Protein AF-A0A1I0GP11-F1 (afdb_monomer)

Nearest PDB structures (foldseek):
  8vp5-assembly1_B  TM=8.861E-01  e=2.336E-33  Acetivibrio thermocellus ATCC 27405
  6v9z-assembly1_B  TM=8.779E-01  e=5.216E-33  Acetivibrio thermocellus ATCC 27405
  8vp6-assembly1_B  TM=8.800E-01  e=1.296E-31  Acetivibrio thermocellus ATCC 27405
  8vp6-assembly1_A  TM=8.789E-01  e=1.988E-31  Acetivibrio thermocellus ATCC 27405
  8vpb-assembly1_B  TM=8.704E-01  e=1.442E-30  Acetivibrio thermocellus ATCC 27405

InterPro domains:
  IPR005074 Peptidase C39, bacteriocin processing [PF03412] (4-137)
  IPR005074 Peptidase C39, bacteriocin processing [PS50990] (9-133)
  IPR011527 ABC transporter type 1, transmembrane domain [PF00664] (170-436)
  IPR011527 ABC transporter type 1, transmembrane domain [PS50929] (171-445)
  IPR036640 ABC transporter type 1, transmembrane domain superfamily [G3DSA:1.20.1560.10] (154-444)
  IPR036640 ABC transporter type 1, transmembrane domain superfamily [SSF90123] (156-443)
  IPR039421 Type 1 protein exporter [PTHR43394] (147-434)

Structure (mmCIF, N/CA/C/O backbone):
data_AF-A0A1I0GP11-F1
#
_entry.id   AF-A0A1I0GP11-F1
#
loop_
_atom_site.group_PDB
_atom_site.id
_atom_site.type_symbol
_atom_site.label_atom_id
_atom_site.label_alt_id
_atom_site.label_comp_id
_atom_site.label_asym_id
_atom_site.label_entity_id
_atom_site.label_seq_id
_atom_site.pdbx_PDB_ins_code
_atom_site.Cartn_x
_atom_site.Cartn_y
_atom_site.Cartn_z
_atom_site.occupancy
_atom_site.B_iso_or_equiv
_atom_site.auth_seq_id
_atom_site.auth_comp_id
_atom_site.auth_asym_id
_atom_site.auth_atom_id
_atom_site.pdbx_PDB_model_num
ATOM 1 N N . MET A 1 1 ? -18.759 -13.566 -30.112 1.00 52.91 1 MET A N 1
ATOM 2 C CA . MET A 1 1 ? -17.284 -13.527 -30.287 1.00 52.91 1 MET A CA 1
ATOM 3 C C . MET A 1 1 ? -16.626 -13.339 -28.930 1.00 52.91 1 MET A C 1
ATOM 5 O O . MET A 1 1 ? -16.972 -12.387 -28.240 1.00 52.91 1 MET A O 1
ATOM 9 N N . ARG A 1 2 ? -15.711 -14.231 -28.528 1.00 64.81 2 ARG A N 1
ATOM 10 C CA . ARG A 1 2 ? -14.924 -14.047 -27.295 1.00 64.81 2 ARG A CA 1
ATOM 11 C C . ARG A 1 2 ? -14.070 -12.779 -27.406 1.00 64.81 2 ARG A C 1
ATOM 13 O O . ARG A 1 2 ? -13.591 -12.449 -28.489 1.00 64.81 2 ARG A O 1
ATOM 20 N N . ARG A 1 3 ? -13.900 -12.057 -26.299 1.00 83.44 3 ARG A N 1
ATOM 21 C CA . ARG A 1 3 ? -13.082 -10.838 -26.234 1.00 83.44 3 ARG A CA 1
ATOM 22 C C . ARG A 1 3 ? -11.645 -11.223 -25.896 1.00 83.44 3 ARG A C 1
ATOM 24 O O . ARG A 1 3 ? -11.429 -11.927 -24.917 1.00 83.44 3 ARG A O 1
ATOM 31 N N . VAL A 1 4 ? -10.676 -10.742 -26.673 1.00 86.88 4 VAL A N 1
ATOM 32 C CA . VAL A 1 4 ? -9.249 -10.970 -26.394 1.00 86.88 4 VAL A CA 1
ATOM 33 C C . VAL A 1 4 ? -8.872 -10.288 -25.070 1.00 86.88 4 VAL A C 1
ATOM 35 O O . VAL A 1 4 ? -9.120 -9.075 -24.927 1.00 86.88 4 VAL A O 1
ATOM 38 N N . PRO A 1 5 ? -8.321 -11.038 -24.095 1.00 87.81 5 PRO A N 1
ATOM 39 C CA . PRO A 1 5 ? -7.797 -10.479 -22.854 1.00 87.81 5 PRO A CA 1
ATOM 40 C C . PRO A 1 5 ? -6.680 -9.476 -23.140 1.00 87.81 5 PRO A C 1
ATOM 42 O O . PRO A 1 5 ? -5.933 -9.617 -24.104 1.00 87.81 5 PRO A O 1
ATOM 45 N N . LEU A 1 6 ? -6.582 -8.438 -22.314 1.00 89.31 6 LEU A N 1
ATOM 46 C CA . LEU A 1 6 ? -5.511 -7.452 -22.406 1.00 89.31 6 LEU A CA 1
ATOM 47 C C . LEU A 1 6 ? -4.475 -7.785 -21.334 1.00 89.31 6 LEU A C 1
ATOM 49 O O . LEU A 1 6 ? -4.788 -7.722 -20.148 1.00 89.31 6 LEU A O 1
ATOM 53 N N . VAL A 1 7 ? -3.268 -8.135 -21.762 1.00 87.06 7 VAL A N 1
ATOM 54 C CA . VAL A 1 7 ? -2.125 -8.404 -20.884 1.00 87.06 7 VAL A CA 1
ATOM 55 C C . VAL A 1 7 ? -1.157 -7.235 -20.987 1.00 87.06 7 VAL A C 1
ATOM 57 O O . VAL A 1 7 ? -0.690 -6.911 -22.075 1.00 87.06 7 VAL A O 1
ATOM 60 N N . LYS A 1 8 ? -0.868 -6.581 -19.862 1.00 85.31 8 LYS A N 1
ATOM 61 C CA . LYS A 1 8 ? 0.105 -5.488 -19.822 1.00 85.31 8 LYS A CA 1
ATOM 62 C C . LYS A 1 8 ? 1.524 -6.056 -19.707 1.00 85.31 8 LYS A C 1
ATOM 64 O O . LYS A 1 8 ? 1.751 -6.940 -18.882 1.00 85.31 8 LYS A O 1
ATOM 69 N N . GLN A 1 9 ? 2.461 -5.512 -20.479 1.00 84.06 9 GLN A N 1
ATOM 70 C CA . GLN A 1 9 ? 3.880 -5.842 -20.384 1.00 84.06 9 GLN A CA 1
ATOM 71 C C . GLN A 1 9 ? 4.445 -5.479 -19.008 1.00 84.06 9 GLN A C 1
ATOM 73 O O . GLN A 1 9 ? 4.096 -4.439 -18.435 1.00 84.06 9 GLN A O 1
ATOM 78 N N . ARG A 1 10 ? 5.281 -6.373 -18.467 1.00 76.44 10 ARG A N 1
ATOM 79 C CA . ARG A 1 10 ? 5.941 -6.195 -17.166 1.00 76.44 10 ARG A CA 1
ATOM 80 C C . ARG A 1 10 ? 7.230 -5.397 -17.307 1.00 76.44 10 ARG A C 1
ATOM 82 O O . ARG A 1 10 ? 7.437 -4.472 -16.531 1.00 76.44 10 ARG A O 1
ATOM 89 N N . GLU A 1 11 ? 8.043 -5.724 -18.306 1.00 73.44 11 GLU A N 1
ATOM 90 C CA . GLU A 1 11 ? 9.246 -4.973 -18.676 1.00 73.44 11 GLU A CA 1
ATOM 91 C C . GLU A 1 11 ? 9.084 -4.334 -20.068 1.00 73.44 11 GLU A C 1
ATOM 93 O O . GLU A 1 11 ? 8.171 -4.675 -20.827 1.00 73.44 11 GLU A O 1
ATOM 98 N N . SER A 1 12 ? 9.947 -3.372 -20.404 1.00 72.12 12 SER A N 1
ATOM 99 C CA . SER A 1 12 ? 9.913 -2.656 -21.690 1.00 72.12 12 SER A CA 1
ATOM 100 C C . SER A 1 12 ? 10.153 -3.574 -22.893 1.00 72.12 12 SER A C 1
ATOM 102 O O . SER A 1 12 ? 9.594 -3.329 -23.957 1.00 72.12 12 SER A O 1
ATOM 104 N N . THR A 1 13 ? 10.911 -4.658 -22.711 1.00 80.62 13 THR A N 1
ATOM 105 C CA . THR A 1 13 ? 11.252 -5.639 -23.756 1.00 80.62 13 THR A CA 1
ATOM 106 C C . THR A 1 13 ? 10.225 -6.768 -23.918 1.00 80.62 13 THR A C 1
ATOM 108 O O . THR A 1 13 ? 10.320 -7.572 -24.847 1.00 80.62 13 THR A O 1
ATOM 111 N N . ASP A 1 14 ? 9.197 -6.818 -23.060 1.00 83.62 14 ASP A N 1
ATOM 112 C CA . ASP A 1 14 ? 8.237 -7.929 -22.984 1.00 83.62 14 ASP A CA 1
ATOM 113 C C . ASP A 1 14 ? 7.014 -7.759 -23.911 1.00 83.62 14 ASP A C 1
ATOM 115 O O . ASP A 1 14 ? 6.016 -8.475 -23.761 1.00 83.62 14 ASP A O 1
ATOM 119 N N . CYS A 1 15 ? 7.035 -6.819 -24.863 1.00 87.19 15 CYS A N 1
ATOM 120 C CA . CYS A 1 15 ? 5.882 -6.536 -25.726 1.00 87.19 15 CYS A CA 1
ATOM 121 C C . CYS A 1 15 ? 5.431 -7.773 -26.529 1.00 87.19 15 CYS A C 1
ATOM 123 O O . CYS A 1 15 ? 4.249 -8.125 -26.513 1.00 87.19 15 CYS A O 1
ATOM 125 N N . GLY A 1 16 ? 6.376 -8.495 -27.144 1.00 87.81 16 GLY A N 1
ATOM 126 C CA . GLY A 1 16 ? 6.114 -9.725 -27.898 1.00 87.81 16 GLY A CA 1
ATOM 127 C C . GLY A 1 16 ? 5.597 -10.868 -27.018 1.00 87.81 16 GLY A C 1
ATOM 128 O O . GLY A 1 16 ? 4.600 -11.510 -27.351 1.00 87.81 16 GLY A O 1
ATOM 129 N N . VAL A 1 17 ? 6.216 -11.081 -25.853 1.00 90.00 17 VAL A N 1
ATOM 130 C CA . VAL A 1 17 ? 5.795 -12.105 -24.875 1.00 90.00 17 VAL A CA 1
ATOM 131 C C . VAL A 1 17 ? 4.367 -11.842 -24.393 1.00 90.00 17 VAL A C 1
ATOM 133 O O . VAL A 1 17 ? 3.544 -12.756 -24.323 1.00 90.00 17 VAL A O 1
ATOM 136 N N . SER A 1 18 ? 4.046 -10.578 -24.115 1.00 90.44 18 SER A N 1
ATOM 137 C CA . SER A 1 18 ? 2.714 -10.153 -23.680 1.00 90.44 18 SER A CA 1
ATOM 138 C C . SER A 1 18 ? 1.673 -10.342 -24.783 1.00 90.44 18 SER A C 1
ATOM 140 O O . SER A 1 18 ? 0.573 -10.822 -24.507 1.00 90.44 18 SER A O 1
ATOM 142 N N . ALA A 1 19 ? 2.018 -10.021 -26.035 1.00 92.00 19 ALA A N 1
ATOM 143 C CA . ALA A 1 19 ? 1.154 -10.251 -27.192 1.00 92.00 19 ALA A CA 1
ATOM 144 C C . ALA A 1 19 ? 0.824 -11.745 -27.370 1.00 92.00 19 ALA A C 1
ATOM 146 O O . ALA A 1 19 ? -0.340 -12.115 -27.539 1.00 92.00 19 ALA A O 1
ATOM 147 N N . LEU A 1 20 ? 1.828 -12.612 -27.234 1.00 91.75 20 LEU A N 1
ATOM 148 C CA . LEU A 1 20 ? 1.661 -14.064 -27.284 1.00 91.75 20 LEU A CA 1
ATOM 149 C C . LEU A 1 20 ? 0.764 -14.572 -26.138 1.00 91.75 20 LEU A C 1
ATOM 151 O O . LEU A 1 20 ? -0.158 -15.361 -26.358 1.00 91.75 20 LEU A O 1
ATOM 155 N N . GLN A 1 21 ? 0.954 -14.046 -24.923 1.00 90.25 21 GLN A N 1
ATOM 156 C CA . GLN A 1 21 ? 0.142 -14.400 -23.758 1.00 90.25 21 GLN A CA 1
ATOM 157 C C . GLN A 1 21 ? -1.333 -13.993 -23.917 1.00 90.25 21 GLN A C 1
ATOM 159 O O . GLN A 1 21 ? -2.218 -14.743 -23.503 1.00 90.25 21 GLN A O 1
ATOM 164 N N . MET A 1 22 ? -1.635 -12.850 -24.549 1.00 91.38 22 MET A N 1
ATOM 165 C CA . MET A 1 22 ? -3.025 -12.465 -24.848 1.00 91.38 22 MET A CA 1
ATOM 166 C C . MET A 1 22 ? -3.732 -13.506 -25.724 1.00 91.38 22 MET A C 1
ATOM 168 O O . MET A 1 22 ? -4.904 -13.813 -25.492 1.00 91.38 22 MET A O 1
ATOM 172 N N . ILE A 1 23 ? -3.026 -14.057 -26.717 1.00 91.38 23 ILE A N 1
ATOM 173 C CA . ILE A 1 23 ? -3.563 -15.087 -27.614 1.00 91.38 23 ILE A CA 1
ATOM 174 C C . ILE A 1 23 ? -3.737 -16.407 -26.867 1.00 91.38 23 ILE A C 1
ATOM 176 O O . ILE A 1 23 ? -4.788 -17.035 -26.974 1.00 91.38 23 ILE A O 1
ATOM 180 N N . PHE A 1 24 ? -2.775 -16.802 -26.036 1.00 89.31 24 PHE A N 1
ATOM 181 C CA . PHE A 1 24 ? -2.916 -18.003 -25.211 1.00 89.31 24 PHE A CA 1
ATOM 182 C C . PHE A 1 24 ? -4.130 -17.924 -24.286 1.00 89.31 24 PHE A C 1
ATOM 184 O O . PHE A 1 24 ? -4.956 -18.839 -24.272 1.00 89.31 24 PHE A O 1
ATOM 191 N N . LEU A 1 25 ? -4.315 -16.792 -23.601 1.00 87.31 25 LEU A N 1
ATOM 192 C CA . LEU A 1 25 ? -5.475 -16.570 -22.740 1.00 87.31 25 LEU A CA 1
ATOM 193 C C . LEU A 1 25 ? -6.791 -16.535 -23.529 1.00 87.31 25 LEU A C 1
ATOM 195 O O . LEU A 1 25 ? -7.810 -17.014 -23.030 1.00 87.31 25 LEU A O 1
ATOM 199 N N . TYR A 1 26 ? -6.789 -16.024 -24.766 1.00 88.00 26 TYR A N 1
ATOM 200 C CA . TYR A 1 26 ? -7.957 -16.086 -25.652 1.00 88.00 26 TYR A CA 1
ATOM 201 C C . TYR A 1 26 ? -8.399 -17.535 -25.924 1.00 88.00 26 TYR A C 1
ATOM 203 O O . TYR A 1 26 ? -9.598 -17.835 -25.900 1.00 88.00 26 TYR A O 1
ATOM 211 N N . TYR A 1 27 ? -7.436 -18.446 -26.079 1.00 86.75 27 TYR A N 1
ATOM 212 C CA . TYR A 1 27 ? -7.661 -19.887 -26.216 1.00 86.75 27 TYR A CA 1
ATOM 213 C C . TYR A 1 27 ? -7.707 -20.645 -24.872 1.00 86.75 27 TYR A C 1
ATOM 215 O O . TYR A 1 27 ? -7.635 -21.869 -24.860 1.00 86.75 27 TYR A O 1
ATOM 223 N N . LYS A 1 28 ? -7.876 -19.944 -23.737 1.00 81.38 28 LYS A N 1
ATOM 224 C CA . LYS A 1 28 ? -7.929 -20.504 -22.367 1.00 81.38 28 LYS A CA 1
ATOM 225 C C . LYS A 1 28 ? -6.666 -21.260 -21.916 1.00 81.38 28 LYS A C 1
ATOM 227 O O . LYS A 1 28 ? -6.723 -22.019 -20.953 1.00 81.38 28 LYS A O 1
ATOM 232 N N . LYS A 1 29 ? -5.517 -21.024 -22.550 1.00 80.19 29 LYS A N 1
ATOM 233 C CA . LYS A 1 29 ? -4.221 -21.551 -22.105 1.00 80.19 29 LYS A CA 1
ATOM 234 C C . LYS A 1 29 ? -3.546 -20.525 -21.192 1.00 80.19 29 LYS A C 1
ATOM 236 O O . LYS A 1 29 ? -3.228 -19.418 -21.621 1.00 80.19 29 LYS A O 1
ATOM 241 N N . ASN A 1 30 ? -3.361 -20.875 -19.918 1.00 78.38 30 ASN A N 1
ATOM 242 C CA . ASN A 1 30 ? -2.766 -19.985 -18.921 1.00 78.38 30 ASN A CA 1
ATOM 243 C C . ASN A 1 30 ? -1.304 -20.370 -18.658 1.00 78.38 30 ASN A C 1
ATOM 245 O O . ASN A 1 30 ? -1.023 -21.293 -17.894 1.00 78.38 30 ASN A O 1
ATOM 249 N N . ILE A 1 31 ? -0.389 -19.670 -19.328 1.00 79.12 31 ILE A N 1
ATOM 250 C CA . ILE A 1 31 ? 1.053 -19.942 -19.296 1.00 79.12 31 ILE A CA 1
ATOM 251 C C . ILE A 1 31 ? 1.764 -18.877 -18.457 1.00 79.12 31 ILE A C 1
ATOM 253 O O . ILE A 1 31 ? 1.443 -17.687 -18.551 1.00 79.12 31 ILE A O 1
ATOM 257 N N . ASP A 1 32 ? 2.729 -19.308 -17.639 1.00 77.75 32 ASP A N 1
ATOM 258 C CA . ASP A 1 32 ? 3.573 -18.408 -16.845 1.00 77.75 32 ASP A CA 1
ATOM 259 C C . ASP A 1 32 ? 4.413 -17.515 -17.769 1.00 77.75 32 ASP A C 1
ATOM 261 O O . ASP A 1 32 ? 5.214 -18.006 -18.568 1.00 77.75 32 ASP A O 1
ATOM 265 N N . ILE A 1 33 ? 4.259 -16.196 -17.634 1.00 79.06 33 ILE A N 1
ATOM 266 C CA . ILE A 1 33 ? 4.965 -15.208 -18.457 1.00 79.06 33 ILE A CA 1
ATOM 267 C C . ILE A 1 33 ? 6.491 -15.319 -18.324 1.00 79.06 33 ILE A C 1
ATOM 269 O O . ILE A 1 33 ? 7.200 -15.120 -19.305 1.00 79.06 33 ILE A O 1
ATOM 273 N N . ASN A 1 34 ? 7.012 -15.697 -17.150 1.00 76.00 34 ASN A N 1
ATOM 274 C CA . ASN A 1 34 ? 8.451 -15.828 -16.924 1.00 76.00 34 ASN A CA 1
ATOM 275 C C . ASN A 1 34 ? 9.011 -17.066 -17.637 1.00 76.00 34 ASN A C 1
ATOM 277 O O . ASN A 1 34 ? 10.100 -17.011 -18.212 1.00 76.00 34 ASN A O 1
ATOM 281 N N . LYS A 1 35 ? 8.263 -18.179 -17.632 1.00 77.56 35 LYS A N 1
ATOM 282 C CA . LYS A 1 35 ? 8.620 -19.376 -18.413 1.00 77.56 35 LYS A CA 1
ATOM 283 C C . LYS A 1 35 ? 8.532 -19.080 -19.906 1.00 77.56 35 LYS A C 1
ATOM 285 O O . LYS A 1 35 ? 9.450 -19.420 -20.649 1.00 77.56 35 LYS A O 1
ATOM 290 N N . LEU A 1 36 ? 7.473 -18.382 -20.322 1.00 83.00 36 LEU A N 1
ATOM 291 C CA . LEU A 1 36 ? 7.272 -17.997 -21.712 1.00 83.00 36 LEU A CA 1
ATOM 292 C C . LEU A 1 36 ? 8.420 -17.124 -22.221 1.00 83.00 36 LEU A C 1
ATOM 294 O O . LEU A 1 36 ? 9.013 -17.430 -23.250 1.00 83.00 36 LEU A O 1
ATOM 298 N N . ARG A 1 37 ? 8.809 -16.105 -21.455 1.00 82.88 37 ARG A N 1
ATOM 299 C CA . ARG A 1 37 ? 9.933 -15.224 -21.779 1.00 82.88 37 ARG A CA 1
ATOM 300 C C . ARG A 1 37 ? 11.242 -15.987 -21.989 1.00 82.88 37 ARG A C 1
ATOM 302 O O . ARG A 1 37 ? 11.937 -15.754 -22.973 1.00 82.88 37 ARG A O 1
ATOM 309 N N . ARG A 1 38 ? 11.554 -16.938 -21.102 1.00 80.31 38 ARG A N 1
ATOM 310 C CA . ARG A 1 38 ? 12.741 -17.802 -21.240 1.00 80.31 38 ARG A CA 1
ATOM 311 C C . ARG A 1 38 ? 12.667 -18.679 -22.490 1.00 80.31 38 ARG A C 1
ATOM 313 O O . ARG A 1 38 ? 13.666 -18.828 -23.179 1.00 80.31 38 ARG A O 1
ATOM 320 N N . SER A 1 39 ? 11.493 -19.233 -22.794 1.00 80.25 39 SER A N 1
ATOM 321 C CA . SER A 1 39 ? 11.300 -20.102 -23.965 1.00 80.25 39 SER A CA 1
ATOM 322 C C . SER A 1 39 ? 11.435 -19.358 -25.298 1.00 80.25 39 SER A C 1
ATOM 324 O O . SER A 1 39 ? 11.944 -19.907 -26.276 1.00 80.25 39 SER A O 1
ATOM 326 N N . VAL A 1 40 ? 11.006 -18.096 -25.306 1.00 85.06 40 VAL A N 1
ATOM 327 C CA . VAL A 1 40 ? 11.029 -17.193 -26.456 1.00 85.06 40 VAL A CA 1
ATOM 328 C C . VAL A 1 40 ? 12.420 -16.572 -26.655 1.00 85.06 40 VAL A C 1
ATOM 330 O O . VAL A 1 40 ? 12.759 -16.191 -27.772 1.00 85.06 40 VAL A O 1
ATOM 333 N N . GLY A 1 41 ? 13.246 -16.527 -25.602 1.00 81.06 41 GLY A N 1
ATOM 334 C CA . GLY A 1 41 ? 14.608 -15.991 -25.656 1.00 81.06 41 GLY A CA 1
ATOM 335 C C . GLY A 1 41 ? 14.655 -14.464 -25.676 1.00 81.06 41 GLY A C 1
ATOM 336 O O . GLY A 1 41 ? 15.497 -13.897 -26.357 1.00 81.06 41 GLY A O 1
ATOM 337 N N . THR A 1 42 ? 13.730 -13.801 -24.978 1.00 80.69 42 THR A N 1
ATOM 338 C CA . THR A 1 42 ? 13.702 -12.334 -24.876 1.00 80.69 42 THR A CA 1
ATOM 339 C C . THR A 1 42 ? 14.933 -11.817 -24.131 1.00 80.69 42 THR A C 1
ATOM 341 O O . THR A 1 42 ? 15.133 -12.159 -22.960 1.00 80.69 42 THR A O 1
ATOM 344 N N . ASP A 1 43 ? 15.703 -10.956 -24.787 1.00 75.00 43 ASP A N 1
ATOM 345 C CA . ASP A 1 43 ? 16.897 -10.300 -24.254 1.00 75.00 43 ASP A CA 1
ATOM 346 C C . ASP A 1 43 ? 16.628 -8.804 -23.970 1.00 75.00 43 ASP A C 1
ATOM 348 O O . ASP A 1 43 ? 15.477 -8.372 -23.826 1.00 75.00 43 ASP A O 1
ATOM 352 N N . TYR A 1 44 ? 17.689 -8.008 -23.815 1.00 68.25 44 TYR A N 1
ATOM 353 C CA . TYR A 1 44 ? 17.584 -6.562 -23.605 1.00 68.25 44 TYR A CA 1
ATOM 354 C C . TYR A 1 44 ? 17.262 -5.777 -24.890 1.00 68.25 44 TYR A C 1
ATOM 356 O O . TYR A 1 44 ? 16.865 -4.617 -24.789 1.00 68.25 44 TYR A O 1
ATOM 364 N N . LEU A 1 45 ? 17.424 -6.380 -26.074 1.00 71.94 45 LEU A N 1
ATOM 365 C CA . LEU A 1 45 ? 17.063 -5.795 -27.371 1.00 71.94 45 LEU A CA 1
ATOM 366 C C . LEU A 1 45 ? 15.591 -6.049 -27.709 1.00 71.94 45 LEU A C 1
ATOM 368 O O . LEU A 1 45 ? 14.997 -5.313 -28.494 1.00 71.94 45 LEU A O 1
ATOM 372 N N . GLY A 1 46 ? 14.980 -7.060 -27.092 1.00 79.81 46 GLY A N 1
ATOM 373 C CA . GLY A 1 46 ? 13.563 -7.349 -27.217 1.00 79.81 46 GLY A CA 1
ATOM 374 C C . GLY A 1 46 ? 13.314 -8.806 -27.555 1.00 79.81 46 GLY A C 1
ATOM 375 O O . GLY A 1 46 ? 13.968 -9.720 -27.063 1.00 79.81 46 GLY A O 1
ATOM 376 N N . THR A 1 47 ? 12.287 -9.039 -28.364 1.00 84.75 47 THR A N 1
ATOM 377 C CA . THR A 1 47 ? 11.891 -10.385 -28.766 1.00 84.75 47 THR A CA 1
ATOM 378 C C . THR A 1 47 ? 11.863 -10.494 -30.284 1.00 84.75 47 THR A C 1
ATOM 380 O O . THR A 1 47 ? 11.118 -9.774 -30.949 1.00 84.75 47 THR A O 1
ATOM 383 N N . SER A 1 48 ? 12.625 -11.432 -30.845 1.00 87.81 48 SER A N 1
ATOM 384 C CA . SER A 1 48 ? 12.565 -11.721 -32.280 1.00 87.81 48 SER A CA 1
ATOM 385 C C . SER A 1 48 ? 11.292 -12.492 -32.648 1.00 87.81 48 SER A C 1
ATOM 387 O O . SER A 1 48 ? 10.783 -13.301 -31.866 1.00 87.81 48 SER A O 1
ATOM 389 N N . ILE A 1 49 ? 10.794 -12.305 -33.874 1.00 87.62 49 ILE A N 1
ATOM 390 C CA . ILE A 1 49 ? 9.601 -13.021 -34.352 1.00 87.62 49 ILE A CA 1
ATOM 391 C C . ILE A 1 49 ? 9.820 -14.542 -34.418 1.00 87.62 49 ILE A C 1
ATOM 393 O O . ILE A 1 49 ? 8.910 -15.319 -34.139 1.00 87.62 49 ILE A O 1
ATOM 397 N N . ARG A 1 50 ? 11.061 -14.971 -34.686 1.00 87.06 50 ARG A N 1
ATOM 398 C CA . ARG A 1 50 ? 11.478 -16.380 -34.637 1.00 87.06 50 ARG A CA 1
ATOM 399 C C . ARG A 1 50 ? 11.431 -16.934 -33.210 1.00 87.06 50 ARG A C 1
ATOM 401 O O . ARG A 1 50 ? 11.031 -18.079 -33.006 1.00 87.06 50 ARG A O 1
ATOM 408 N N . GLY A 1 51 ? 11.795 -16.119 -32.219 1.00 87.75 51 GLY A N 1
ATOM 409 C CA . GLY A 1 51 ? 11.616 -16.445 -30.805 1.00 87.75 51 GLY A CA 1
ATOM 410 C C . GLY A 1 51 ? 10.142 -16.638 -30.443 1.00 87.75 51 GLY A C 1
ATOM 411 O O . GLY A 1 51 ? 9.793 -17.622 -29.788 1.00 87.75 51 GLY A O 1
ATOM 412 N N . LEU A 1 52 ? 9.257 -15.749 -30.919 1.00 90.75 52 LEU A N 1
ATOM 413 C CA . LEU A 1 52 ? 7.806 -15.878 -30.716 1.00 90.75 52 LEU A CA 1
ATOM 414 C C . LEU A 1 52 ? 7.257 -17.159 -31.340 1.00 90.75 52 LEU A C 1
ATOM 416 O O . LEU A 1 52 ? 6.479 -17.865 -30.701 1.00 90.75 52 LEU A O 1
ATOM 420 N N . GLU A 1 53 ? 7.677 -17.484 -32.563 1.00 91.19 53 GLU A N 1
ATOM 421 C CA . GLU A 1 53 ? 7.301 -18.730 -33.229 1.00 91.19 53 GLU A CA 1
ATOM 422 C C . GLU A 1 53 ? 7.730 -19.956 -32.422 1.00 91.19 53 GLU A C 1
ATOM 424 O O . GLU A 1 53 ? 6.912 -20.846 -32.181 1.00 91.19 53 GLU A O 1
ATOM 429 N N . LYS A 1 54 ? 8.977 -19.980 -31.939 1.00 88.31 54 LYS A N 1
ATOM 430 C CA . LYS A 1 54 ? 9.477 -21.057 -31.078 1.00 88.31 54 LYS A CA 1
ATOM 431 C C . LYS A 1 54 ? 8.628 -21.201 -29.810 1.00 88.31 54 LYS A C 1
ATOM 433 O O . LYS A 1 54 ? 8.200 -22.309 -29.493 1.00 88.31 54 LYS A O 1
ATOM 438 N N . GLY A 1 55 ? 8.337 -20.097 -29.119 1.00 87.31 55 GLY A N 1
ATOM 439 C CA . GLY A 1 55 ? 7.516 -20.102 -27.903 1.00 87.31 55 GLY A CA 1
ATOM 440 C C . GLY A 1 55 ? 6.069 -20.546 -28.141 1.00 87.31 55 GLY A C 1
ATOM 441 O O . GLY A 1 55 ? 5.510 -21.295 -27.344 1.00 87.31 55 GLY A O 1
ATOM 442 N N . ALA A 1 56 ? 5.465 -20.142 -29.260 1.00 89.50 56 ALA A N 1
ATOM 443 C CA . ALA A 1 56 ? 4.132 -20.593 -29.652 1.00 89.50 56 ALA A CA 1
ATOM 444 C C . ALA A 1 56 ? 4.084 -22.089 -29.978 1.00 89.50 56 ALA A C 1
ATOM 446 O O . ALA A 1 56 ? 3.180 -22.781 -29.507 1.00 89.50 56 ALA A O 1
ATOM 447 N N . ARG A 1 57 ? 5.071 -22.604 -30.719 1.00 87.50 57 ARG A N 1
ATOM 448 C CA . ARG A 1 57 ? 5.159 -24.036 -31.034 1.00 87.50 57 ARG A CA 1
ATOM 449 C C . ARG A 1 57 ? 5.328 -24.887 -29.774 1.00 87.50 57 ARG A C 1
ATOM 451 O O . ARG A 1 57 ? 4.635 -25.889 -29.647 1.00 87.50 57 ARG A O 1
ATOM 458 N N . LEU A 1 58 ? 6.146 -24.443 -28.814 1.00 83.25 58 LEU A N 1
ATOM 459 C CA . LEU A 1 58 ? 6.275 -25.085 -27.494 1.00 83.25 58 LEU A CA 1
ATOM 460 C C . LEU A 1 58 ? 4.954 -25.094 -26.705 1.00 83.25 58 LEU A C 1
ATOM 462 O O . LEU A 1 58 ? 4.701 -25.999 -25.925 1.00 83.25 58 LEU A O 1
ATOM 466 N N . ALA A 1 59 ? 4.074 -24.117 -26.923 1.00 82.06 59 ALA A N 1
ATOM 467 C CA . ALA A 1 59 ? 2.744 -24.073 -26.312 1.00 82.06 59 ALA A CA 1
ATOM 468 C C . ALA A 1 59 ? 1.667 -24.872 -27.088 1.00 82.06 59 ALA A C 1
ATOM 470 O O . ALA A 1 59 ? 0.462 -24.708 -26.837 1.00 82.06 59 ALA A O 1
ATOM 471 N N . ASN A 1 60 ? 2.074 -25.728 -28.035 1.00 85.88 60 ASN A N 1
ATOM 472 C CA . ASN A 1 60 ? 1.206 -26.484 -28.943 1.00 85.88 60 ASN A CA 1
ATOM 473 C C . ASN A 1 60 ? 0.302 -25.593 -29.817 1.00 85.88 60 ASN A C 1
ATOM 475 O O . ASN A 1 60 ? -0.877 -25.900 -30.037 1.00 85.88 60 ASN A O 1
ATOM 479 N N . PHE A 1 61 ? 0.841 -24.472 -30.301 1.00 88.44 61 PHE A N 1
ATOM 480 C CA . PHE A 1 61 ? 0.228 -23.674 -31.361 1.00 88.44 61 PHE A CA 1
ATOM 481 C C . PHE A 1 61 ? 0.926 -23.915 -32.687 1.00 88.44 61 PHE A C 1
ATOM 483 O O . PHE A 1 61 ? 2.153 -23.971 -32.771 1.00 88.44 61 PHE A O 1
ATOM 490 N N . GLU A 1 62 ? 0.126 -23.994 -33.737 1.00 89.56 62 GLU A N 1
ATOM 491 C CA . GLU A 1 62 ? 0.626 -23.870 -35.088 1.00 89.56 62 GLU A CA 1
ATOM 492 C C . GLU A 1 62 ? 0.697 -22.388 -35.454 1.00 89.56 62 GLU A C 1
ATOM 494 O O . GLU A 1 62 ? -0.186 -21.590 -35.117 1.00 89.56 62 GLU A O 1
ATOM 499 N N . VAL A 1 63 ? 1.807 -22.018 -36.082 1.00 91.88 63 VAL A N 1
ATOM 500 C CA . VAL A 1 63 ? 2.168 -20.633 -36.360 1.00 91.88 63 VAL A CA 1
ATOM 501 C C . VAL A 1 63 ? 2.394 -20.485 -37.847 1.00 91.88 63 VAL A C 1
ATOM 503 O O . VAL A 1 63 ? 3.142 -21.258 -38.441 1.00 91.88 63 VAL A O 1
ATOM 506 N N . LYS A 1 64 ? 1.808 -19.441 -38.429 1.00 91.50 64 LYS A N 1
ATOM 507 C CA . LYS A 1 64 ? 2.114 -19.018 -39.792 1.00 91.50 64 LYS A CA 1
ATOM 508 C C . LYS A 1 64 ? 2.442 -17.533 -39.798 1.00 91.50 64 LYS A C 1
ATOM 510 O O . LYS A 1 64 ? 1.601 -16.712 -39.436 1.00 91.50 64 LYS A O 1
ATOM 515 N N . ILE A 1 65 ? 3.664 -17.197 -40.195 1.00 90.94 65 ILE A N 1
ATOM 516 C CA . ILE A 1 65 ? 4.086 -15.810 -40.394 1.00 90.94 65 ILE A CA 1
ATOM 517 C C . ILE A 1 65 ? 3.787 -15.450 -41.847 1.00 90.94 65 ILE A C 1
ATOM 519 O O . ILE A 1 65 ? 4.203 -16.155 -42.764 1.00 90.94 65 ILE A O 1
ATOM 523 N N . ILE A 1 66 ? 3.030 -14.379 -42.054 1.00 89.94 66 ILE A N 1
ATOM 524 C CA . ILE A 1 66 ? 2.633 -13.898 -43.375 1.00 89.94 66 ILE A CA 1
ATOM 525 C C . ILE A 1 66 ? 2.999 -12.426 -43.526 1.00 89.94 66 ILE A C 1
ATOM 527 O O . ILE A 1 66 ? 2.929 -11.654 -42.568 1.00 89.94 66 ILE A O 1
ATOM 531 N N . LYS A 1 67 ? 3.367 -12.039 -44.749 1.00 87.69 67 LYS A N 1
ATOM 532 C CA . LYS A 1 67 ? 3.520 -10.638 -45.134 1.00 87.69 67 LYS A CA 1
ATOM 533 C C . LYS A 1 67 ? 2.302 -10.225 -45.951 1.00 87.69 67 LYS A C 1
ATOM 535 O O . LYS A 1 67 ? 2.064 -10.785 -47.018 1.00 87.69 67 LYS A O 1
ATOM 540 N N . ILE A 1 68 ? 1.515 -9.293 -45.431 1.00 83.94 68 ILE A N 1
ATOM 541 C CA . ILE A 1 68 ? 0.291 -8.797 -46.063 1.00 83.94 68 ILE A CA 1
ATOM 542 C C . ILE A 1 68 ? 0.601 -7.434 -46.685 1.00 83.94 68 ILE A C 1
ATOM 544 O O . ILE A 1 68 ? 1.178 -6.570 -46.027 1.00 83.94 68 ILE A O 1
ATOM 548 N N . LYS A 1 69 ? 0.225 -7.245 -47.954 1.00 78.69 69 LYS A N 1
ATOM 549 C CA . LYS A 1 69 ? 0.283 -5.938 -48.625 1.00 78.69 69 LYS A CA 1
ATOM 550 C C . LYS A 1 69 ? -0.903 -5.072 -48.185 1.00 78.69 69 LYS A C 1
ATOM 552 O O . LYS A 1 69 ? -1.963 -5.601 -47.866 1.00 78.69 69 LYS A O 1
ATOM 557 N N . GLU A 1 70 ? -0.751 -3.752 -48.228 1.00 68.25 70 GLU A N 1
ATOM 558 C CA . GLU A 1 70 ? -1.721 -2.764 -47.712 1.00 68.25 70 GLU A CA 1
ATOM 559 C C . GLU A 1 70 ? -3.187 -2.996 -48.137 1.00 68.25 70 GLU A C 1
ATOM 561 O O . GLU A 1 70 ? -4.105 -2.773 -47.346 1.00 68.25 70 GLU A O 1
ATOM 566 N N . ASN A 1 71 ? -3.415 -3.516 -49.348 1.00 66.19 71 ASN A N 1
ATOM 567 C CA . ASN A 1 71 ? -4.755 -3.749 -49.904 1.00 66.19 71 ASN A CA 1
ATOM 568 C C . ASN A 1 71 ? -5.405 -5.078 -49.472 1.00 66.19 71 ASN A C 1
ATOM 570 O O . ASN A 1 71 ? -6.609 -5.263 -49.649 1.00 66.19 71 ASN A O 1
ATOM 574 N N . ASP A 1 72 ? -4.646 -6.002 -48.879 1.00 72.38 72 ASP A N 1
ATOM 575 C CA . ASP A 1 72 ? -5.111 -7.360 -48.574 1.00 72.38 72 ASP A CA 1
ATOM 576 C C . ASP A 1 72 ? -5.616 -7.528 -47.131 1.00 72.38 72 ASP A C 1
ATOM 578 O O . ASP A 1 72 ? -6.221 -8.551 -46.807 1.00 72.38 72 ASP A O 1
ATOM 582 N N . LEU A 1 73 ? -5.475 -6.509 -46.269 1.00 74.69 73 LEU A N 1
ATOM 583 C CA . LEU A 1 73 ? -5.986 -6.535 -44.887 1.00 74.69 73 LEU A CA 1
ATOM 584 C C . LEU A 1 73 ? -7.503 -6.794 -44.809 1.00 74.69 73 LEU A C 1
ATOM 586 O O . LEU A 1 73 ? -7.999 -7.309 -43.806 1.00 74.69 73 LEU A O 1
ATOM 590 N N . GLN A 1 74 ? -8.242 -6.438 -45.864 1.00 69.44 74 GLN A N 1
ATOM 591 C CA . GLN A 1 74 ? -9.696 -6.598 -45.946 1.00 69.44 74 GLN A CA 1
ATOM 592 C C . GLN A 1 74 ? -10.140 -7.983 -46.436 1.00 69.44 74 GLN A C 1
ATOM 594 O O . GLN A 1 74 ? -11.299 -8.337 -46.226 1.00 69.44 74 GLN A O 1
ATOM 599 N N . LYS A 1 75 ? -9.240 -8.784 -47.030 1.00 70.38 75 LYS A N 1
ATOM 600 C CA . LYS A 1 75 ? -9.552 -10.145 -47.513 1.00 70.38 75 LYS A CA 1
ATOM 601 C C . LYS A 1 75 ? -9.828 -11.135 -46.375 1.00 70.38 75 LYS A C 1
ATOM 603 O O . LYS A 1 75 ? -10.405 -12.190 -46.609 1.00 70.38 75 LYS A O 1
ATOM 608 N N . GLY A 1 76 ? -9.496 -10.746 -45.143 1.00 68.38 76 GLY A N 1
ATOM 609 C CA . GLY A 1 76 ? -9.765 -11.512 -43.934 1.00 68.38 76 GLY A CA 1
ATOM 610 C C . GLY A 1 76 ? -8.723 -12.603 -43.701 1.00 68.38 76 GLY A C 1
ATOM 611 O O . GLY A 1 76 ? -8.351 -13.352 -44.596 1.00 68.38 76 GLY A O 1
ATOM 612 N N . PHE A 1 77 ? -8.246 -12.691 -42.466 1.00 80.88 77 PHE A N 1
ATOM 613 C CA . PHE A 1 77 ? -7.352 -13.743 -41.992 1.00 80.88 77 PHE A CA 1
ATOM 614 C C . PHE A 1 77 ? -7.741 -14.123 -40.563 1.00 80.88 77 PHE A C 1
ATOM 616 O O . PHE A 1 77 ? -8.549 -13.443 -39.924 1.00 80.88 77 PHE A O 1
ATOM 623 N N . THR A 1 78 ? -7.190 -15.225 -40.060 1.00 83.12 78 THR A N 1
ATOM 624 C CA . THR A 1 78 ? -7.513 -15.741 -38.727 1.00 83.12 78 THR A CA 1
ATOM 625 C C . THR A 1 78 ? -7.178 -14.711 -37.646 1.00 83.12 78 THR A C 1
ATOM 627 O O . THR A 1 78 ? -6.036 -14.278 -37.522 1.00 83.12 78 THR A O 1
ATOM 630 N N . LEU A 1 79 ? -8.176 -14.325 -36.848 1.00 87.38 79 LEU A N 1
ATOM 631 C CA . LEU A 1 79 ? -8.027 -13.414 -35.711 1.00 87.38 79 LEU A CA 1
ATOM 632 C C . LEU A 1 79 ? -8.319 -14.157 -34.395 1.00 87.38 79 LEU A C 1
ATOM 634 O O . LEU A 1 79 ? -9.224 -14.994 -34.371 1.00 87.38 79 LEU A O 1
ATOM 638 N N . PRO A 1 80 ? -7.644 -13.819 -33.281 1.00 92.19 80 PRO A N 1
ATOM 639 C CA . PRO A 1 80 ? -6.645 -12.756 -33.139 1.00 92.19 80 PRO A CA 1
ATOM 640 C C . PRO A 1 80 ? -5.270 -13.109 -33.726 1.00 92.19 80 PRO A C 1
ATOM 642 O O . PRO A 1 80 ? -4.868 -14.267 -33.712 1.00 92.19 80 PRO A O 1
ATOM 645 N N . ALA A 1 81 ? -4.544 -12.091 -34.191 1.00 92.62 81 ALA A N 1
ATOM 646 C CA . ALA A 1 81 ? -3.206 -12.221 -34.777 1.00 92.62 81 ALA A CA 1
ATOM 647 C C . ALA A 1 81 ? -2.235 -11.212 -34.155 1.00 92.62 81 ALA A C 1
ATOM 649 O O . ALA A 1 81 ? -2.659 -10.133 -33.732 1.00 92.62 81 ALA A O 1
ATOM 650 N N . ILE A 1 82 ? -0.942 -11.537 -34.120 1.00 93.88 82 ILE A N 1
ATOM 651 C CA . ILE A 1 82 ? 0.099 -10.589 -33.694 1.00 93.88 82 ILE A CA 1
ATOM 652 C C . ILE A 1 82 ? 0.584 -9.827 -34.926 1.00 93.88 82 ILE A C 1
ATOM 654 O O . ILE A 1 82 ? 0.890 -10.448 -35.939 1.00 93.88 82 ILE A O 1
ATOM 658 N N . ALA A 1 83 ? 0.661 -8.504 -34.844 1.00 92.38 83 ALA A N 1
ATOM 659 C CA . ALA A 1 83 ? 1.254 -7.659 -35.873 1.00 92.38 83 ALA A CA 1
ATOM 660 C C . ALA A 1 83 ? 2.526 -6.996 -35.339 1.00 92.38 83 ALA A C 1
ATOM 662 O O . ALA A 1 83 ? 2.561 -6.564 -34.182 1.00 92.38 83 ALA A O 1
ATOM 663 N N . HIS A 1 84 ? 3.544 -6.924 -36.190 1.00 92.56 84 HIS A N 1
ATOM 664 C CA . HIS A 1 84 ? 4.743 -6.127 -35.955 1.00 92.56 84 HIS A CA 1
ATOM 665 C C . HIS A 1 84 ? 4.516 -4.712 -36.502 1.00 92.56 84 HIS A C 1
ATOM 667 O O . HIS A 1 84 ? 4.008 -4.549 -37.618 1.00 92.56 84 HIS A O 1
ATOM 673 N N . ILE A 1 85 ? 4.833 -3.706 -35.692 1.00 90.06 85 ILE A N 1
ATOM 674 C CA . ILE A 1 85 ? 4.696 -2.293 -36.045 1.00 90.06 85 ILE A CA 1
ATOM 675 C C . ILE A 1 85 ? 5.978 -1.531 -35.715 1.00 90.06 85 ILE A C 1
ATOM 677 O O . ILE A 1 85 ? 6.693 -1.880 -34.769 1.00 90.06 85 ILE A O 1
ATOM 681 N N . THR A 1 86 ? 6.194 -0.440 -36.439 1.00 85.56 86 THR A N 1
ATOM 682 C CA . THR A 1 86 ? 7.259 0.524 -36.182 1.00 85.56 86 THR A CA 1
ATOM 683 C C . THR A 1 86 ? 6.672 1.756 -35.492 1.00 85.56 86 THR A C 1
ATOM 685 O O . THR A 1 86 ? 5.654 2.315 -35.903 1.00 85.56 86 THR A O 1
ATOM 688 N N . LEU A 1 87 ? 7.276 2.151 -34.374 1.00 82.69 87 LEU A N 1
ATOM 689 C CA . LEU A 1 87 ? 6.901 3.331 -33.601 1.00 82.69 87 LEU A CA 1
ATOM 690 C C . LEU A 1 87 ? 7.514 4.593 -34.227 1.00 82.69 87 LEU A C 1
ATOM 692 O O . LEU A 1 87 ? 8.543 4.542 -34.894 1.00 82.69 87 LEU A O 1
ATOM 696 N N . SER A 1 88 ? 6.931 5.759 -33.941 1.00 73.75 88 SER A N 1
ATOM 697 C CA . SER A 1 88 ? 7.404 7.056 -34.457 1.00 73.75 88 SER A CA 1
ATOM 698 C C . SER A 1 88 ? 8.827 7.433 -34.023 1.00 73.75 88 SER A C 1
ATOM 700 O O . SER A 1 88 ? 9.431 8.318 -34.612 1.00 73.75 88 SER A O 1
ATOM 702 N N . ASN A 1 89 ? 9.360 6.780 -32.989 1.00 70.31 89 ASN A N 1
ATOM 703 C CA . ASN A 1 89 ? 10.735 6.940 -32.512 1.00 70.31 89 ASN A CA 1
ATOM 704 C C . ASN A 1 89 ? 11.724 5.945 -33.159 1.00 70.31 89 ASN A C 1
ATOM 706 O O . ASN A 1 89 ? 12.843 5.817 -32.675 1.00 70.31 89 ASN A O 1
ATOM 710 N N . GLY A 1 90 ? 11.306 5.202 -34.192 1.00 69.88 90 GLY A N 1
ATOM 711 C CA . GLY A 1 90 ? 12.123 4.200 -34.887 1.00 69.88 90 GLY A CA 1
ATOM 712 C C . GLY A 1 90 ? 12.233 2.843 -34.180 1.00 69.88 90 GLY A C 1
ATOM 713 O O . GLY A 1 90 ? 12.862 1.931 -34.710 1.00 69.88 90 GLY A O 1
ATOM 714 N N . GLY A 1 91 ? 11.628 2.677 -32.998 1.00 77.94 91 GLY A N 1
ATOM 715 C CA . GLY A 1 91 ? 11.603 1.399 -32.282 1.00 77.94 91 GLY A CA 1
ATOM 716 C C . GLY A 1 91 ? 10.574 0.414 -32.847 1.00 77.94 91 GLY A C 1
ATOM 717 O O . GLY A 1 91 ? 9.569 0.814 -33.433 1.00 77.94 91 GLY A O 1
ATOM 718 N N . THR A 1 92 ? 10.779 -0.882 -32.618 1.00 84.62 92 THR A N 1
ATOM 719 C CA . THR A 1 92 ? 9.837 -1.940 -33.015 1.00 84.62 92 THR A CA 1
ATOM 720 C C . THR A 1 92 ? 8.904 -2.329 -31.868 1.00 84.62 92 THR A C 1
ATOM 722 O O . THR A 1 92 ? 9.272 -2.286 -30.692 1.00 84.62 92 THR A O 1
ATOM 725 N N . HIS A 1 93 ? 7.662 -2.705 -32.186 1.00 89.69 93 HIS A N 1
ATOM 726 C CA . HIS A 1 93 ? 6.666 -3.108 -31.188 1.00 89.69 93 HIS A CA 1
ATOM 727 C C . HIS A 1 93 ? 5.733 -4.195 -31.723 1.00 89.69 93 HIS A C 1
ATOM 729 O O . HIS A 1 93 ? 5.445 -4.265 -32.916 1.00 89.69 93 HIS A O 1
ATOM 735 N N . TYR A 1 94 ? 5.215 -5.035 -30.825 1.00 92.19 94 TYR A N 1
ATOM 736 C CA . TYR A 1 94 ? 4.222 -6.057 -31.166 1.00 92.19 94 TYR A CA 1
ATOM 737 C C . TYR A 1 94 ? 2.857 -5.692 -30.596 1.00 92.19 94 TYR A C 1
ATOM 739 O O . TYR A 1 94 ? 2.735 -5.323 -29.428 1.00 92.19 94 TYR A O 1
ATOM 747 N N . ILE A 1 95 ? 1.809 -5.861 -31.397 1.00 93.38 95 ILE A N 1
ATOM 748 C CA . ILE A 1 95 ? 0.419 -5.632 -30.988 1.00 93.38 95 ILE A CA 1
ATOM 749 C C . ILE A 1 95 ? -0.468 -6.815 -31.370 1.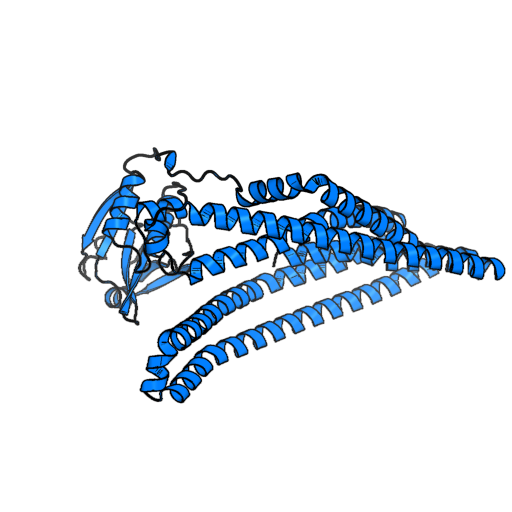00 93.38 95 ILE A C 1
ATOM 751 O O . ILE A 1 95 ? -0.150 -7.574 -32.281 1.00 93.38 95 ILE A O 1
ATOM 755 N N . VAL A 1 96 ? -1.610 -6.970 -30.696 1.00 94.44 96 VAL A N 1
ATOM 756 C CA . VAL A 1 96 ? -2.562 -8.051 -30.993 1.00 94.44 96 VAL A CA 1
ATOM 757 C C . VAL A 1 96 ? -3.799 -7.486 -31.664 1.00 94.44 96 VAL A C 1
ATOM 759 O O . VAL A 1 96 ? -4.607 -6.802 -31.032 1.00 94.44 96 VAL A O 1
ATOM 762 N N . ILE A 1 97 ? -3.985 -7.805 -32.939 1.00 93.19 97 ILE A N 1
ATOM 763 C CA . ILE A 1 97 ? -5.180 -7.434 -33.689 1.00 93.19 97 ILE A CA 1
ATOM 764 C C . ILE A 1 97 ? -6.330 -8.324 -33.247 1.00 93.19 97 ILE A C 1
ATOM 766 O O . ILE A 1 97 ? -6.258 -9.550 -33.269 1.00 93.19 97 ILE A O 1
ATOM 770 N N . THR A 1 98 ? -7.415 -7.676 -32.839 1.00 91.38 98 THR A N 1
ATOM 771 C CA . THR A 1 98 ? -8.595 -8.339 -32.277 1.00 91.38 98 THR A CA 1
ATOM 772 C C . THR A 1 98 ? -9.753 -8.379 -33.263 1.00 91.38 98 THR A C 1
ATOM 774 O O . THR A 1 98 ? -10.508 -9.349 -33.290 1.00 91.38 98 THR A O 1
ATOM 777 N N . LYS A 1 99 ? -9.919 -7.316 -34.059 1.00 89.12 99 LYS A N 1
ATOM 778 C CA . LYS A 1 99 ? -11.002 -7.182 -35.031 1.00 89.12 99 LYS A CA 1
ATOM 779 C C . LYS A 1 99 ? -10.622 -6.181 -36.115 1.00 89.12 99 LYS A C 1
ATOM 781 O O . LYS A 1 99 ? -10.119 -5.105 -35.808 1.00 89.12 99 LYS A O 1
ATOM 786 N N . ILE A 1 100 ? -10.953 -6.500 -37.360 1.00 87.12 100 ILE A N 1
ATOM 787 C CA . ILE A 1 100 ? -10.847 -5.586 -38.501 1.00 87.12 100 ILE A CA 1
ATOM 788 C C . ILE A 1 100 ? -12.272 -5.296 -38.992 1.00 87.12 100 ILE A C 1
ATOM 790 O O . ILE A 1 100 ? -13.106 -6.197 -39.084 1.00 87.12 100 ILE A O 1
ATOM 794 N N . ARG A 1 101 ? -12.595 -4.021 -39.224 1.00 86.38 101 ARG A N 1
ATOM 795 C CA . ARG A 1 101 ? -13.839 -3.561 -39.870 1.00 86.38 101 ARG A CA 1
ATOM 796 C C . ARG A 1 101 ? -13.476 -2.746 -41.113 1.00 86.38 101 ARG A C 1
ATOM 798 O O . ARG A 1 101 ? -12.358 -2.258 -41.192 1.00 86.38 101 ARG A O 1
ATOM 805 N N . LYS A 1 102 ? -14.445 -2.490 -42.006 1.00 82.19 102 LYS A N 1
ATOM 806 C CA . LYS A 1 102 ? -14.250 -1.769 -43.288 1.00 82.19 102 LYS A CA 1
ATOM 807 C C . LYS A 1 102 ? -13.380 -0.499 -43.221 1.00 82.19 102 LYS A C 1
ATOM 809 O O . LYS A 1 102 ? -12.692 -0.214 -44.185 1.00 82.19 102 LYS A O 1
ATOM 814 N N . LYS A 1 103 ? -13.420 0.268 -42.121 1.00 85.50 103 LYS A N 1
ATOM 815 C CA . LYS A 1 103 ? -12.639 1.514 -41.949 1.00 85.50 103 LYS A CA 1
ATOM 816 C C . LYS A 1 103 ? -11.632 1.498 -40.794 1.00 85.50 103 LYS A C 1
ATOM 818 O O . LYS A 1 103 ? -10.839 2.426 -40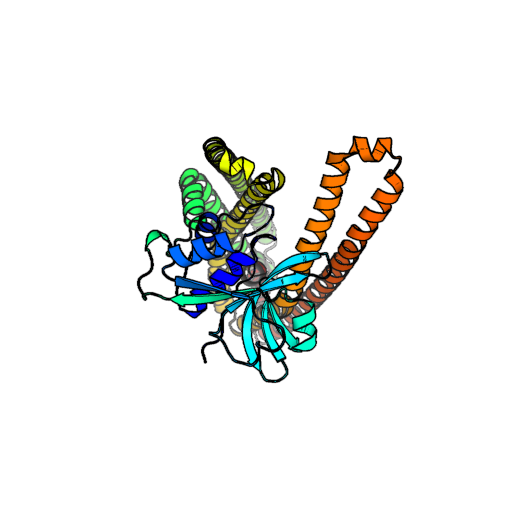.683 1.00 85.50 103 LYS A O 1
ATOM 823 N N . TYR A 1 104 ? -11.685 0.506 -39.903 1.00 89.56 104 TYR A N 1
ATOM 824 C CA . TYR A 1 104 ? -10.972 0.571 -38.623 1.00 89.56 104 TYR A CA 1
ATOM 825 C C . TYR A 1 104 ? -10.355 -0.762 -38.215 1.00 89.56 104 TYR A C 1
ATOM 827 O O . TYR A 1 104 ? -11.004 -1.809 -38.313 1.00 89.56 104 TYR A O 1
ATOM 835 N N . VAL A 1 105 ? -9.159 -0.685 -37.635 1.00 89.12 105 VAL A N 1
ATOM 836 C CA . VAL A 1 105 ? -8.452 -1.803 -37.004 1.00 89.12 105 VAL A CA 1
ATOM 837 C C . VAL A 1 105 ? -8.529 -1.650 -35.485 1.0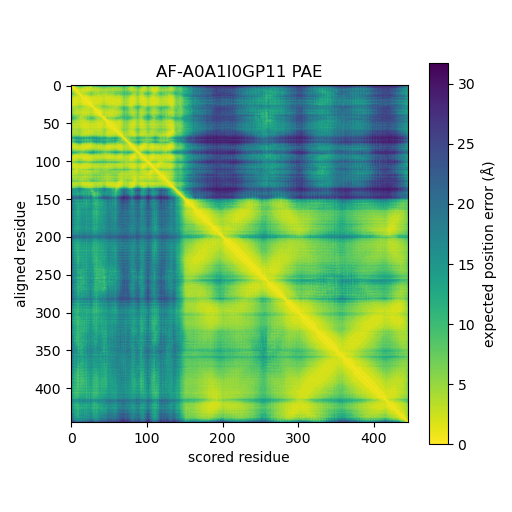0 89.12 105 VAL A C 1
ATOM 839 O O . VAL A 1 105 ? -8.209 -0.597 -34.932 1.00 89.12 105 VAL A O 1
ATOM 842 N N . PHE A 1 106 ? -8.980 -2.704 -34.803 1.00 91.69 106 PHE A N 1
ATOM 843 C CA . PHE A 1 106 ? -9.041 -2.781 -33.345 1.00 91.69 106 PHE A CA 1
ATOM 844 C C . PHE A 1 106 ? -7.937 -3.697 -32.835 1.00 91.69 106 PHE A C 1
ATOM 846 O O . PHE A 1 106 ? -7.920 -4.892 -33.154 1.00 91.69 106 PHE A O 1
ATOM 853 N N . PHE A 1 107 ? -7.076 -3.176 -31.970 1.00 92.50 107 PHE A N 1
ATOM 854 C CA . PHE A 1 107 ? -5.970 -3.939 -31.408 1.00 92.50 107 PHE A CA 1
ATOM 855 C C . PHE A 1 107 ? -5.798 -3.697 -29.909 1.00 92.50 107 PHE A C 1
ATOM 857 O O . PHE A 1 107 ? -6.162 -2.654 -29.356 1.00 92.50 107 PHE A O 1
ATOM 864 N N . ASN A 1 108 ? -5.246 -4.709 -29.252 1.00 93.69 108 ASN A N 1
ATOM 865 C CA . ASN A 1 108 ? -4.756 -4.632 -27.892 1.00 93.69 108 ASN A CA 1
ATOM 866 C C . ASN A 1 108 ? -3.252 -4.337 -27.947 1.00 93.69 108 ASN A C 1
ATOM 868 O O . ASN A 1 108 ? -2.485 -5.077 -28.562 1.00 93.69 108 ASN A O 1
ATOM 872 N N . ASP A 1 109 ? -2.850 -3.253 -27.296 1.00 91.81 109 ASP A N 1
ATOM 873 C CA . ASP A 1 109 ? -1.463 -2.822 -27.161 1.00 91.81 109 ASP A CA 1
ATOM 874 C C . ASP A 1 109 ? -0.913 -3.331 -25.812 1.00 91.81 109 ASP A C 1
ATOM 876 O O . ASP A 1 109 ? -1.518 -3.021 -24.772 1.00 91.81 109 ASP A O 1
ATOM 880 N N . PRO A 1 110 ? 0.203 -4.090 -25.788 1.00 87.88 110 PRO A N 1
ATOM 881 C CA . PRO A 1 110 ? 0.861 -4.555 -24.563 1.00 87.88 110 PRO A CA 1
ATOM 882 C C . PRO A 1 110 ? 1.193 -3.467 -23.536 1.00 87.88 110 PRO A C 1
ATOM 884 O O . PRO A 1 110 ? 1.351 -3.770 -22.357 1.00 87.88 110 PRO A O 1
ATOM 887 N N . ILE A 1 111 ? 1.185 -2.184 -23.907 1.00 84.25 111 ILE A N 1
ATOM 888 C CA . ILE A 1 111 ? 1.285 -1.054 -22.960 1.00 84.25 111 ILE A CA 1
ATOM 889 C C . ILE A 1 111 ? 0.059 -0.978 -22.009 1.00 84.25 111 ILE A C 1
ATOM 891 O O . ILE A 1 111 ? 0.034 -0.229 -21.024 1.00 84.25 111 ILE A O 1
ATOM 895 N N . GLY A 1 112 ? -0.966 -1.801 -22.252 1.00 81.06 112 GLY A N 1
ATOM 896 C CA . GLY A 1 112 ? -2.173 -1.911 -21.438 1.00 81.06 112 GLY A CA 1
ATOM 897 C C . GLY A 1 112 ? -3.300 -1.019 -21.944 1.00 81.06 112 GLY A C 1
ATOM 898 O O . GLY A 1 112 ? -4.135 -0.577 -21.156 1.00 81.06 112 GLY A O 1
ATOM 899 N N . LYS A 1 113 ? -3.345 -0.744 -23.253 1.00 85.94 113 LYS A N 1
ATOM 900 C CA . LYS A 1 113 ? -4.402 0.057 -23.885 1.00 85.94 113 LYS A CA 1
ATOM 901 C C . LYS A 1 113 ? -5.083 -0.735 -24.995 1.00 85.94 113 LYS A C 1
ATOM 903 O O . LYS A 1 113 ? -4.449 -1.476 -25.735 1.00 85.94 113 LYS A O 1
ATOM 908 N N . ARG A 1 114 ? -6.393 -0.548 -25.136 1.00 90.69 114 ARG A N 1
ATOM 909 C CA . ARG A 1 114 ? -7.141 -1.000 -26.315 1.00 90.69 114 ARG A CA 1
ATOM 910 C C . ARG A 1 114 ? -7.264 0.194 -27.242 1.00 90.69 114 ARG A C 1
ATOM 912 O O . ARG A 1 114 ? -7.720 1.246 -26.798 1.00 90.69 114 ARG A O 1
ATOM 919 N N . LYS A 1 115 ? -6.843 0.048 -28.491 1.00 90.88 115 LYS A N 1
ATOM 920 C CA . LYS A 1 115 ? -6.819 1.141 -29.461 1.00 90.88 115 LYS A CA 1
ATOM 921 C C . LYS A 1 115 ? -7.658 0.789 -30.682 1.00 90.88 115 LYS A C 1
ATOM 923 O O . LYS A 1 115 ? -7.890 -0.378 -31.005 1.00 90.88 115 LYS A O 1
ATOM 928 N N . LYS A 1 116 ? -8.135 1.845 -31.331 1.00 91.88 116 LYS A N 1
ATOM 929 C CA . LYS A 1 116 ? -8.865 1.814 -32.591 1.00 91.88 116 LYS A CA 1
ATOM 930 C C . LYS A 1 116 ? -8.259 2.901 -33.465 1.00 91.88 116 LYS A C 1
ATOM 932 O O . LYS A 1 116 ? -8.246 4.054 -33.049 1.00 91.88 116 LYS A O 1
ATOM 937 N N . ILE A 1 117 ? -7.791 2.526 -34.645 1.00 91.38 117 ILE A N 1
ATOM 938 C CA . ILE A 1 117 ? -7.210 3.446 -35.630 1.00 91.38 117 ILE A CA 1
ATOM 939 C C . ILE A 1 117 ? -7.811 3.172 -37.002 1.00 91.38 117 ILE A C 1
ATOM 941 O O . ILE A 1 117 ? -8.411 2.110 -37.218 1.00 91.38 117 ILE A O 1
ATOM 945 N N . THR A 1 118 ? -7.716 4.148 -37.901 1.00 89.94 118 THR A N 1
ATOM 946 C CA . THR A 1 118 ? -8.145 3.957 -39.287 1.00 89.94 118 THR A CA 1
ATOM 947 C C . THR A 1 118 ? -7.186 3.008 -40.011 1.00 89.94 118 THR A C 1
ATOM 949 O O . THR A 1 118 ? -6.064 2.783 -39.562 1.00 89.94 118 THR A O 1
ATOM 952 N N . ILE A 1 119 ? -7.639 2.398 -41.108 1.00 85.88 119 ILE A N 1
ATOM 953 C CA . ILE A 1 119 ? -6.778 1.511 -41.912 1.00 85.88 119 ILE A CA 1
ATOM 954 C C . ILE A 1 119 ? -5.614 2.296 -42.533 1.00 85.88 119 ILE A C 1
ATOM 956 O O . ILE A 1 119 ? -4.502 1.785 -42.555 1.00 85.88 119 ILE A O 1
ATOM 960 N N . SER A 1 120 ? -5.846 3.541 -42.964 1.00 85.25 120 SER A N 1
ATOM 961 C CA . SER A 1 120 ? -4.791 4.417 -43.486 1.00 85.25 120 SER A CA 1
ATOM 962 C C . SER A 1 120 ? -3.711 4.681 -42.439 1.00 85.25 120 SER A C 1
ATOM 964 O O . SER A 1 120 ? -2.536 4.476 -42.720 1.00 85.25 120 SER A O 1
ATOM 966 N N . ASP A 1 121 ? -4.103 5.027 -41.209 1.00 86.69 121 ASP A N 1
ATOM 967 C CA . ASP A 1 121 ? -3.136 5.277 -40.131 1.00 86.69 121 ASP A CA 1
ATOM 968 C C . ASP A 1 121 ? -2.401 3.996 -39.722 1.00 86.69 121 ASP A C 1
ATOM 970 O O . ASP A 1 121 ? -1.244 4.040 -39.315 1.00 86.69 121 ASP A O 1
ATOM 974 N N . PHE A 1 122 ? -3.069 2.840 -39.811 1.00 86.88 122 PHE A N 1
ATOM 975 C CA . PHE A 1 122 ? -2.447 1.557 -39.502 1.00 86.88 122 PHE A CA 1
ATOM 976 C C . PHE A 1 122 ? -1.389 1.159 -40.530 1.00 86.88 122 PHE A C 1
ATOM 978 O O . PHE A 1 122 ? -0.340 0.648 -40.143 1.00 86.88 122 PHE A O 1
ATOM 985 N N . ASN A 1 123 ? -1.641 1.410 -41.814 1.00 85.50 123 ASN A N 1
ATOM 986 C CA . ASN A 1 123 ? -0.686 1.103 -42.875 1.00 85.50 123 ASN A CA 1
ATOM 987 C C . ASN A 1 123 ? 0.598 1.938 -42.744 1.00 85.50 123 ASN A C 1
ATOM 989 O O . ASN A 1 123 ? 1.670 1.421 -43.022 1.00 85.50 123 ASN A O 1
ATOM 993 N N . LEU A 1 124 ? 0.516 3.170 -42.223 1.00 84.62 124 LEU A N 1
ATOM 994 C CA . LEU A 1 124 ? 1.697 4.010 -41.967 1.00 84.62 124 LEU A CA 1
ATOM 995 C C . LEU A 1 124 ? 2.634 3.451 -40.887 1.00 84.62 124 LEU A C 1
ATOM 997 O O . LEU A 1 124 ? 3.825 3.743 -40.903 1.00 84.62 124 LEU A O 1
ATOM 1001 N N . ILE A 1 125 ? 2.103 2.685 -39.930 1.00 86.62 125 ILE A N 1
ATOM 1002 C CA . ILE A 1 125 ? 2.878 2.153 -38.796 1.00 86.62 125 ILE A CA 1
ATOM 1003 C C . ILE A 1 125 ? 3.181 0.657 -38.917 1.00 86.62 125 ILE A C 1
ATOM 1005 O O . ILE A 1 125 ? 3.942 0.124 -38.114 1.00 86.62 125 ILE A O 1
ATOM 1009 N N . SER A 1 126 ? 2.541 -0.059 -39.843 1.00 85.38 126 SER A N 1
ATOM 1010 C CA . SER A 1 126 ? 2.669 -1.511 -39.959 1.00 85.38 126 SER A CA 1
ATOM 1011 C C . SER A 1 126 ? 3.671 -1.895 -41.035 1.00 85.38 126 SER A C 1
ATOM 1013 O O . SER A 1 126 ? 3.521 -1.529 -42.193 1.00 85.38 126 SER A O 1
ATOM 1015 N N . ASP A 1 127 ? 4.608 -2.776 -40.690 1.00 83.88 127 ASP A N 1
ATOM 1016 C CA . ASP A 1 127 ? 5.590 -3.295 -41.655 1.00 83.88 127 ASP A CA 1
ATOM 1017 C C . ASP A 1 127 ? 5.020 -4.449 -42.511 1.00 83.88 127 ASP A C 1
ATOM 1019 O O . ASP A 1 127 ? 5.738 -5.138 -43.246 1.00 83.88 127 ASP A O 1
ATOM 1023 N N . GLY A 1 128 ? 3.716 -4.718 -42.375 1.00 84.00 128 GLY A N 1
ATOM 1024 C CA . GLY A 1 128 ? 2.993 -5.769 -43.086 1.00 84.00 128 GLY A CA 1
ATOM 1025 C C . GLY A 1 128 ? 3.244 -7.187 -42.565 1.00 84.00 128 GLY A C 1
ATOM 1026 O O . GLY A 1 128 ? 2.765 -8.138 -43.177 1.00 84.00 128 GLY A O 1
ATOM 1027 N N . ILE A 1 129 ? 3.984 -7.367 -41.466 1.00 89.25 129 ILE A N 1
ATOM 1028 C CA . ILE A 1 129 ? 4.319 -8.688 -40.912 1.00 89.25 129 ILE A CA 1
ATOM 1029 C C . ILE A 1 129 ? 3.290 -9.091 -39.849 1.00 89.25 129 ILE A C 1
ATOM 1031 O O . ILE A 1 129 ? 3.161 -8.444 -38.806 1.00 89.25 129 ILE A O 1
ATOM 1035 N N . PHE A 1 130 ? 2.599 -10.206 -40.094 1.00 90.69 130 PHE A N 1
ATOM 1036 C CA . PHE A 1 130 ? 1.595 -10.768 -39.194 1.00 90.69 130 PHE A CA 1
ATOM 1037 C C . PHE A 1 130 ? 1.928 -12.209 -38.837 1.00 90.69 130 PHE A C 1
ATOM 1039 O O . PHE A 1 130 ? 2.327 -13.010 -39.679 1.00 90.69 130 PHE A O 1
ATOM 1046 N N . MET A 1 131 ? 1.703 -12.558 -37.580 1.00 92.31 131 MET A N 1
ATOM 1047 C CA . MET A 1 131 ? 1.821 -13.908 -37.059 1.00 92.31 131 MET A CA 1
ATOM 1048 C C . MET A 1 131 ? 0.418 -14.415 -36.728 1.00 92.31 131 MET A C 1
ATOM 1050 O O . MET A 1 131 ? -0.263 -13.889 -35.842 1.00 92.31 131 MET A O 1
ATOM 1054 N N . LEU A 1 132 ? -0.015 -15.431 -37.468 1.00 91.56 132 LEU A N 1
ATOM 1055 C CA . LEU A 1 132 ? -1.265 -16.146 -37.249 1.00 91.56 132 LEU A CA 1
ATOM 1056 C C . LEU A 1 132 ? -1.001 -17.336 -36.333 1.00 91.56 132 LEU A C 1
ATOM 1058 O O . LEU A 1 132 ? -0.046 -18.081 -36.556 1.00 91.56 132 LEU A O 1
ATOM 1062 N N . LEU A 1 133 ? -1.852 -17.516 -35.323 1.00 90.38 133 LEU A N 1
ATOM 1063 C CA . LEU A 1 133 ? -1.730 -18.604 -34.358 1.00 90.38 133 LEU A CA 1
ATOM 1064 C C . LEU A 1 133 ? -3.066 -19.322 -34.182 1.00 90.38 133 LEU A C 1
ATOM 1066 O O . LEU A 1 133 ? -4.094 -18.689 -33.923 1.00 90.38 133 LEU A O 1
ATOM 1070 N N . TYR A 1 134 ? -3.031 -20.651 -34.242 1.00 86.62 134 TYR A N 1
ATOM 1071 C CA . TYR A 1 134 ? -4.159 -21.502 -33.871 1.00 86.62 134 TYR A CA 1
ATOM 1072 C C . TYR A 1 134 ? -3.683 -22.715 -33.060 1.00 86.62 134 TYR A C 1
ATOM 1074 O O . TYR A 1 134 ? -2.574 -23.209 -33.270 1.00 86.62 134 TYR A O 1
ATOM 1082 N N . PRO A 1 135 ? -4.465 -23.174 -32.070 1.00 85.44 135 PRO A N 1
ATOM 1083 C CA . PRO A 1 135 ? -4.073 -24.314 -31.249 1.00 85.44 135 PRO A CA 1
ATOM 1084 C C . PRO A 1 135 ? -4.129 -25.607 -32.074 1.00 85.44 135 PRO A C 1
ATOM 1086 O O . PRO A 1 135 ? -5.150 -25.881 -32.700 1.00 85.44 135 PRO A O 1
ATOM 1089 N N . LYS A 1 136 ? -3.059 -26.415 -32.046 1.00 78.31 136 LYS A N 1
ATOM 1090 C CA . LYS A 1 136 ? -3.013 -27.717 -32.740 1.00 78.31 136 LYS A CA 1
ATOM 1091 C C . LYS A 1 136 ? -3.793 -28.798 -31.982 1.00 78.31 136 LYS A C 1
ATOM 1093 O O . LYS A 1 136 ? -4.410 -29.643 -32.607 1.00 78.31 136 LYS A O 1
ATOM 1098 N N . ASN A 1 137 ? -3.784 -28.731 -30.644 1.00 69.38 137 ASN A N 1
ATOM 1099 C CA . ASN A 1 137 ? -4.575 -29.550 -29.718 1.00 69.38 137 ASN A CA 1
ATOM 1100 C C . ASN A 1 137 ? -4.838 -28.784 -28.400 1.00 69.38 137 ASN A C 1
ATOM 1102 O O . ASN A 1 137 ? -4.106 -27.850 -28.041 1.00 69.38 137 ASN A O 1
ATOM 1106 N N . ASN A 1 138 ? -5.869 -29.200 -27.650 1.00 61.16 138 ASN A N 1
ATOM 1107 C CA . ASN A 1 138 ? -6.207 -28.628 -26.334 1.00 61.16 138 ASN A CA 1
ATOM 1108 C C . ASN A 1 138 ? -5.255 -29.057 -25.201 1.00 61.16 138 ASN A C 1
ATOM 1110 O O . ASN A 1 138 ? -5.307 -28.466 -24.124 1.00 61.16 138 ASN A O 1
ATOM 1114 N N . GLN A 1 139 ? -4.377 -30.037 -25.427 1.00 57.00 139 GLN A N 1
ATOM 1115 C CA . GLN A 1 139 ? -3.367 -30.452 -24.452 1.00 57.00 139 GLN A CA 1
ATOM 1116 C C . GLN A 1 139 ? -2.243 -29.405 -24.362 1.00 57.00 139 GLN A C 1
ATOM 1118 O O . GLN A 1 139 ? -1.699 -28.938 -25.369 1.00 57.00 139 GLN A O 1
ATOM 1123 N N . ILE A 1 140 ? -1.946 -28.984 -23.135 1.00 58.19 140 ILE A N 1
ATOM 1124 C CA . ILE A 1 140 ? -0.864 -28.057 -22.795 1.00 58.19 140 ILE A CA 1
ATOM 1125 C C . ILE A 1 140 ? 0.261 -28.910 -22.221 1.00 58.19 140 ILE A C 1
ATOM 1127 O O . ILE A 1 140 ? -0.023 -29.780 -21.402 1.00 58.19 140 ILE A O 1
ATOM 1131 N N . ASP A 1 141 ? 1.509 -28.642 -22.597 1.00 60.38 141 ASP A N 1
ATOM 1132 C CA . ASP A 1 141 ? 2.642 -29.168 -21.837 1.00 60.38 141 ASP A CA 1
ATOM 1133 C C . ASP A 1 141 ? 2.511 -28.720 -20.377 1.00 60.38 141 ASP A C 1
ATOM 1135 O O . ASP A 1 141 ? 2.561 -27.523 -20.075 1.00 60.38 141 ASP A O 1
ATOM 1139 N N . GLU A 1 142 ? 2.345 -29.672 -19.457 1.00 58.75 142 GLU A N 1
ATOM 1140 C CA . GLU A 1 142 ? 2.163 -29.392 -18.026 1.00 58.75 142 GLU A CA 1
ATOM 1141 C C . GLU A 1 142 ? 3.312 -28.551 -17.449 1.00 58.75 142 GLU A C 1
ATOM 1143 O O . GLU A 1 142 ? 3.115 -27.728 -16.553 1.00 58.75 142 GLU A O 1
ATOM 1148 N N . SER A 1 143 ? 4.503 -28.659 -18.044 1.00 58.25 143 SER A N 1
ATOM 1149 C CA . SER A 1 143 ? 5.682 -27.861 -17.708 1.00 58.25 143 SER A CA 1
ATOM 1150 C C . SER A 1 143 ? 5.485 -26.346 -17.897 1.00 58.25 143 SER A C 1
ATOM 1152 O O . SER A 1 143 ? 6.158 -25.559 -17.222 1.00 58.25 143 SER A O 1
ATOM 1154 N N . LEU A 1 144 ? 4.553 -25.908 -18.751 1.00 57.47 144 LEU A N 1
ATOM 1155 C CA . LEU A 1 144 ? 4.256 -24.499 -19.050 1.00 57.47 144 LEU A CA 1
ATOM 1156 C C . LEU A 1 144 ? 3.083 -23.935 -18.238 1.00 57.47 144 LEU A C 1
ATOM 1158 O O . LEU A 1 144 ? 2.911 -22.712 -18.177 1.00 57.47 144 LEU A O 1
ATOM 1162 N N . ILE A 1 145 ? 2.299 -24.797 -17.587 1.00 61.25 145 ILE A N 1
ATOM 1163 C CA . ILE A 1 145 ? 1.128 -24.389 -16.813 1.00 61.25 145 ILE A CA 1
ATOM 1164 C C . ILE A 1 145 ? 1.570 -23.572 -15.588 1.00 61.25 145 ILE A C 1
ATOM 1166 O O . ILE A 1 145 ? 2.578 -23.844 -14.922 1.00 61.25 145 ILE A O 1
ATOM 1170 N N . LEU A 1 146 ? 0.815 -22.505 -15.324 1.00 57.78 146 LEU A N 1
ATOM 1171 C CA . LEU A 1 146 ? 0.929 -21.682 -14.125 1.00 57.78 146 LEU A CA 1
ATOM 1172 C C . LEU A 1 146 ? 0.577 -22.517 -12.885 1.00 57.78 146 LEU A C 1
ATOM 1174 O O . LEU A 1 146 ? -0.597 -22.683 -12.555 1.00 57.78 146 LEU A O 1
ATOM 1178 N N . ASN A 1 147 ? 1.590 -22.977 -12.148 1.00 54.47 147 ASN A N 1
ATOM 1179 C CA . ASN A 1 147 ? 1.385 -23.393 -10.764 1.00 54.47 147 ASN A CA 1
ATOM 1180 C C . ASN A 1 147 ? 1.073 -22.136 -9.955 1.00 54.47 147 ASN A C 1
ATOM 1182 O O . ASN A 1 147 ? 1.955 -21.330 -9.664 1.00 54.47 147 ASN A O 1
ATOM 1186 N N . LYS A 1 148 ? -0.206 -21.978 -9.613 1.00 50.09 148 LYS A N 1
ATOM 1187 C CA . LYS A 1 148 ? -0.796 -20.871 -8.847 1.00 50.09 148 LYS A CA 1
ATOM 1188 C C . LYS A 1 148 ? -0.304 -20.792 -7.391 1.00 50.09 148 LYS A C 1
ATOM 1190 O O . LYS A 1 148 ? -0.952 -20.155 -6.565 1.00 50.09 148 LYS A O 1
ATOM 1195 N N . GLU A 1 149 ? 0.802 -21.451 -7.049 1.00 52.50 149 GLU A N 1
ATOM 1196 C CA . GLU A 1 149 ? 1.365 -21.347 -5.712 1.00 52.50 149 GLU A CA 1
ATOM 1197 C C . GLU A 1 149 ? 1.925 -19.940 -5.513 1.00 52.50 149 GLU A C 1
ATOM 1199 O O . GLU A 1 149 ? 2.838 -19.489 -6.207 1.00 52.50 149 GLU A O 1
ATOM 1204 N N . ASN A 1 150 ? 1.368 -19.265 -4.517 1.00 59.75 150 ASN A N 1
ATOM 1205 C CA . ASN A 1 150 ? 1.797 -17.988 -3.976 1.00 59.75 150 ASN A CA 1
ATOM 1206 C C . ASN A 1 150 ? 3.191 -18.121 -3.322 1.00 59.75 150 ASN A C 1
ATOM 1208 O O . ASN A 1 150 ? 3.341 -18.058 -2.102 1.00 59.75 150 ASN A O 1
ATOM 1212 N N . LYS A 1 151 ? 4.230 -18.331 -4.145 1.00 66.94 151 LYS A N 1
ATOM 1213 C CA . LYS A 1 151 ? 5.621 -18.577 -3.719 1.00 66.94 151 LYS A CA 1
ATOM 1214 C C . LYS A 1 151 ? 6.153 -17.498 -2.775 1.00 66.94 151 LYS A C 1
ATOM 1216 O O . LYS A 1 151 ? 6.905 -17.823 -1.867 1.00 66.94 151 LYS A O 1
ATOM 1221 N N . VAL A 1 152 ? 5.720 -16.248 -2.953 1.00 69.44 152 VAL A N 1
ATOM 1222 C CA . VAL A 1 152 ? 6.118 -15.111 -2.105 1.00 69.44 152 VAL A CA 1
ATOM 1223 C C . VAL A 1 152 ? 5.592 -15.268 -0.677 1.00 69.44 152 VAL A C 1
ATOM 1225 O O . VAL A 1 152 ? 6.362 -15.157 0.269 1.00 69.44 152 VAL A O 1
ATOM 1228 N N . TYR A 1 153 ? 4.312 -15.612 -0.505 1.00 73.00 153 TYR A N 1
ATOM 1229 C CA . TYR A 1 153 ? 3.727 -15.823 0.823 1.00 73.00 153 TYR A CA 1
ATOM 1230 C C . TYR A 1 153 ? 4.323 -17.046 1.520 1.00 73.00 153 TYR A C 1
ATOM 1232 O O . TYR A 1 153 ? 4.589 -17.001 2.715 1.00 73.00 153 TYR A O 1
ATOM 1240 N N . LYS A 1 154 ? 4.582 -18.126 0.771 1.00 78.50 154 LYS A N 1
ATOM 1241 C CA . LYS A 1 154 ? 5.230 -19.335 1.300 1.00 78.50 154 LYS A CA 1
ATOM 1242 C C . LYS A 1 154 ? 6.667 -19.054 1.751 1.00 78.50 154 LYS A C 1
ATOM 1244 O O . LYS A 1 154 ? 7.065 -19.502 2.821 1.00 78.50 154 LYS A O 1
ATOM 1249 N N . LEU A 1 155 ? 7.422 -18.280 0.967 1.00 75.31 155 LEU A N 1
ATOM 1250 C CA . LEU A 1 155 ? 8.761 -17.814 1.332 1.00 75.31 155 LEU A CA 1
ATOM 1251 C C . LEU A 1 155 ? 8.710 -16.964 2.606 1.00 75.31 155 LEU A C 1
ATOM 1253 O O . LEU A 1 155 ? 9.428 -17.249 3.558 1.00 75.31 155 LEU A O 1
ATOM 1257 N N . TYR A 1 156 ? 7.817 -15.976 2.651 1.00 80.50 156 TYR A N 1
ATOM 1258 C CA . TYR A 1 156 ? 7.670 -15.083 3.795 1.00 80.50 156 TYR A CA 1
ATOM 1259 C C . TYR A 1 156 ? 7.251 -15.818 5.075 1.00 80.50 156 TYR A C 1
ATOM 1261 O O . TYR A 1 156 ? 7.845 -15.624 6.133 1.00 80.50 156 TYR A O 1
ATOM 1269 N N . TYR A 1 157 ? 6.288 -16.736 4.973 1.00 83.38 157 TYR A N 1
ATOM 1270 C CA . TYR A 1 157 ? 5.892 -17.601 6.082 1.00 83.38 157 TYR A CA 1
ATOM 1271 C C . TYR A 1 157 ? 7.072 -18.427 6.605 1.00 83.38 157 TYR A C 1
ATOM 1273 O O . TYR A 1 157 ? 7.271 -18.523 7.815 1.00 83.38 157 TYR A O 1
ATOM 1281 N N . ASN A 1 158 ? 7.889 -18.987 5.710 1.00 84.56 158 ASN A N 1
ATOM 1282 C CA . ASN A 1 158 ? 9.074 -19.742 6.107 1.00 84.56 158 ASN A CA 1
ATOM 1283 C C . ASN A 1 158 ? 10.106 -18.860 6.828 1.00 84.56 158 ASN A C 1
ATOM 1285 O O . ASN A 1 158 ? 10.693 -19.317 7.809 1.00 84.56 158 ASN A O 1
ATOM 1289 N N . LEU A 1 159 ? 10.292 -17.610 6.392 1.00 82.88 159 LEU A N 1
ATOM 1290 C CA . LEU A 1 159 ? 11.175 -16.642 7.051 1.00 82.88 159 LEU A CA 1
ATOM 1291 C C . LEU A 1 159 ? 10.681 -16.300 8.466 1.00 82.88 159 LEU A C 1
ATOM 1293 O O . LEU A 1 159 ? 11.439 -16.415 9.427 1.00 82.88 159 LEU A O 1
ATOM 1297 N N . LEU A 1 160 ? 9.389 -15.992 8.629 1.00 85.50 160 LEU A N 1
ATOM 1298 C CA . LEU A 1 160 ? 8.802 -15.743 9.951 1.00 85.50 160 LEU A CA 1
ATOM 1299 C C . LEU A 1 160 ? 8.859 -16.975 10.860 1.00 85.50 160 LEU A C 1
ATOM 1301 O O . LEU A 1 160 ? 9.121 -16.859 12.057 1.00 85.50 160 LEU A O 1
ATOM 1305 N N . LYS A 1 161 ? 8.652 -18.174 10.303 1.00 87.25 161 LYS A N 1
ATOM 1306 C CA . LYS A 1 161 ? 8.688 -19.432 11.058 1.00 87.25 161 LYS A CA 1
ATOM 1307 C C . LYS A 1 161 ? 10.065 -19.698 11.671 1.00 87.25 161 LYS A C 1
ATOM 1309 O O . LYS A 1 161 ? 10.120 -20.200 12.796 1.00 87.25 161 LYS A O 1
ATOM 1314 N N . LYS A 1 162 ? 11.161 -19.335 10.987 1.00 87.31 162 LYS A N 1
ATOM 1315 C CA . LYS A 1 162 ? 12.524 -19.410 11.552 1.00 87.31 162 LYS A CA 1
ATOM 1316 C C . LYS A 1 162 ? 12.647 -18.577 12.835 1.00 87.31 162 LYS A C 1
ATOM 1318 O O . LYS A 1 162 ? 13.347 -18.973 13.761 1.00 87.31 162 LYS A O 1
ATOM 1323 N N . GLN A 1 163 ? 11.917 -17.465 12.919 1.00 88.56 163 GLN A N 1
ATOM 1324 C CA . GLN A 1 163 ? 11.993 -16.480 14.002 1.00 88.56 163 GLN A CA 1
ATOM 1325 C C . GLN A 1 163 ? 10.739 -16.471 14.897 1.00 88.56 163 GLN A C 1
ATOM 1327 O O . GLN A 1 163 ? 10.407 -15.457 15.515 1.00 88.56 163 GLN A O 1
ATOM 1332 N N . LYS A 1 164 ? 10.059 -17.623 15.018 1.00 89.56 164 LYS A N 1
ATOM 1333 C CA . LYS A 1 164 ? 8.772 -17.769 15.727 1.00 89.56 164 LYS A CA 1
ATOM 1334 C C . LYS A 1 164 ? 8.751 -17.193 17.147 1.00 89.56 164 LYS A C 1
ATOM 1336 O O . LYS A 1 164 ? 7.730 -16.660 17.562 1.00 89.56 164 LYS A O 1
ATOM 1341 N N . LEU A 1 165 ? 9.859 -17.287 17.886 1.00 90.88 165 LEU A N 1
ATOM 1342 C CA . LEU A 1 165 ? 9.927 -16.823 19.274 1.00 90.88 165 LEU A CA 1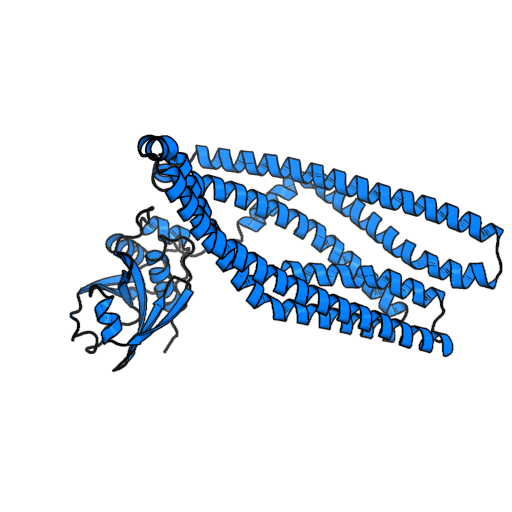
ATOM 1343 C C . LEU A 1 165 ? 9.741 -15.303 19.366 1.00 90.88 165 LEU A C 1
ATOM 1345 O O . LEU A 1 165 ? 8.932 -14.836 20.160 1.00 90.88 165 LEU A O 1
ATOM 1349 N N . ILE A 1 166 ? 10.443 -14.552 18.514 1.00 89.38 166 ILE A N 1
ATOM 1350 C CA . ILE A 1 166 ? 10.388 -13.086 18.495 1.00 89.38 166 ILE A CA 1
ATOM 1351 C C . ILE A 1 166 ? 9.004 -12.636 18.028 1.00 89.38 166 ILE A C 1
ATOM 1353 O O . ILE A 1 166 ? 8.398 -11.772 18.648 1.00 89.38 166 ILE A O 1
ATOM 1357 N N . VAL A 1 167 ? 8.456 -13.290 16.996 1.00 89.56 167 VAL A N 1
ATOM 1358 C CA . VAL A 1 167 ? 7.097 -13.015 16.502 1.00 89.56 167 VAL A CA 1
ATOM 1359 C C . VAL A 1 167 ? 6.058 -13.182 17.616 1.00 89.56 167 VAL A C 1
ATOM 1361 O O . VAL A 1 167 ? 5.225 -12.300 17.815 1.00 89.56 167 VAL A O 1
ATOM 1364 N N . ILE A 1 168 ? 6.124 -14.279 18.378 1.00 89.75 168 ILE A N 1
ATOM 1365 C CA . ILE A 1 168 ? 5.207 -14.527 19.499 1.00 89.75 168 ILE A CA 1
ATOM 1366 C C . ILE A 1 168 ? 5.377 -13.462 20.592 1.00 89.75 168 ILE A C 1
ATOM 1368 O O . ILE A 1 168 ? 4.380 -12.921 21.064 1.00 89.75 168 ILE A O 1
ATOM 1372 N N . GLN A 1 169 ? 6.613 -13.106 20.958 1.00 90.69 169 GLN A N 1
ATOM 1373 C CA . GLN A 1 169 ? 6.888 -12.049 21.941 1.00 90.69 169 GLN A CA 1
ATOM 1374 C C . GLN A 1 169 ? 6.318 -10.693 21.503 1.00 90.69 169 GLN A C 1
ATOM 1376 O O . GLN A 1 169 ? 5.688 -10.002 22.304 1.00 90.69 169 GLN A O 1
ATOM 1381 N N . THR A 1 170 ? 6.474 -10.328 20.227 1.00 89.12 170 THR A N 1
ATOM 1382 C CA . THR A 1 170 ? 5.905 -9.097 19.668 1.00 89.12 170 THR A CA 1
ATOM 1383 C C . THR A 1 170 ? 4.379 -9.109 19.712 1.00 89.12 170 THR A C 1
ATOM 1385 O O . THR A 1 170 ? 3.779 -8.105 20.098 1.00 89.12 170 THR A O 1
ATOM 1388 N N . ILE A 1 171 ? 3.740 -10.226 19.352 1.00 89.50 171 ILE A N 1
ATOM 1389 C CA . ILE A 1 171 ? 2.276 -10.357 19.393 1.00 89.50 171 ILE A CA 1
ATOM 1390 C C . ILE A 1 171 ? 1.770 -10.225 20.832 1.00 89.50 171 ILE A C 1
ATOM 1392 O O . ILE A 1 171 ? 0.860 -9.439 21.078 1.00 89.50 171 ILE A O 1
ATOM 1396 N N . ILE A 1 172 ? 2.386 -10.921 21.791 1.00 90.38 172 ILE A N 1
ATOM 1397 C CA . ILE A 1 172 ? 1.993 -10.855 23.206 1.00 90.38 172 ILE A CA 1
ATOM 1398 C C . ILE A 1 172 ? 2.151 -9.431 23.750 1.00 90.38 172 ILE A C 1
ATOM 1400 O O . ILE A 1 172 ? 1.203 -8.894 24.318 1.00 90.38 172 ILE A O 1
ATOM 1404 N N . ALA A 1 173 ? 3.300 -8.785 23.527 1.00 90.06 173 ALA A N 1
ATOM 1405 C CA . ALA A 1 173 ? 3.523 -7.404 23.962 1.00 90.06 173 ALA A CA 1
ATOM 1406 C C . ALA A 1 173 ? 2.484 -6.440 23.364 1.00 90.06 173 ALA A C 1
ATOM 1408 O O . ALA A 1 173 ? 1.997 -5.543 24.049 1.00 90.06 173 ALA A O 1
ATOM 1409 N N . SER A 1 174 ? 2.104 -6.657 22.102 1.00 89.62 174 SER A N 1
ATOM 1410 C CA . SER A 1 174 ? 1.083 -5.858 21.421 1.00 89.62 174 SER A CA 1
ATOM 1411 C C . SER A 1 174 ? -0.312 -6.066 22.002 1.00 89.62 174 SER A C 1
ATOM 1413 O O . SER A 1 174 ? -1.027 -5.093 22.214 1.00 89.62 174 SER A O 1
ATOM 1415 N N . LEU A 1 175 ? -0.690 -7.313 22.293 1.00 89.56 175 LEU A N 1
ATOM 1416 C CA . LEU A 1 175 ? -1.983 -7.639 22.896 1.00 89.56 175 LEU A CA 1
ATOM 1417 C C . LEU A 1 175 ? -2.117 -7.040 24.298 1.00 89.56 175 LEU A C 1
ATOM 1419 O O . LEU A 1 175 ? -3.155 -6.460 24.608 1.00 89.56 175 LEU A O 1
ATOM 1423 N N . ILE A 1 176 ? -1.066 -7.126 25.120 1.00 91.19 176 ILE A N 1
ATOM 1424 C CA . ILE A 1 176 ? -1.049 -6.517 26.459 1.00 91.19 176 ILE A CA 1
ATOM 1425 C C . ILE A 1 176 ? -1.159 -4.994 26.343 1.00 91.19 176 ILE A C 1
ATOM 1427 O O . ILE A 1 176 ? -1.989 -4.392 27.020 1.00 91.19 176 ILE A O 1
ATOM 1431 N N . PHE A 1 177 ? -0.380 -4.379 25.448 1.00 89.62 177 PHE A N 1
ATOM 1432 C CA . PHE A 1 177 ? -0.462 -2.945 25.163 1.00 89.62 177 PHE A CA 1
ATOM 1433 C C . PHE A 1 177 ? -1.885 -2.520 24.767 1.00 89.62 177 PHE A C 1
ATOM 1435 O O . PHE A 1 177 ? -2.430 -1.566 25.316 1.00 89.62 177 PHE A O 1
ATOM 1442 N N . THR A 1 178 ? -2.526 -3.241 23.844 1.00 89.12 178 THR A N 1
ATOM 1443 C CA . THR A 1 178 ? -3.892 -2.915 23.421 1.00 89.12 178 THR A CA 1
ATOM 1444 C C . THR A 1 178 ? -4.913 -3.125 24.537 1.00 89.12 178 THR A C 1
ATOM 1446 O O . THR A 1 178 ? -5.795 -2.288 24.715 1.00 89.12 178 THR A O 1
ATOM 1449 N N . GLY A 1 179 ? -4.779 -4.196 25.323 1.00 89.75 179 GLY A N 1
ATOM 1450 C CA . GLY A 1 179 ? -5.632 -4.450 26.484 1.00 89.75 179 GLY A CA 1
ATOM 1451 C C . GLY A 1 179 ? -5.551 -3.327 27.521 1.00 89.75 179 GLY A C 1
ATOM 1452 O O . GLY A 1 179 ? -6.583 -2.808 27.942 1.00 89.75 179 GLY A O 1
ATOM 1453 N N . LEU A 1 180 ? -4.337 -2.885 27.866 1.00 89.81 180 LEU A N 1
ATOM 1454 C CA . LEU A 1 180 ? -4.127 -1.727 28.743 1.00 89.81 180 LEU A CA 1
ATOM 1455 C C . LEU A 1 180 ? -4.702 -0.443 28.130 1.00 89.81 180 LEU A C 1
ATOM 1457 O O . LEU A 1 180 ? -5.389 0.304 28.818 1.00 89.81 180 LEU A O 1
ATOM 1461 N N . GLY A 1 181 ? -4.510 -0.230 26.824 1.00 88.12 181 GLY A N 1
ATOM 1462 C CA . GLY A 1 181 ? -5.126 0.850 26.043 1.00 88.12 181 GLY A CA 1
ATOM 1463 C C . GLY A 1 181 ? -6.643 0.971 26.229 1.00 88.12 181 GLY A C 1
ATOM 1464 O O . GLY A 1 181 ? -7.180 2.059 26.458 1.00 88.12 181 GLY A O 1
ATOM 1465 N N . ILE A 1 182 ? -7.335 -0.164 26.165 1.00 88.94 182 ILE A N 1
ATOM 1466 C CA . ILE A 1 182 ? -8.786 -0.255 26.355 1.00 88.94 182 ILE A CA 1
ATOM 1467 C C . ILE A 1 182 ? -9.157 0.042 27.812 1.00 88.94 182 ILE A C 1
ATOM 1469 O O . ILE A 1 182 ? -10.094 0.803 28.050 1.00 88.94 182 ILE A O 1
ATOM 1473 N N . ILE A 1 183 ? -8.392 -0.470 28.783 1.00 89.06 183 ILE A N 1
ATOM 1474 C CA . ILE A 1 183 ? -8.585 -0.170 30.212 1.00 89.06 183 ILE A CA 1
ATOM 1475 C C . ILE A 1 183 ? -8.455 1.340 30.477 1.00 89.06 183 ILE A C 1
ATOM 1477 O O . ILE A 1 183 ? -9.294 1.905 31.178 1.00 89.06 183 ILE A O 1
ATOM 1481 N N . PHE A 1 184 ? -7.492 2.031 29.854 1.00 88.06 184 PHE A N 1
ATOM 1482 C CA . PHE A 1 184 ? -7.354 3.491 29.986 1.00 88.06 184 PHE A CA 1
ATOM 1483 C C . PHE A 1 184 ? -8.567 4.266 29.510 1.00 88.06 184 PHE A C 1
ATOM 1485 O O . PHE A 1 184 ? -8.868 5.328 30.049 1.00 88.06 184 PHE A O 1
ATOM 1492 N N . SER A 1 185 ? -9.304 3.731 28.542 1.00 87.31 185 SER A N 1
ATOM 1493 C CA . SER A 1 185 ? -10.502 4.405 28.054 1.00 87.31 185 SER A CA 1
ATOM 1494 C C . SER A 1 185 ? -11.589 4.498 29.132 1.00 87.31 185 SER A C 1
ATOM 1496 O O . SER A 1 185 ? -12.421 5.399 29.075 1.00 87.31 185 SER A O 1
ATOM 1498 N N . PHE A 1 186 ? -11.559 3.636 30.155 1.00 88.69 186 PHE A N 1
ATOM 1499 C CA . PHE A 1 186 ? -12.459 3.693 31.312 1.00 88.69 186 PHE A CA 1
ATOM 1500 C C . PHE A 1 186 ? -12.004 4.651 32.421 1.00 88.69 186 PHE A C 1
ATOM 1502 O O . PHE A 1 186 ? -12.785 4.915 33.335 1.00 88.69 186 PHE A O 1
ATOM 1509 N N . PHE A 1 187 ? -10.799 5.230 32.324 1.00 89.44 187 PHE A N 1
ATOM 1510 C CA . PHE A 1 187 ? -10.287 6.202 33.297 1.00 89.44 187 PHE A CA 1
ATOM 1511 C C . PHE A 1 187 ? -11.283 7.340 33.538 1.00 89.44 187 PHE A C 1
ATOM 1513 O O . PHE A 1 187 ? -11.700 7.581 34.671 1.00 89.44 187 PHE A O 1
ATOM 1520 N N . ASN A 1 188 ? -11.707 7.983 32.445 1.00 87.12 188 ASN A N 1
ATOM 1521 C CA . ASN A 1 188 ? -12.629 9.115 32.479 1.00 87.12 188 ASN A CA 1
ATOM 1522 C C . ASN A 1 188 ? -14.014 8.723 32.996 1.00 87.12 188 ASN A C 1
ATOM 1524 O O . ASN A 1 188 ? -14.665 9.545 33.635 1.00 87.12 188 ASN A O 1
ATOM 1528 N N . LYS A 1 189 ? -14.457 7.479 32.757 1.00 91.12 189 LYS A N 1
ATOM 1529 C CA . LYS A 1 189 ? -15.749 7.011 33.259 1.00 91.12 189 LYS A CA 1
ATOM 1530 C C . LYS A 1 189 ? -15.787 6.995 34.771 1.00 91.12 189 LYS A C 1
ATOM 1532 O O . LYS A 1 189 ? -16.646 7.636 35.358 1.00 91.12 189 LYS A O 1
ATOM 1537 N N . TYR A 1 190 ? -14.839 6.299 35.385 1.00 89.88 190 TYR A N 1
ATOM 1538 C CA . TYR A 1 190 ? -14.796 6.185 36.838 1.00 89.88 190 TYR A CA 1
ATOM 1539 C C . TYR A 1 190 ? -14.572 7.549 37.502 1.00 89.88 190 TYR A C 1
ATOM 1541 O O . TYR A 1 190 ? -15.210 7.880 38.495 1.00 89.88 190 TYR A O 1
ATOM 1549 N N . LEU A 1 191 ? -13.718 8.390 36.911 1.00 90.56 191 LEU A N 1
ATOM 1550 C CA . LEU A 1 191 ? -13.468 9.729 37.433 1.00 90.56 191 LEU A CA 1
ATOM 1551 C C . LEU A 1 191 ? -14.739 10.600 37.429 1.00 90.56 191 LEU A C 1
ATOM 1553 O O . LEU A 1 191 ? -15.032 11.247 38.433 1.00 90.56 191 LEU A O 1
ATOM 1557 N N . MET A 1 192 ? -15.508 10.586 36.336 1.00 91.56 192 MET A N 1
ATOM 1558 C CA . MET A 1 192 ? -16.723 11.401 36.201 1.00 91.56 192 MET A CA 1
ATOM 1559 C C . MET A 1 192 ? -17.936 10.841 36.938 1.00 91.56 192 MET A C 1
ATOM 1561 O O . MET A 1 192 ? -18.726 11.626 37.454 1.00 91.56 192 MET A O 1
ATOM 1565 N N . ASP A 1 193 ? -18.094 9.520 36.980 1.00 91.62 193 ASP A N 1
ATOM 1566 C CA . ASP A 1 193 ? -19.304 8.894 37.517 1.00 91.62 193 ASP A CA 1
ATOM 1567 C C . ASP A 1 193 ? -19.168 8.521 39.007 1.00 91.62 193 ASP A C 1
ATOM 1569 O O . ASP A 1 193 ? -20.161 8.560 39.725 1.00 91.62 193 ASP A O 1
ATOM 1573 N N . GLU A 1 194 ? -17.959 8.213 39.498 1.00 89.50 194 GLU A N 1
ATOM 1574 C CA . GLU A 1 194 ? -17.743 7.684 40.861 1.00 89.50 194 GLU A CA 1
ATOM 1575 C C . GLU A 1 194 ? -16.904 8.612 41.754 1.00 89.50 194 GLU A C 1
ATOM 1577 O O . GLU A 1 194 ? -17.139 8.711 42.953 1.00 89.50 194 GLU A O 1
ATOM 1582 N N . ILE A 1 195 ? -15.908 9.322 41.216 1.00 90.06 195 ILE A N 1
ATOM 1583 C CA . ILE A 1 195 ? -15.010 10.127 42.064 1.00 90.06 195 ILE A CA 1
ATOM 1584 C C . ILE A 1 195 ? -15.555 11.545 42.279 1.00 90.06 195 ILE A C 1
ATOM 1586 O O . ILE A 1 195 ? -15.643 12.016 43.417 1.00 90.06 195 ILE A O 1
ATOM 1590 N N . ILE A 1 196 ? -15.918 12.237 41.192 1.00 91.44 196 ILE A N 1
ATOM 1591 C CA . ILE A 1 196 ? -16.386 13.632 41.245 1.00 91.44 196 ILE A CA 1
ATOM 1592 C C . ILE A 1 196 ? -17.723 13.773 41.992 1.00 91.44 196 ILE A C 1
ATOM 1594 O O . ILE A 1 196 ? -17.795 14.631 42.877 1.00 91.44 196 ILE A O 1
ATOM 1598 N N . PRO A 1 197 ? -18.771 12.967 41.714 1.00 91.31 197 PRO A N 1
ATOM 1599 C CA . PRO A 1 197 ? -20.076 13.155 42.352 1.00 91.31 197 PRO A CA 1
ATOM 1600 C C . PRO A 1 197 ? -20.030 12.959 43.871 1.00 91.31 197 PRO A C 1
ATOM 1602 O O . PRO A 1 197 ? -20.712 13.668 44.608 1.00 91.31 197 PRO A O 1
ATOM 1605 N N . TYR A 1 198 ? -19.169 12.051 44.337 1.00 91.50 198 TYR A N 1
ATOM 1606 C CA . TYR A 1 198 ? -18.988 11.729 45.753 1.00 91.50 198 TYR A CA 1
ATOM 1607 C C . TYR A 1 198 ? -17.888 12.556 46.443 1.00 91.50 198 TYR A C 1
ATOM 1609 O O . TYR A 1 198 ? -17.646 12.367 47.633 1.00 91.50 198 TYR A O 1
ATOM 1617 N N . LYS A 1 199 ? -17.234 13.488 45.728 1.00 89.31 199 LYS A N 1
ATOM 1618 C CA . LYS A 1 199 ? -16.181 14.390 46.244 1.00 89.31 199 LYS A CA 1
ATOM 1619 C C . LYS A 1 199 ? -15.065 13.664 47.012 1.00 89.31 199 LYS A C 1
ATOM 1621 O O . LYS A 1 199 ? -14.595 14.124 48.051 1.00 89.31 199 LYS A O 1
ATOM 1626 N N . LEU A 1 200 ? -14.625 12.517 46.500 1.00 89.62 200 LEU A N 1
ATOM 1627 C CA . LEU A 1 200 ? -13.651 11.654 47.173 1.00 89.62 200 LEU A CA 1
ATOM 1628 C C . LEU A 1 200 ? -12.199 12.120 46.932 1.00 89.62 200 LEU A C 1
ATOM 1630 O O . LEU A 1 200 ? -11.432 11.443 46.246 1.00 89.62 200 LEU A O 1
ATOM 1634 N N . GLU A 1 201 ? -11.799 13.263 47.493 1.00 87.44 201 GLU A N 1
ATOM 1635 C CA . GLU A 1 201 ? -10.511 13.933 47.208 1.00 87.44 201 GLU A CA 1
ATOM 1636 C C . GLU A 1 201 ? -9.270 13.044 47.408 1.00 87.44 201 GLU A C 1
ATOM 1638 O O . GLU A 1 201 ? -8.371 13.016 46.566 1.00 87.44 201 GLU A O 1
ATOM 1643 N N . THR A 1 202 ? -9.233 12.252 48.482 1.00 86.44 202 THR A N 1
ATOM 1644 C CA . THR A 1 202 ? -8.124 11.322 48.756 1.00 86.44 202 THR A CA 1
ATOM 1645 C C . THR A 1 202 ? -8.046 10.194 47.726 1.00 86.44 202 THR A C 1
ATOM 1647 O O . THR A 1 202 ? -6.953 9.762 47.352 1.00 86.44 202 THR A O 1
ATOM 1650 N N . THR A 1 203 ? -9.195 9.743 47.213 1.00 89.62 203 THR A N 1
ATOM 1651 C CA . THR A 1 203 ? -9.247 8.704 46.176 1.00 89.62 203 THR A CA 1
ATOM 1652 C C . THR A 1 203 ? -8.837 9.236 44.808 1.00 89.62 203 THR A C 1
ATOM 1654 O O . THR A 1 203 ? -8.245 8.479 44.045 1.00 89.62 203 THR A O 1
ATOM 1657 N N . VAL A 1 204 ? -9.061 10.529 44.515 1.00 91.31 204 VAL A N 1
ATOM 1658 C CA . VAL A 1 204 ? -8.599 11.168 43.268 1.00 91.31 204 VAL A CA 1
ATOM 1659 C C . VAL A 1 204 ? -7.086 11.017 43.147 1.00 91.31 204 VAL A C 1
ATOM 1661 O O . VAL A 1 204 ? -6.595 10.542 42.125 1.00 91.31 204 VAL A O 1
ATOM 1664 N N . LEU A 1 205 ? -6.343 11.392 44.197 1.00 89.75 205 LEU A N 1
ATOM 1665 C CA . LEU A 1 205 ? -4.882 11.343 44.183 1.00 89.75 205 LEU A CA 1
ATOM 1666 C C . LEU A 1 205 ? -4.376 9.909 43.984 1.00 89.75 205 LEU A C 1
ATOM 1668 O O . LEU A 1 205 ? -3.529 9.672 43.123 1.00 89.75 205 LEU A O 1
ATOM 1672 N N . LEU A 1 206 ? -4.931 8.949 44.732 1.00 91.31 206 LEU A N 1
ATOM 1673 C CA . LEU A 1 206 ? -4.585 7.532 44.597 1.00 91.31 206 LEU A CA 1
ATOM 1674 C C . LEU A 1 206 ? -4.873 7.016 43.179 1.00 91.31 206 LEU A C 1
ATOM 1676 O O . LEU A 1 206 ? -4.025 6.364 42.572 1.00 91.31 206 LEU A O 1
ATOM 1680 N N . TYR A 1 207 ? -6.045 7.339 42.631 1.00 90.75 207 TYR A N 1
ATOM 1681 C CA . TYR A 1 207 ? -6.464 6.920 41.296 1.00 90.75 207 TYR A CA 1
ATOM 1682 C C . TYR A 1 207 ? -5.556 7.506 40.206 1.00 90.75 207 TYR A C 1
ATOM 1684 O O . TYR A 1 207 ? -5.116 6.783 39.313 1.00 90.75 207 TYR A O 1
ATOM 1692 N N . CYS A 1 208 ? -5.186 8.785 40.321 1.00 90.62 208 CYS A N 1
ATOM 1693 C CA . CYS A 1 208 ? -4.216 9.428 39.436 1.00 90.62 208 CYS A CA 1
ATOM 1694 C C . CYS A 1 208 ? -2.839 8.754 39.494 1.00 90.62 208 CYS A C 1
ATOM 1696 O O . CYS A 1 208 ? -2.247 8.513 38.444 1.00 90.62 208 CYS A O 1
ATOM 1698 N N . ILE A 1 209 ? -2.339 8.401 40.684 1.00 92.69 209 ILE A N 1
ATOM 1699 C CA . ILE A 1 209 ? -1.054 7.698 40.839 1.00 92.69 209 ILE A CA 1
ATOM 1700 C C . ILE A 1 209 ? -1.108 6.313 40.182 1.00 92.69 209 ILE A C 1
ATOM 1702 O O . ILE A 1 209 ? -0.201 5.954 39.430 1.00 92.69 209 ILE A O 1
ATOM 1706 N N . VAL A 1 210 ? -2.180 5.547 40.410 1.00 92.56 210 VAL A N 1
ATOM 1707 C CA . VAL A 1 210 ? -2.360 4.219 39.799 1.00 92.56 210 VAL A CA 1
ATOM 1708 C C . VAL A 1 210 ? -2.373 4.323 38.275 1.00 92.56 210 VAL A C 1
ATOM 1710 O O . VAL A 1 210 ? -1.635 3.605 37.601 1.00 92.56 210 VAL A O 1
ATOM 1713 N N . PHE A 1 211 ? -3.156 5.247 37.715 1.00 91.25 211 PHE A N 1
ATOM 1714 C CA . PHE A 1 211 ? -3.219 5.430 36.267 1.00 91.25 211 PHE A CA 1
ATOM 1715 C C . PHE A 1 211 ? -1.925 5.982 35.681 1.00 91.25 211 PHE A C 1
ATOM 1717 O O . PHE A 1 211 ? -1.545 5.565 34.592 1.00 91.25 211 PHE A O 1
ATOM 1724 N N . PHE A 1 212 ? -1.203 6.839 36.400 1.00 92.31 212 PHE A N 1
ATOM 1725 C CA . PHE A 1 212 ? 0.125 7.292 35.996 1.00 92.31 212 PHE A CA 1
ATOM 1726 C C . PHE A 1 212 ? 1.111 6.121 35.869 1.00 92.31 212 PHE A C 1
ATOM 1728 O O . PHE A 1 212 ? 1.775 5.984 34.842 1.00 92.31 212 PHE A O 1
ATOM 1735 N N . ILE A 1 213 ? 1.153 5.225 36.862 1.00 94.19 213 ILE A N 1
ATOM 1736 C CA . ILE A 1 213 ? 1.984 4.011 36.814 1.00 94.19 213 ILE A CA 1
ATOM 1737 C C . ILE A 1 213 ? 1.563 3.112 35.647 1.00 94.19 213 ILE A C 1
ATOM 1739 O O . ILE A 1 213 ? 2.415 2.616 34.907 1.00 94.19 213 ILE A O 1
ATOM 1743 N N . LEU A 1 214 ? 0.258 2.925 35.441 1.00 92.06 214 LEU A N 1
ATOM 1744 C CA . LEU A 1 214 ? -0.252 2.151 34.314 1.00 92.06 214 LEU A CA 1
ATOM 1745 C C . LEU A 1 214 ? 0.143 2.790 32.969 1.00 92.06 214 LEU A C 1
ATOM 1747 O O . LEU A 1 214 ? 0.568 2.069 32.067 1.00 92.06 214 LEU A O 1
ATOM 1751 N N . TYR A 1 215 ? 0.072 4.118 32.820 1.00 91.25 215 TYR A N 1
ATOM 1752 C CA . TYR A 1 215 ? 0.524 4.816 31.610 1.00 91.25 215 TYR A CA 1
ATOM 1753 C C . TYR A 1 215 ? 2.019 4.607 31.361 1.00 91.25 215 TYR A C 1
ATOM 1755 O O . TYR A 1 215 ? 2.407 4.300 30.232 1.00 91.25 215 TYR A O 1
ATOM 1763 N N . LEU A 1 216 ? 2.854 4.710 32.401 1.00 94.31 216 LEU A N 1
ATOM 1764 C CA . LEU A 1 216 ? 4.286 4.417 32.299 1.00 94.31 216 LEU A CA 1
ATOM 1765 C C . LEU A 1 216 ? 4.532 2.978 31.836 1.00 94.31 216 LEU A C 1
ATOM 1767 O O . LEU A 1 216 ? 5.305 2.760 30.902 1.00 94.31 216 LEU A O 1
ATOM 1771 N N . LEU A 1 217 ? 3.829 2.005 32.425 1.00 94.06 217 LEU A N 1
ATOM 1772 C CA . LEU A 1 217 ? 3.901 0.603 32.013 1.00 94.06 217 LEU A CA 1
ATOM 1773 C C . LEU A 1 217 ? 3.480 0.429 30.547 1.00 94.06 217 LEU A C 1
ATOM 1775 O O . LEU A 1 217 ? 4.142 -0.279 29.789 1.00 94.06 217 LEU A O 1
ATOM 1779 N N . ASN A 1 218 ? 2.408 1.096 30.125 1.00 91.56 218 ASN A N 1
ATOM 1780 C CA . ASN A 1 218 ? 1.908 1.024 28.760 1.00 91.56 218 ASN A CA 1
ATOM 1781 C C . ASN A 1 218 ? 2.924 1.571 27.749 1.00 91.56 218 ASN A C 1
ATOM 1783 O O . ASN A 1 218 ? 3.220 0.918 26.750 1.00 91.56 218 ASN A O 1
ATOM 1787 N N . HIS A 1 219 ? 3.518 2.735 28.028 1.00 92.06 219 HIS A N 1
ATOM 1788 C CA . HIS A 1 219 ? 4.571 3.308 27.188 1.00 92.06 219 HIS A CA 1
ATOM 1789 C C . HIS A 1 219 ? 5.833 2.439 27.164 1.00 92.06 219 HIS A C 1
ATOM 1791 O O . HIS A 1 219 ? 6.437 2.260 26.104 1.00 92.06 219 HIS A O 1
ATOM 1797 N N . PHE A 1 220 ? 6.193 1.831 28.293 1.00 94.50 220 PHE A N 1
ATOM 1798 C CA . PHE A 1 220 ? 7.293 0.876 28.364 1.00 94.50 220 PHE A CA 1
ATOM 1799 C C . PHE A 1 220 ? 7.029 -0.383 27.518 1.00 94.50 220 PHE A C 1
ATOM 1801 O O . PHE A 1 220 ? 7.917 -0.851 26.805 1.00 94.50 220 PHE A O 1
ATOM 1808 N N . LEU A 1 221 ? 5.794 -0.894 27.497 1.00 91.69 221 LEU A N 1
ATOM 1809 C CA . LEU A 1 221 ? 5.403 -2.012 26.631 1.00 91.69 221 LEU A CA 1
ATOM 1810 C C . LEU A 1 221 ? 5.463 -1.650 25.143 1.00 91.69 221 LEU A C 1
ATOM 1812 O O . LEU A 1 221 ? 5.929 -2.461 24.340 1.00 91.69 221 LEU A O 1
ATOM 1816 N N . ILE A 1 222 ? 5.053 -0.434 24.763 1.00 90.50 222 ILE A N 1
ATOM 1817 C CA . ILE A 1 222 ? 5.221 0.065 23.385 1.00 90.50 222 ILE A CA 1
ATOM 1818 C C . ILE A 1 222 ? 6.702 0.082 23.003 1.00 90.50 222 ILE A C 1
ATOM 1820 O O . ILE A 1 222 ? 7.051 -0.315 21.886 1.00 90.50 222 ILE A O 1
ATOM 1824 N N . PHE A 1 223 ? 7.568 0.525 23.917 1.00 93.25 223 PHE A N 1
ATOM 1825 C CA . PHE A 1 223 ? 9.011 0.537 23.709 1.00 93.25 223 PHE A CA 1
ATOM 1826 C C . PHE A 1 223 ? 9.558 -0.882 23.503 1.00 93.25 223 PHE A C 1
ATOM 1828 O O . PHE A 1 223 ? 10.167 -1.145 22.466 1.00 93.25 223 PHE A O 1
ATOM 1835 N N . ILE A 1 224 ? 9.253 -1.827 24.402 1.00 92.38 224 ILE A N 1
ATOM 1836 C CA . ILE A 1 224 ? 9.656 -3.240 24.270 1.00 92.38 224 ILE A CA 1
ATOM 1837 C C . ILE A 1 224 ? 9.183 -3.830 22.936 1.00 92.38 224 ILE A C 1
ATOM 1839 O O . ILE A 1 224 ? 9.966 -4.442 22.207 1.00 92.38 224 ILE A O 1
ATOM 1843 N N . ARG A 1 2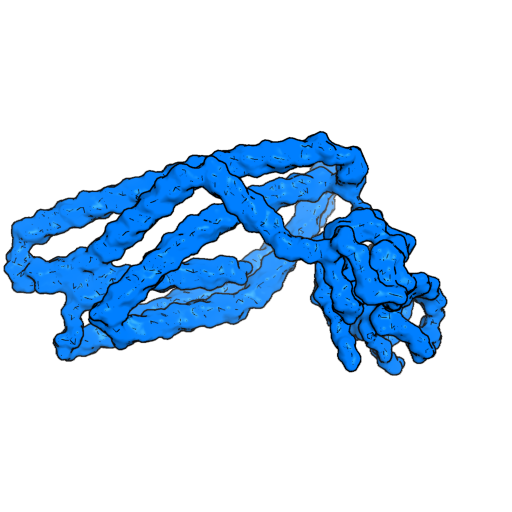25 ? 7.911 -3.614 22.580 1.00 89.81 225 ARG A N 1
ATOM 1844 C CA . ARG A 1 225 ? 7.336 -4.066 21.306 1.00 89.81 225 ARG A CA 1
ATOM 1845 C C . ARG A 1 225 ? 8.134 -3.531 20.116 1.00 89.81 225 ARG A C 1
ATOM 1847 O O . ARG A 1 225 ? 8.404 -4.277 19.178 1.00 89.81 225 ARG A O 1
ATOM 1854 N N . SER A 1 226 ? 8.522 -2.259 20.163 1.00 90.69 226 SER A N 1
ATOM 1855 C CA . SER A 1 226 ? 9.291 -1.603 19.100 1.00 90.69 226 SER A CA 1
ATOM 1856 C C . SER A 1 226 ? 10.712 -2.166 18.994 1.00 90.69 226 SER A C 1
ATOM 1858 O O . SER A 1 226 ? 11.193 -2.399 17.888 1.00 90.69 226 SER A O 1
ATOM 1860 N N . VAL A 1 227 ? 11.352 -2.482 20.124 1.00 92.81 227 VAL A N 1
ATOM 1861 C CA . VAL A 1 227 ? 12.664 -3.150 20.154 1.00 92.81 227 VAL A CA 1
ATOM 1862 C C . VAL A 1 227 ? 12.584 -4.560 19.559 1.00 92.81 227 VAL A C 1
ATOM 1864 O O . VAL A 1 227 ? 13.424 -4.928 18.738 1.00 92.81 227 VAL A O 1
ATOM 1867 N N . PHE A 1 228 ? 11.556 -5.346 19.898 1.00 90.81 228 PHE A N 1
ATOM 1868 C CA . PHE A 1 228 ? 11.369 -6.676 19.305 1.00 90.81 228 PHE A CA 1
ATOM 1869 C C . PHE A 1 228 ? 11.106 -6.615 17.799 1.00 90.81 228 PHE A C 1
ATOM 1871 O O . PHE A 1 228 ? 11.648 -7.434 17.059 1.00 90.81 228 PHE A O 1
ATOM 1878 N N . LEU A 1 229 ? 10.329 -5.632 17.334 1.00 89.31 229 LEU A N 1
ATOM 1879 C CA . LEU A 1 229 ? 10.119 -5.389 15.905 1.00 89.31 229 LEU A CA 1
ATOM 1880 C C . LEU A 1 229 ? 11.424 -5.052 15.179 1.00 89.31 229 LEU A C 1
ATOM 1882 O O . LEU A 1 229 ? 11.678 -5.593 14.104 1.00 89.31 229 LEU A O 1
ATOM 1886 N N . LEU A 1 230 ? 12.264 -4.205 15.777 1.00 91.12 230 LEU A N 1
ATOM 1887 C CA . LEU A 1 230 ? 13.570 -3.853 15.223 1.00 91.12 230 LEU A CA 1
ATOM 1888 C C . LEU A 1 230 ? 14.462 -5.095 15.090 1.00 91.12 230 LEU A C 1
ATOM 1890 O O . LEU A 1 230 ? 15.032 -5.345 14.029 1.00 91.12 230 LEU A O 1
ATOM 1894 N N . TYR A 1 231 ? 14.537 -5.901 16.148 1.00 91.88 231 TYR A N 1
ATOM 1895 C CA . TYR A 1 231 ? 15.342 -7.119 16.164 1.00 91.88 231 TYR A CA 1
ATOM 1896 C C . TYR A 1 231 ? 14.835 -8.170 15.163 1.00 91.88 231 TYR A C 1
ATOM 1898 O O . TYR A 1 231 ? 15.633 -8.806 14.470 1.00 91.88 231 TYR A O 1
ATOM 1906 N N . LEU A 1 232 ? 13.511 -8.318 15.037 1.00 90.31 232 LEU A N 1
ATOM 1907 C CA . LEU A 1 232 ? 12.882 -9.165 14.023 1.00 90.31 232 LEU A CA 1
ATOM 1908 C C . LEU A 1 232 ? 13.235 -8.686 12.609 1.00 90.31 232 LEU A C 1
ATOM 1910 O O . LEU A 1 232 ? 13.645 -9.491 11.775 1.00 90.31 232 LEU A O 1
ATOM 1914 N N . SER A 1 233 ? 13.118 -7.379 12.347 1.00 90.75 233 SER A N 1
ATOM 1915 C CA . SER A 1 233 ? 13.462 -6.799 11.046 1.00 90.75 233 SER A CA 1
ATOM 1916 C C . SER A 1 233 ? 14.913 -7.101 10.684 1.00 90.75 233 SER A C 1
ATOM 1918 O O . SER A 1 233 ? 15.158 -7.660 9.624 1.00 90.75 233 SER A O 1
ATOM 1920 N N . GLN A 1 234 ? 15.865 -6.832 11.583 1.00 91.31 234 GLN A N 1
ATOM 1921 C CA . GLN A 1 234 ? 17.293 -7.052 11.322 1.00 91.31 234 GLN A CA 1
ATOM 1922 C C . GLN A 1 234 ? 17.626 -8.510 10.988 1.00 91.31 234 GLN A C 1
ATOM 1924 O O . GLN A 1 234 ? 18.400 -8.783 10.072 1.00 91.31 234 GLN A O 1
ATOM 1929 N N . LYS A 1 235 ? 17.042 -9.471 11.712 1.00 90.19 235 LYS A N 1
ATOM 1930 C CA . LYS A 1 235 ? 17.285 -10.887 11.421 1.00 90.19 235 LYS A CA 1
ATOM 1931 C C . LYS A 1 235 ? 16.710 -11.302 10.069 1.00 90.19 235 LYS A C 1
ATOM 1933 O O . LYS A 1 235 ? 17.347 -12.060 9.344 1.00 90.19 235 LYS A O 1
ATOM 1938 N N . LEU A 1 236 ? 15.511 -10.826 9.732 1.00 90.00 236 LEU A N 1
ATOM 1939 C CA . LEU A 1 236 ? 14.904 -11.086 8.425 1.00 90.00 236 LEU A CA 1
ATOM 1940 C C . LEU A 1 236 ? 15.696 -10.433 7.289 1.00 90.00 236 LEU A C 1
ATOM 1942 O O . LEU A 1 236 ? 15.801 -11.020 6.215 1.00 90.00 236 LEU A O 1
ATOM 1946 N N . ASP A 1 237 ? 16.278 -9.260 7.533 1.00 90.38 237 ASP A N 1
ATOM 1947 C CA . ASP A 1 237 ? 17.151 -8.573 6.581 1.00 90.38 237 ASP A CA 1
ATOM 1948 C C . ASP A 1 237 ? 18.364 -9.439 6.250 1.00 90.38 237 ASP A C 1
ATOM 1950 O O . ASP A 1 237 ? 18.636 -9.697 5.080 1.00 90.38 237 ASP A O 1
ATOM 1954 N N . LEU A 1 238 ? 19.041 -9.962 7.275 1.00 90.62 238 LEU A N 1
ATOM 1955 C CA . LEU A 1 238 ? 20.187 -10.851 7.102 1.00 90.62 238 LEU A CA 1
ATOM 1956 C C . LEU A 1 238 ? 19.816 -12.122 6.326 1.00 90.62 238 LEU A C 1
ATOM 1958 O O . LEU A 1 238 ? 20.512 -12.472 5.372 1.00 90.62 238 LEU A O 1
ATOM 1962 N N . ASP A 1 239 ? 18.711 -12.779 6.692 1.00 88.56 239 ASP A N 1
ATOM 1963 C CA . ASP A 1 239 ? 18.233 -13.984 6.002 1.00 88.56 239 ASP A CA 1
ATOM 1964 C C . ASP A 1 239 ? 17.976 -13.709 4.508 1.00 88.56 239 ASP A C 1
ATOM 1966 O O . ASP A 1 239 ? 18.439 -14.457 3.648 1.00 88.56 239 ASP A O 1
ATOM 1970 N N . ILE A 1 240 ? 17.276 -12.616 4.180 1.00 89.00 240 ILE A N 1
ATOM 1971 C CA . ILE A 1 240 ? 16.936 -12.269 2.792 1.00 89.00 240 ILE A CA 1
ATOM 1972 C C . ILE A 1 240 ? 18.179 -11.900 1.988 1.00 89.00 240 ILE A C 1
ATOM 1974 O O . ILE A 1 240 ? 18.308 -12.340 0.845 1.00 89.00 240 ILE A O 1
ATOM 1978 N N . VAL A 1 241 ? 19.086 -11.104 2.558 1.00 91.38 241 VAL A N 1
ATOM 1979 C CA . VAL A 1 241 ? 20.319 -10.686 1.881 1.00 91.38 241 VAL A CA 1
ATOM 1980 C C . VAL A 1 241 ? 21.169 -11.906 1.540 1.00 91.38 241 VAL A C 1
ATOM 1982 O O . VAL A 1 241 ? 21.549 -12.084 0.380 1.00 91.38 241 VAL A O 1
ATOM 1985 N N . LEU A 1 242 ? 21.431 -12.777 2.517 1.00 91.56 242 LEU A N 1
ATOM 1986 C CA . LEU A 1 242 ? 22.261 -13.960 2.302 1.00 91.56 242 LEU A CA 1
ATOM 1987 C C . LEU A 1 242 ? 21.606 -14.947 1.332 1.00 91.56 242 LEU A C 1
ATOM 1989 O O . LEU A 1 242 ? 22.284 -15.430 0.425 1.00 91.56 242 LEU A O 1
ATOM 1993 N N . ASP A 1 243 ? 20.302 -15.208 1.459 1.00 88.81 243 ASP A N 1
ATOM 1994 C CA . ASP A 1 243 ? 19.589 -16.110 0.547 1.00 88.81 243 ASP A CA 1
ATOM 1995 C C . ASP A 1 243 ? 19.571 -15.562 -0.892 1.00 88.81 243 ASP A C 1
ATOM 1997 O O . ASP A 1 243 ? 19.769 -16.321 -1.849 1.00 88.81 243 ASP A O 1
ATOM 2001 N N . TYR A 1 244 ? 19.400 -14.246 -1.064 1.00 91.12 244 TYR A N 1
ATOM 2002 C CA . TYR A 1 244 ? 19.419 -13.593 -2.374 1.00 91.12 244 TYR A CA 1
ATOM 2003 C C . TYR A 1 244 ? 20.782 -13.730 -3.060 1.00 91.12 244 TYR A C 1
ATOM 2005 O O . TYR A 1 244 ? 20.861 -14.208 -4.195 1.00 91.12 244 TYR A O 1
ATOM 2013 N N . PHE A 1 245 ? 21.867 -13.370 -2.368 1.00 91.94 245 PHE A N 1
ATOM 2014 C CA . PHE A 1 245 ? 23.212 -13.453 -2.940 1.00 91.94 245 PHE A CA 1
ATOM 2015 C C . PHE A 1 245 ? 23.675 -14.900 -3.137 1.00 91.94 245 PHE A C 1
ATOM 2017 O O . PHE A 1 245 ? 24.244 -15.213 -4.181 1.00 91.94 245 PHE A O 1
ATOM 2024 N N . ASN A 1 246 ? 23.357 -15.814 -2.216 1.00 93.12 246 ASN A N 1
ATOM 2025 C CA . ASN A 1 246 ? 23.632 -17.244 -2.382 1.00 93.12 246 ASN A CA 1
ATOM 2026 C C . ASN A 1 246 ? 22.932 -17.821 -3.626 1.00 93.12 246 ASN A C 1
ATOM 2028 O O . ASN A 1 246 ? 23.497 -18.669 -4.318 1.00 93.12 246 ASN A O 1
ATOM 2032 N N . HIS A 1 247 ? 21.718 -17.356 -3.944 1.00 90.94 247 HIS A N 1
ATOM 2033 C CA . HIS A 1 247 ? 21.034 -17.746 -5.175 1.00 90.94 247 HIS A CA 1
ATOM 2034 C C . HIS A 1 247 ? 21.695 -17.142 -6.417 1.00 90.94 247 HIS A C 1
ATOM 2036 O O . HIS A 1 247 ? 21.980 -17.879 -7.360 1.00 90.94 247 HIS A O 1
ATOM 2042 N N . ILE A 1 248 ? 21.963 -15.832 -6.418 1.00 93.06 248 ILE A N 1
ATOM 2043 C CA . ILE A 1 248 ? 22.557 -15.139 -7.570 1.00 93.06 248 ILE A CA 1
ATOM 2044 C C . ILE A 1 248 ? 23.913 -15.724 -7.941 1.00 93.06 248 ILE A C 1
ATOM 2046 O O . ILE A 1 248 ? 24.139 -16.013 -9.112 1.00 93.06 248 ILE A O 1
ATOM 2050 N N . LEU A 1 249 ? 24.790 -15.950 -6.963 1.00 92.69 249 LEU A N 1
ATOM 2051 C CA . LEU A 1 249 ? 26.142 -16.454 -7.208 1.00 92.69 249 LEU A CA 1
ATOM 2052 C C . LEU A 1 249 ? 26.162 -17.863 -7.826 1.00 92.69 249 LEU A C 1
ATOM 2054 O O . LEU A 1 249 ? 27.164 -18.255 -8.414 1.00 92.69 249 LEU A O 1
ATOM 2058 N N . LYS A 1 250 ? 25.062 -18.622 -7.728 1.00 94.56 250 LYS A N 1
ATOM 2059 C CA . LYS A 1 250 ? 24.912 -19.961 -8.324 1.00 94.56 250 LYS A CA 1
ATOM 2060 C C . LYS A 1 250 ? 24.283 -19.945 -9.720 1.00 94.56 250 LYS A C 1
ATOM 2062 O O . LYS A 1 250 ? 24.137 -21.006 -10.328 1.00 94.56 250 LYS A O 1
ATOM 2067 N N . LEU A 1 251 ? 23.852 -18.786 -10.222 1.00 92.19 251 LEU A N 1
ATOM 2068 C CA . LEU A 1 251 ? 23.231 -18.695 -11.541 1.00 92.19 251 LEU A CA 1
ATOM 2069 C C . LEU A 1 251 ? 24.277 -18.838 -12.660 1.00 92.19 251 LEU A C 1
ATOM 2071 O O . LEU A 1 251 ? 25.407 -18.373 -12.522 1.00 92.19 251 LEU A O 1
ATOM 2075 N N . PRO A 1 252 ? 23.914 -19.463 -13.795 1.00 92.25 252 PRO A N 1
ATOM 2076 C CA . PRO A 1 252 ? 24.824 -19.615 -14.925 1.00 92.25 252 PRO A CA 1
ATOM 2077 C C . PRO A 1 252 ? 25.134 -18.263 -15.580 1.00 92.25 252 PRO A C 1
ATOM 2079 O O . PRO A 1 252 ? 24.295 -17.362 -15.578 1.00 92.25 252 PRO A O 1
ATOM 2082 N N . MET A 1 253 ? 26.290 -18.162 -16.248 1.00 89.06 253 MET A N 1
ATOM 2083 C CA . MET A 1 253 ? 26.755 -16.935 -16.920 1.00 89.06 253 MET A CA 1
ATOM 2084 C C . MET A 1 253 ? 25.714 -16.317 -17.872 1.00 89.06 253 MET A C 1
ATOM 2086 O O . MET A 1 253 ? 25.578 -15.098 -17.939 1.00 89.06 253 MET A O 1
ATOM 2090 N N . ASN A 1 254 ? 24.905 -17.147 -18.539 1.00 82.75 254 ASN A N 1
ATOM 2091 C CA . ASN A 1 254 ? 23.823 -16.694 -19.421 1.00 82.75 254 ASN A CA 1
ATOM 2092 C C . ASN A 1 254 ? 22.829 -15.739 -18.720 1.00 82.75 254 ASN A C 1
AT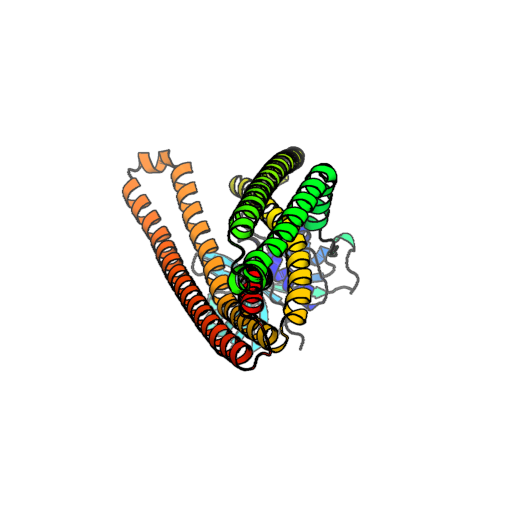OM 2094 O O . ASN A 1 254 ? 22.301 -14.821 -19.336 1.00 82.75 254 ASN A O 1
ATOM 2098 N N . PHE A 1 255 ? 22.581 -15.908 -17.416 1.00 83.81 255 PHE A N 1
ATOM 2099 C CA . PHE A 1 255 ? 21.737 -14.977 -16.661 1.00 83.81 255 PHE A CA 1
ATOM 2100 C C . PHE A 1 255 ? 22.345 -13.569 -16.606 1.00 83.81 255 PHE A C 1
ATOM 2102 O O . PHE A 1 255 ? 21.637 -12.590 -16.837 1.00 83.81 255 PHE A O 1
ATOM 2109 N N . PHE A 1 256 ? 23.650 -13.478 -16.339 1.00 83.94 256 PHE A N 1
ATOM 2110 C CA . PHE A 1 256 ? 24.378 -12.214 -16.221 1.00 83.94 256 PHE A CA 1
ATOM 2111 C C . PHE A 1 256 ? 24.583 -11.525 -17.572 1.00 83.94 256 PHE A C 1
ATOM 2113 O O . PHE A 1 256 ? 24.585 -10.303 -17.636 1.00 83.94 256 PHE A O 1
ATOM 2120 N N . GLN A 1 257 ? 24.672 -12.290 -18.662 1.00 80.69 257 GLN A N 1
ATOM 2121 C CA . GLN A 1 257 ? 24.722 -11.736 -20.020 1.00 80.69 257 GLN A CA 1
ATOM 2122 C C . GLN A 1 257 ? 23.389 -11.099 -20.448 1.00 80.69 257 GLN A C 1
ATOM 2124 O O . GLN A 1 257 ? 23.374 -10.150 -21.226 1.00 80.69 257 GLN A O 1
ATOM 2129 N N . LEU A 1 258 ? 22.261 -11.606 -19.939 1.00 73.94 258 LEU A N 1
ATOM 2130 C CA . LEU A 1 258 ? 20.919 -11.154 -20.323 1.00 73.94 258 LEU A CA 1
ATOM 2131 C C . LEU A 1 258 ? 20.347 -10.042 -19.427 1.00 73.94 258 LEU A C 1
ATOM 2133 O O . LEU A 1 258 ? 19.312 -9.465 -19.773 1.00 73.94 258 LEU A O 1
ATOM 2137 N N . LYS A 1 259 ? 20.946 -9.761 -18.262 1.00 71.19 259 LYS A N 1
ATOM 2138 C CA . LYS A 1 259 ? 20.402 -8.833 -17.255 1.00 71.19 259 LYS A CA 1
ATOM 2139 C C . LYS A 1 259 ? 21.365 -7.692 -16.949 1.00 71.19 259 LYS A C 1
ATOM 2141 O O . LYS A 1 259 ? 22.549 -7.912 -16.735 1.00 71.19 259 LYS A O 1
ATOM 2146 N N . ARG A 1 260 ? 20.838 -6.463 -16.877 1.00 74.88 260 ARG A N 1
ATOM 2147 C CA . ARG A 1 260 ? 21.621 -5.288 -16.469 1.00 74.88 260 ARG A CA 1
ATOM 2148 C C . ARG A 1 260 ? 21.892 -5.344 -14.966 1.00 74.88 260 ARG A C 1
ATOM 2150 O O . ARG A 1 260 ? 21.030 -5.771 -14.200 1.00 74.88 260 ARG A O 1
ATOM 2157 N N . VAL A 1 261 ? 23.047 -4.834 -14.535 1.00 78.62 261 VAL A N 1
ATOM 2158 C CA . VAL A 1 261 ? 23.402 -4.734 -13.105 1.00 78.62 261 VAL A CA 1
ATOM 2159 C C . VAL A 1 261 ? 22.334 -3.957 -12.327 1.00 78.62 261 VAL A C 1
ATOM 2161 O O . VAL A 1 261 ? 21.900 -4.404 -11.267 1.00 78.62 261 VAL A O 1
ATOM 2164 N N . GLY A 1 262 ? 21.833 -2.855 -12.899 1.00 72.81 262 GLY A N 1
ATOM 2165 C CA . GLY A 1 262 ? 20.741 -2.072 -12.317 1.00 72.81 262 GLY A CA 1
ATOM 2166 C C . GLY A 1 262 ? 19.478 -2.898 -12.064 1.00 72.81 262 GLY A C 1
ATOM 2167 O O . GLY A 1 262 ? 18.933 -2.831 -10.969 1.00 72.81 262 GLY A O 1
ATOM 2168 N N . ASP A 1 263 ? 19.072 -3.759 -13.006 1.00 72.56 263 ASP A N 1
ATOM 2169 C CA . ASP A 1 263 ? 17.890 -4.616 -12.835 1.00 72.56 263 ASP A CA 1
ATOM 2170 C C . ASP A 1 263 ? 18.061 -5.580 -11.650 1.00 72.56 263 ASP A C 1
ATOM 2172 O O . ASP A 1 263 ? 17.111 -5.834 -10.911 1.00 72.56 263 ASP A O 1
ATOM 2176 N N . ILE A 1 264 ? 19.268 -6.118 -11.451 1.00 82.44 264 ILE A N 1
ATOM 2177 C CA . ILE A 1 264 ? 19.577 -7.026 -10.338 1.00 82.44 264 ILE A CA 1
ATOM 2178 C C . ILE A 1 264 ? 19.512 -6.280 -8.999 1.00 82.44 264 ILE A C 1
ATOM 2180 O O . ILE A 1 264 ? 18.941 -6.797 -8.037 1.00 82.44 264 ILE A O 1
ATOM 2184 N N . ILE A 1 265 ? 20.055 -5.062 -8.938 1.00 83.38 265 ILE A N 1
ATOM 2185 C CA . ILE A 1 265 ? 20.010 -4.222 -7.733 1.00 83.38 265 ILE A CA 1
ATOM 2186 C C . ILE A 1 265 ? 18.566 -3.812 -7.424 1.00 83.38 265 ILE A C 1
ATOM 2188 O O . ILE A 1 265 ? 18.133 -3.945 -6.283 1.00 83.38 265 ILE A O 1
ATOM 2192 N N . THR A 1 266 ? 17.782 -3.405 -8.426 1.00 77.38 266 THR A N 1
ATOM 2193 C CA . THR A 1 266 ? 16.371 -3.042 -8.228 1.00 77.38 266 THR A CA 1
ATOM 2194 C C . THR A 1 266 ? 15.558 -4.216 -7.681 1.00 77.38 266 THR A C 1
ATOM 2196 O O . THR A 1 266 ? 14.756 -4.040 -6.772 1.00 77.38 266 THR A O 1
ATOM 2199 N N . ARG A 1 267 ? 15.790 -5.449 -8.155 1.00 82.19 267 ARG A N 1
ATOM 2200 C CA . ARG A 1 267 ? 15.098 -6.635 -7.612 1.00 82.19 267 ARG A CA 1
ATOM 2201 C C . ARG A 1 267 ? 15.464 -6.925 -6.157 1.00 82.19 267 ARG A C 1
ATOM 2203 O O . ARG A 1 267 ? 14.606 -7.380 -5.396 1.00 82.19 267 ARG A O 1
ATOM 2210 N N . PHE A 1 268 ? 16.707 -6.659 -5.771 1.00 86.81 268 PHE A N 1
ATOM 2211 C CA . PHE A 1 268 ? 17.149 -6.758 -4.384 1.00 86.81 268 PHE A CA 1
ATOM 2212 C C . PHE A 1 268 ? 16.444 -5.717 -3.504 1.00 86.81 268 PHE A C 1
ATOM 2214 O O . PHE A 1 268 ? 15.829 -6.079 -2.500 1.00 86.81 268 PHE A O 1
ATOM 2221 N N . THR A 1 269 ? 16.452 -4.446 -3.917 1.00 85.88 269 THR A N 1
ATOM 2222 C CA . THR A 1 269 ? 15.788 -3.367 -3.173 1.00 85.88 269 THR A CA 1
ATOM 2223 C C . THR A 1 269 ? 14.279 -3.585 -3.090 1.00 85.88 269 THR A C 1
ATOM 2225 O O . THR A 1 269 ? 13.714 -3.471 -2.006 1.00 85.88 269 THR A O 1
ATOM 2228 N N . ASP A 1 270 ? 13.638 -4.008 -4.184 1.00 83.88 270 ASP A N 1
ATOM 2229 C CA . ASP A 1 270 ? 12.211 -4.348 -4.211 1.00 83.88 270 ASP A CA 1
ATOM 2230 C C . ASP A 1 270 ? 11.886 -5.453 -3.197 1.00 83.88 270 ASP A C 1
ATOM 2232 O O . ASP A 1 270 ? 10.883 -5.381 -2.491 1.00 83.88 270 ASP A O 1
ATOM 2236 N N . SER A 1 271 ? 12.740 -6.478 -3.093 1.00 84.94 271 SER A N 1
ATOM 2237 C CA . SER A 1 271 ? 12.553 -7.582 -2.141 1.00 84.94 271 SER A CA 1
ATOM 2238 C C . SER A 1 271 ? 12.623 -7.096 -0.692 1.00 84.94 271 SER A C 1
ATOM 2240 O O . SER A 1 271 ? 11.819 -7.518 0.143 1.00 84.94 271 SER A O 1
ATOM 2242 N N . MET A 1 272 ? 13.537 -6.165 -0.407 1.00 86.88 272 MET A N 1
ATOM 2243 C CA . MET A 1 272 ? 13.656 -5.528 0.901 1.00 86.88 272 MET A CA 1
ATOM 2244 C C . MET A 1 272 ? 12.405 -4.709 1.242 1.00 86.88 272 MET A C 1
ATOM 2246 O O . MET A 1 272 ? 11.845 -4.868 2.328 1.00 86.88 272 MET A O 1
ATOM 2250 N N . THR A 1 273 ? 11.919 -3.898 0.297 1.00 85.25 273 THR A N 1
ATOM 2251 C CA . THR A 1 273 ? 10.687 -3.111 0.446 1.00 85.25 273 THR A CA 1
ATOM 2252 C C . THR A 1 273 ? 9.470 -4.008 0.664 1.00 85.25 273 THR A C 1
ATOM 2254 O O . THR A 1 273 ? 8.694 -3.775 1.588 1.00 85.25 273 THR A O 1
ATOM 2257 N N . ILE A 1 274 ? 9.322 -5.077 -0.128 1.00 82.88 274 ILE A N 1
ATOM 2258 C CA . ILE A 1 274 ? 8.223 -6.042 0.011 1.00 82.88 274 ILE A CA 1
ATOM 2259 C C . ILE A 1 274 ? 8.246 -6.693 1.396 1.00 82.88 274 ILE A C 1
ATOM 2261 O O . ILE A 1 274 ? 7.194 -6.811 2.020 1.00 82.88 274 ILE A O 1
ATOM 2265 N N . LYS A 1 275 ? 9.416 -7.096 1.907 1.00 86.06 275 LYS A N 1
ATOM 2266 C CA . LYS A 1 275 ? 9.516 -7.651 3.264 1.00 86.06 275 LYS A CA 1
ATOM 2267 C C . LYS A 1 275 ? 9.108 -6.634 4.325 1.00 86.06 275 LYS A C 1
ATOM 2269 O O . LYS A 1 275 ? 8.389 -7.019 5.244 1.00 86.06 275 LYS A O 1
ATOM 2274 N N . THR A 1 276 ? 9.526 -5.372 4.212 1.00 84.12 276 THR A N 1
ATOM 2275 C CA . THR A 1 276 ? 9.139 -4.332 5.180 1.00 84.12 276 THR A CA 1
ATOM 2276 C C . THR A 1 276 ? 7.621 -4.155 5.200 1.00 84.12 276 THR A C 1
ATOM 2278 O O . THR A 1 276 ? 7.018 -4.240 6.266 1.00 84.12 276 THR A O 1
ATOM 2281 N N . ILE A 1 277 ? 6.989 -4.064 4.024 1.00 82.88 277 ILE A N 1
ATOM 2282 C CA . ILE A 1 277 ? 5.525 -4.005 3.903 1.00 82.88 277 ILE A CA 1
ATOM 2283 C C . ILE A 1 277 ? 4.883 -5.249 4.525 1.00 82.88 277 ILE A C 1
ATOM 2285 O O . ILE A 1 277 ? 3.953 -5.136 5.313 1.00 82.88 277 ILE A O 1
ATOM 2289 N N . LEU A 1 278 ? 5.371 -6.453 4.212 1.00 81.50 278 LEU A N 1
ATOM 2290 C CA . LEU A 1 278 ? 4.798 -7.689 4.751 1.00 81.50 278 LEU A CA 1
ATOM 2291 C C . LEU A 1 278 ? 4.924 -7.784 6.277 1.00 81.50 278 LEU A C 1
ATOM 2293 O O . LEU A 1 278 ? 4.000 -8.298 6.906 1.00 81.50 278 LEU A O 1
ATOM 2297 N N . LEU A 1 279 ? 6.015 -7.287 6.874 1.00 82.88 279 LEU A N 1
ATOM 2298 C CA . LEU A 1 279 ? 6.189 -7.220 8.331 1.00 82.88 279 LEU A CA 1
ATOM 2299 C C . LEU A 1 279 ? 5.194 -6.273 8.986 1.00 82.88 279 LEU A C 1
ATOM 2301 O O . LEU A 1 279 ? 4.530 -6.660 9.948 1.00 82.88 279 LEU A O 1
ATOM 2305 N N . GLU A 1 280 ? 5.063 -5.064 8.445 1.00 79.31 280 GLU A N 1
ATOM 2306 C CA . GLU A 1 280 ? 4.094 -4.080 8.928 1.00 79.31 280 GLU A CA 1
ATOM 2307 C C . GLU A 1 280 ? 2.664 -4.615 8.811 1.00 79.31 280 GLU A C 1
ATOM 2309 O O . GLU A 1 280 ? 1.879 -4.526 9.754 1.00 79.31 280 GLU A O 1
ATOM 2314 N N . VAL A 1 281 ? 2.348 -5.245 7.679 1.00 80.69 281 VAL A N 1
ATOM 2315 C CA . VAL A 1 281 ? 1.026 -5.792 7.378 1.00 80.69 281 VAL A CA 1
ATOM 2316 C C . VAL A 1 281 ? 0.696 -7.000 8.253 1.00 80.69 281 VAL A C 1
ATOM 2318 O O . VAL A 1 281 ? -0.384 -7.045 8.831 1.00 80.69 281 VAL A O 1
ATOM 2321 N N . THR A 1 282 ? 1.580 -7.993 8.387 1.00 77.88 282 THR A N 1
ATOM 2322 C CA . THR A 1 282 ? 1.246 -9.211 9.152 1.00 77.88 282 THR A CA 1
ATOM 2323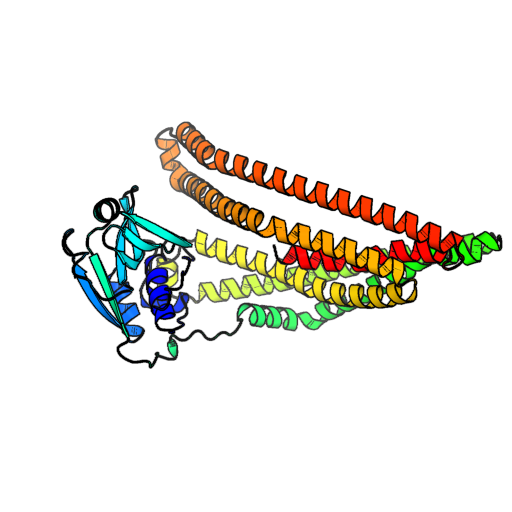 C C . THR A 1 282 ? 1.109 -8.957 10.643 1.00 77.88 282 THR A C 1
ATOM 2325 O O . THR A 1 282 ? 0.172 -9.468 11.258 1.00 77.88 282 THR A O 1
ATOM 2328 N N . LEU A 1 283 ? 2.009 -8.163 11.223 1.00 77.88 283 LEU A N 1
ATOM 2329 C CA . LEU A 1 283 ? 1.945 -7.848 12.646 1.00 77.88 283 LEU A CA 1
ATOM 2330 C C . LEU A 1 283 ? 0.826 -6.844 12.925 1.00 77.88 283 LEU A C 1
ATOM 2332 O O . LEU A 1 283 ? 0.077 -7.038 13.878 1.00 77.88 283 LEU A O 1
ATOM 2336 N N . GLY A 1 284 ? 0.652 -5.841 12.059 1.00 81.50 284 GLY A N 1
ATOM 2337 C CA . GLY A 1 284 ? -0.432 -4.868 12.155 1.00 81.50 284 GLY A CA 1
ATOM 2338 C C . GLY A 1 284 ? -1.814 -5.510 12.054 1.00 81.50 284 GLY A C 1
ATOM 2339 O O . GLY A 1 284 ? -2.614 -5.338 12.966 1.00 81.50 284 GLY A O 1
ATOM 2340 N N . ILE A 1 285 ? -2.076 -6.321 11.017 1.00 84.81 285 ILE A N 1
ATOM 2341 C CA . ILE A 1 285 ? -3.403 -6.915 10.776 1.00 84.81 285 ILE A CA 1
ATOM 2342 C C . ILE A 1 285 ? -3.897 -7.738 11.959 1.00 84.81 285 ILE A C 1
ATOM 2344 O O . ILE A 1 285 ? -5.060 -7.620 12.333 1.00 84.81 285 ILE A O 1
ATOM 2348 N N . LEU A 1 286 ? -3.046 -8.584 12.540 1.00 83.00 286 LEU A N 1
ATOM 2349 C CA . LEU A 1 286 ? -3.471 -9.456 13.633 1.00 83.00 286 LEU A CA 1
ATOM 2350 C C . LEU A 1 286 ? -3.927 -8.623 14.842 1.00 83.00 286 LEU A C 1
ATOM 2352 O O . LEU A 1 286 ? -4.996 -8.871 15.398 1.00 83.00 286 LEU A O 1
ATOM 2356 N N . ILE A 1 287 ? -3.152 -7.599 15.198 1.00 83.81 287 ILE A N 1
ATOM 2357 C CA . ILE A 1 287 ? -3.459 -6.684 16.305 1.00 83.81 287 ILE A CA 1
ATOM 2358 C C . ILE A 1 287 ? -4.703 -5.848 15.986 1.00 83.81 287 ILE A C 1
ATOM 2360 O O . ILE A 1 287 ? -5.586 -5.686 16.826 1.00 83.81 287 ILE A O 1
ATOM 2364 N N . ASP A 1 288 ? -4.794 -5.345 14.760 1.00 88.31 288 ASP A N 1
ATOM 2365 C CA . ASP A 1 288 ? -5.899 -4.530 14.273 1.00 88.31 288 ASP A CA 1
ATOM 2366 C C . ASP A 1 288 ? -7.222 -5.320 14.286 1.00 88.31 288 ASP A C 1
ATOM 2368 O O . ASP A 1 288 ? -8.240 -4.788 14.715 1.00 88.31 288 ASP A O 1
ATOM 2372 N N . ILE A 1 289 ? -7.222 -6.612 13.930 1.00 89.62 289 ILE A N 1
ATOM 2373 C CA . ILE A 1 289 ? -8.416 -7.475 14.019 1.00 89.62 289 ILE A CA 1
ATOM 2374 C C . ILE A 1 289 ? -8.847 -7.678 15.474 1.00 89.62 289 ILE A C 1
ATOM 2376 O O . ILE A 1 289 ? -10.039 -7.590 15.780 1.00 89.62 289 ILE A O 1
ATOM 2380 N N . VAL A 1 290 ? -7.903 -7.959 16.377 1.00 89.06 290 VAL A N 1
ATOM 2381 C CA . VAL A 1 290 ? -8.217 -8.192 17.795 1.00 89.06 290 VAL A CA 1
ATOM 2382 C C . VAL A 1 290 ? -8.735 -6.914 18.452 1.00 89.06 290 VAL A C 1
ATOM 2384 O O . VAL A 1 290 ? -9.776 -6.942 19.107 1.00 89.06 290 VAL A O 1
ATOM 2387 N N . SER A 1 291 ? -8.055 -5.789 18.234 1.00 88.81 291 SER A N 1
ATOM 2388 C CA . SER A 1 291 ? -8.447 -4.487 18.780 1.00 88.81 291 SER A CA 1
ATOM 2389 C C . SER A 1 291 ? -9.818 -4.045 18.270 1.00 88.81 291 SER A C 1
ATOM 2391 O O . SER A 1 291 ? -10.673 -3.686 19.077 1.00 88.81 291 SER A O 1
ATOM 2393 N N . LEU A 1 292 ? -10.071 -4.189 16.965 1.00 92.06 292 LEU A N 1
ATOM 2394 C CA . LEU A 1 292 ? -11.366 -3.925 16.344 1.00 92.06 292 LEU A CA 1
ATOM 2395 C C . LEU A 1 292 ? -12.468 -4.798 16.941 1.00 92.06 292 LEU A C 1
ATOM 2397 O O . LEU A 1 292 ? -13.536 -4.286 17.261 1.00 92.06 292 LEU A O 1
ATOM 2401 N N . SER A 1 293 ? -12.214 -6.097 17.118 1.00 92.50 293 SER A N 1
ATOM 2402 C CA . SER A 1 293 ? -13.208 -7.038 17.649 1.00 92.50 293 SER A CA 1
ATOM 2403 C C . SER A 1 293 ? -13.583 -6.705 19.094 1.00 92.50 293 SER A C 1
ATOM 2405 O O . SER A 1 293 ? -14.766 -6.630 19.422 1.00 92.50 293 SER A O 1
ATOM 2407 N N . ILE A 1 294 ? -12.588 -6.451 19.951 1.00 91.88 294 ILE A N 1
ATOM 2408 C CA . ILE A 1 294 ? -12.820 -6.098 21.357 1.00 91.88 294 ILE A CA 1
ATOM 2409 C C . ILE A 1 294 ? -13.513 -4.732 21.456 1.00 91.88 294 ILE A C 1
ATOM 2411 O O . ILE A 1 294 ? -14.515 -4.605 22.160 1.00 91.88 294 ILE A O 1
ATOM 2415 N N . ALA A 1 295 ? -13.031 -3.722 20.723 1.00 92.38 295 ALA A N 1
ATOM 2416 C CA . ALA A 1 295 ? -13.631 -2.391 20.721 1.00 92.38 295 ALA A CA 1
ATOM 2417 C C . ALA A 1 295 ? -15.081 -2.426 20.220 1.00 92.38 295 ALA A C 1
ATOM 2419 O O . ALA A 1 295 ? -15.944 -1.794 20.823 1.00 92.38 295 ALA A O 1
ATOM 2420 N N . MET A 1 296 ? -15.375 -3.209 19.177 1.00 94.00 296 MET A N 1
ATOM 2421 C CA . MET A 1 296 ? -16.733 -3.382 18.656 1.00 94.00 296 MET A CA 1
ATOM 2422 C C . MET A 1 296 ? -17.688 -3.924 19.726 1.00 94.00 296 MET A C 1
ATOM 2424 O O . MET A 1 296 ? -18.752 -3.346 19.936 1.00 94.00 296 MET A O 1
ATOM 2428 N N . ILE A 1 297 ? -17.303 -4.997 20.426 1.00 94.94 297 ILE A N 1
ATOM 2429 C CA . ILE A 1 297 ? -18.131 -5.610 21.477 1.00 94.94 297 ILE A CA 1
ATOM 2430 C C . ILE A 1 297 ? -18.407 -4.602 22.600 1.00 94.94 297 ILE A C 1
ATOM 2432 O O . ILE A 1 297 ? -19.551 -4.441 23.023 1.00 94.94 297 ILE A O 1
ATOM 2436 N N . ILE A 1 298 ? -17.376 -3.887 23.061 1.00 94.38 298 ILE A N 1
ATOM 2437 C CA . ILE A 1 298 ? -17.522 -2.915 24.149 1.00 94.38 298 ILE A CA 1
ATOM 2438 C C . ILE A 1 298 ? -18.397 -1.730 23.714 1.00 94.38 298 ILE A C 1
ATOM 2440 O O . ILE A 1 298 ? -19.297 -1.343 24.454 1.00 94.38 298 ILE A O 1
ATOM 2444 N N . LEU A 1 299 ? -18.187 -1.169 22.520 1.00 94.56 299 LEU A N 1
ATOM 2445 C CA . LEU A 1 299 ? -18.951 -0.011 22.037 1.00 94.56 299 LEU A CA 1
ATOM 2446 C C . LEU A 1 299 ? -20.444 -0.322 21.870 1.00 94.56 299 LEU A C 1
ATOM 2448 O O . LEU A 1 299 ? -21.278 0.503 22.245 1.00 94.56 299 LEU A O 1
ATOM 2452 N N . ILE A 1 300 ? -20.784 -1.511 21.358 1.00 95.25 300 ILE A N 1
ATOM 2453 C CA . ILE A 1 300 ? -22.178 -1.963 21.235 1.00 95.25 300 ILE A CA 1
ATOM 2454 C C . ILE A 1 300 ? -22.832 -2.070 22.618 1.00 95.25 300 ILE A C 1
ATOM 2456 O O . ILE A 1 300 ? -23.958 -1.606 22.791 1.00 95.25 300 ILE A O 1
ATOM 2460 N N . ASN A 1 301 ? -22.113 -2.623 23.601 1.00 93.25 301 ASN A N 1
ATOM 2461 C CA . ASN A 1 301 ? -22.604 -2.755 24.975 1.00 93.25 301 ASN A CA 1
ATOM 2462 C C . ASN A 1 301 ? -22.785 -1.403 25.682 1.00 93.25 301 ASN A C 1
ATOM 2464 O O . ASN A 1 301 ? -23.653 -1.287 26.541 1.00 93.25 301 ASN A O 1
ATOM 2468 N N . LEU A 1 302 ? -21.983 -0.386 25.343 1.00 91.88 302 LEU A N 1
ATOM 2469 C CA . LEU A 1 302 ? -22.123 0.957 25.912 1.00 91.88 302 LEU A CA 1
ATOM 2470 C C . LEU A 1 302 ? -23.353 1.677 25.350 1.00 91.88 302 LEU A C 1
ATOM 2472 O O . LEU A 1 302 ? -24.203 2.125 26.115 1.00 91.88 302 LEU A O 1
ATOM 2476 N N . ASN A 1 303 ? -23.449 1.821 24.023 1.00 93.88 303 ASN A N 1
ATOM 2477 C CA . ASN A 1 303 ? -24.619 2.426 23.390 1.00 93.88 303 ASN A CA 1
ATOM 2478 C C . ASN A 1 303 ? -24.708 2.105 21.888 1.00 93.88 303 ASN A C 1
ATOM 2480 O O . ASN A 1 303 ? -23.907 2.580 21.078 1.00 93.88 303 ASN A O 1
ATOM 2484 N N . VAL A 1 304 ? -25.761 1.384 21.493 1.00 94.00 304 VAL A N 1
ATOM 2485 C CA . VAL A 1 304 ? -25.990 0.987 20.093 1.00 94.00 304 VAL A CA 1
ATOM 2486 C C . VAL A 1 304 ? -26.223 2.193 19.171 1.00 94.00 304 VAL A C 1
ATOM 2488 O O . VAL A 1 304 ? -25.725 2.200 18.045 1.00 94.00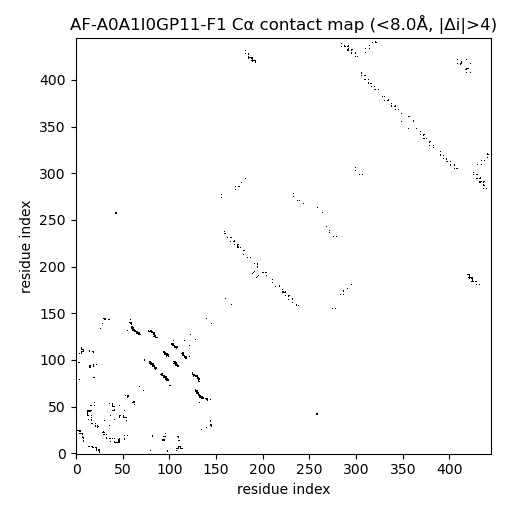 304 VAL A O 1
ATOM 2491 N N . LYS A 1 305 ? -26.934 3.238 19.625 1.00 93.06 305 LYS A N 1
ATOM 2492 C CA . LYS A 1 305 ? -27.238 4.424 18.797 1.00 93.06 305 LYS A CA 1
ATOM 2493 C C . LYS A 1 305 ? -25.953 5.170 18.422 1.00 93.06 305 LYS A C 1
ATOM 2495 O O . LYS A 1 305 ? -25.769 5.520 17.259 1.00 93.06 305 LYS A O 1
ATOM 2500 N N . LEU A 1 306 ? -25.049 5.369 19.385 1.00 94.19 306 LEU A N 1
ATOM 2501 C CA . LEU A 1 306 ? -23.751 6.004 19.133 1.00 94.19 306 LEU A CA 1
ATOM 2502 C C . LEU A 1 306 ? -22.840 5.134 18.258 1.00 94.19 306 LEU A C 1
ATOM 2504 O O . LEU A 1 306 ? -22.145 5.655 17.385 1.00 94.19 306 LEU A O 1
ATOM 2508 N N . PHE A 1 307 ? -22.872 3.811 18.440 1.00 95.62 307 PHE A N 1
ATOM 2509 C CA . PHE A 1 307 ? -22.085 2.886 17.624 1.00 95.62 307 PHE A CA 1
ATOM 2510 C C . PHE A 1 307 ? -22.462 2.959 16.137 1.00 95.62 307 PHE A C 1
ATOM 2512 O O . PHE A 1 307 ? -21.580 3.054 15.284 1.00 95.62 307 PHE A O 1
ATOM 2519 N N . VAL A 1 308 ? -23.760 3.015 15.815 1.00 95.31 308 VAL A N 1
ATOM 2520 C CA . VAL A 1 308 ? -24.236 3.160 14.427 1.00 95.31 308 VAL A CA 1
ATOM 2521 C C . VAL A 1 308 ? -23.697 4.438 13.774 1.00 95.31 308 VAL A C 1
ATOM 2523 O O . VAL A 1 308 ? -23.300 4.409 12.609 1.00 95.31 308 VAL A O 1
ATOM 2526 N N . ILE A 1 309 ? -23.617 5.544 14.519 1.00 93.94 309 ILE A N 1
ATOM 2527 C CA . ILE A 1 309 ? -23.059 6.807 14.012 1.00 93.94 309 ILE A CA 1
ATOM 2528 C C . ILE A 1 309 ? -21.577 6.640 13.666 1.00 93.94 309 ILE A C 1
ATOM 2530 O O . ILE A 1 309 ? -21.167 7.031 12.573 1.00 93.94 309 ILE A O 1
ATOM 2534 N N . ILE A 1 310 ? -20.782 6.013 14.542 1.00 94.12 310 ILE A N 1
ATOM 2535 C CA . ILE A 1 310 ? -19.373 5.707 14.239 1.00 94.12 310 ILE A CA 1
ATOM 2536 C C . ILE A 1 310 ? -19.274 4.849 12.978 1.00 94.12 310 ILE A C 1
ATOM 2538 O O . ILE A 1 310 ? -18.465 5.152 12.102 1.00 94.12 310 ILE A O 1
ATOM 2542 N N . CYS A 1 311 ? -20.096 3.805 12.844 1.00 94.25 311 CYS A N 1
ATOM 2543 C CA . CYS A 1 311 ? -20.091 2.960 11.651 1.00 94.25 311 CYS A CA 1
ATOM 2544 C C . CYS A 1 311 ? -20.361 3.761 10.371 1.00 94.25 311 CYS A C 1
ATOM 2546 O O . CYS A 1 311 ? -19.691 3.533 9.365 1.00 94.25 311 CYS A O 1
ATOM 2548 N N . ILE A 1 312 ? -21.285 4.727 10.408 1.00 94.75 312 ILE A N 1
ATOM 2549 C CA . ILE A 1 312 ? -21.559 5.624 9.277 1.00 94.75 312 ILE A CA 1
ATOM 2550 C C . ILE A 1 312 ? -20.336 6.497 8.968 1.00 94.75 312 ILE A C 1
ATOM 2552 O O . ILE A 1 312 ? -19.932 6.584 7.810 1.00 94.75 312 ILE A O 1
ATOM 2556 N N . VAL A 1 313 ? -19.706 7.104 9.979 1.00 92.69 313 VAL A N 1
ATOM 2557 C CA . VAL A 1 313 ? -18.501 7.936 9.794 1.00 92.69 313 VAL A CA 1
ATOM 2558 C C . VAL A 1 313 ? -17.354 7.118 9.193 1.00 92.69 313 VAL A C 1
ATOM 2560 O O . VAL A 1 313 ? -16.694 7.561 8.251 1.00 92.69 313 VAL A O 1
ATOM 2563 N N . VAL A 1 314 ? -17.135 5.901 9.690 1.00 92.81 314 VAL A N 1
ATOM 2564 C CA . VAL A 1 314 ? -16.127 4.974 9.159 1.00 92.81 314 VAL A CA 1
ATOM 2565 C C . VAL A 1 314 ? -16.448 4.579 7.719 1.00 92.81 314 VAL A C 1
ATOM 2567 O O . VAL A 1 314 ? -15.561 4.603 6.868 1.00 92.81 314 VAL A O 1
ATOM 2570 N N . PHE A 1 315 ? -17.708 4.259 7.419 1.00 93.56 315 PHE A N 1
ATOM 2571 C CA . PHE A 1 315 ? -18.146 3.910 6.070 1.00 93.56 315 PHE A CA 1
ATOM 2572 C C . PHE A 1 315 ? -17.942 5.063 5.077 1.00 93.56 315 PHE A C 1
ATOM 2574 O O . PHE A 1 315 ? -17.438 4.844 3.976 1.00 93.56 315 PHE A O 1
ATOM 2581 N N . LEU A 1 316 ? -18.268 6.298 5.468 1.00 94.06 316 LEU A N 1
ATOM 2582 C CA . LEU A 1 316 ? -18.047 7.483 4.637 1.00 94.06 316 LEU A CA 1
ATOM 2583 C C . LEU A 1 316 ? -16.555 7.726 4.374 1.00 94.06 316 LEU A C 1
ATOM 2585 O O . LEU A 1 316 ? -16.174 7.994 3.234 1.00 94.06 316 LEU A O 1
ATOM 2589 N N . ASN A 1 317 ? -15.700 7.564 5.389 1.00 92.25 317 ASN A N 1
ATOM 2590 C CA . ASN A 1 317 ? -14.248 7.619 5.206 1.00 92.25 317 ASN A CA 1
ATOM 2591 C C . ASN A 1 317 ? -13.756 6.513 4.255 1.00 92.25 317 ASN A C 1
ATOM 2593 O O . ASN A 1 317 ? -12.946 6.775 3.366 1.00 92.25 317 ASN A O 1
ATOM 2597 N N . ALA A 1 318 ? -14.273 5.290 4.388 1.00 91.50 318 ALA A N 1
ATOM 2598 C CA . ALA A 1 318 ? -13.927 4.178 3.506 1.00 91.50 318 ALA A CA 1
ATOM 2599 C C . ALA A 1 318 ? -14.308 4.452 2.046 1.00 91.50 318 ALA A C 1
ATOM 2601 O O . ALA A 1 318 ? -13.508 4.230 1.133 1.00 91.50 318 ALA A O 1
ATOM 2602 N N . LEU A 1 319 ? -15.511 4.985 1.828 1.00 92.44 319 LEU A N 1
ATOM 2603 C CA . LEU A 1 319 ? -15.997 5.382 0.513 1.00 92.44 319 LEU A CA 1
ATOM 2604 C C . LEU A 1 319 ? -15.127 6.489 -0.095 1.00 92.44 319 LEU A C 1
ATOM 2606 O O . LEU A 1 319 ? -14.780 6.409 -1.274 1.00 92.44 319 LEU A O 1
ATOM 2610 N N . LEU A 1 320 ? -14.731 7.485 0.705 1.00 92.25 320 LEU A N 1
ATOM 2611 C CA . LEU A 1 320 ? -13.819 8.543 0.273 1.00 92.25 320 LEU A CA 1
ATOM 2612 C C . LEU A 1 320 ? -12.490 7.952 -0.218 1.00 92.25 320 LEU A C 1
ATOM 2614 O O . LEU A 1 320 ? -12.062 8.251 -1.331 1.00 92.25 320 LEU A O 1
ATOM 2618 N N . ILE A 1 321 ? -11.866 7.064 0.563 1.00 90.25 321 ILE A N 1
ATOM 2619 C CA . ILE A 1 321 ? -10.602 6.420 0.173 1.00 90.25 321 ILE A CA 1
ATOM 2620 C C . ILE A 1 321 ? -10.777 5.614 -1.126 1.00 90.25 321 ILE A C 1
ATOM 2622 O O . ILE A 1 321 ? -9.955 5.709 -2.042 1.00 90.25 321 ILE A O 1
ATOM 2626 N N . TYR A 1 322 ? -11.882 4.875 -1.257 1.00 90.19 322 TYR A N 1
ATOM 2627 C CA . TYR A 1 322 ? -12.186 4.100 -2.460 1.00 90.19 322 TYR A CA 1
ATOM 2628 C C . TYR A 1 322 ? -12.341 4.974 -3.718 1.00 90.19 322 TYR A C 1
ATOM 2630 O O . TYR A 1 322 ? -11.827 4.620 -4.783 1.00 90.19 322 TYR A O 1
ATOM 2638 N N . LEU A 1 323 ? -13.008 6.128 -3.614 1.00 92.00 323 LEU A N 1
ATOM 2639 C CA . LEU A 1 323 ? -13.193 7.058 -4.735 1.00 92.00 323 LEU A CA 1
ATOM 2640 C C . LEU A 1 323 ? -11.860 7.627 -5.246 1.00 92.00 323 LEU A C 1
ATOM 2642 O O . LEU A 1 323 ? -11.673 7.777 -6.456 1.00 92.00 323 LEU A O 1
ATOM 2646 N N . PHE A 1 324 ? -10.914 7.888 -4.342 1.00 91.38 324 PHE A N 1
ATOM 2647 C CA . PHE A 1 324 ? -9.608 8.464 -4.673 1.00 91.38 324 PHE A CA 1
ATOM 2648 C C . PHE A 1 324 ? -8.589 7.435 -5.189 1.00 91.38 324 PHE A C 1
ATOM 2650 O O . PHE A 1 324 ? -7.579 7.817 -5.784 1.00 91.38 324 PHE A O 1
ATOM 2657 N N . LYS A 1 325 ? -8.873 6.131 -5.067 1.00 90.19 325 LYS A N 1
ATOM 2658 C CA . LYS A 1 325 ? -7.976 5.043 -5.487 1.00 90.19 325 LYS A CA 1
ATOM 2659 C C . LYS A 1 325 ? -7.467 5.150 -6.925 1.00 90.19 325 LYS A C 1
ATOM 2661 O O . LYS A 1 325 ? -6.267 5.080 -7.176 1.00 90.19 325 LYS A O 1
ATOM 2666 N N . LYS A 1 326 ? -8.376 5.306 -7.891 1.00 89.00 326 LYS A N 1
ATOM 2667 C CA . LYS A 1 326 ? -8.020 5.309 -9.324 1.00 89.00 326 LYS A CA 1
ATOM 2668 C C . LYS A 1 326 ? -7.077 6.463 -9.704 1.00 89.00 326 LYS A C 1
ATOM 2670 O O . LYS A 1 326 ? -6.114 6.210 -10.431 1.00 89.00 326 LYS A O 1
ATOM 2675 N N . PRO A 1 327 ? -7.317 7.710 -9.250 1.00 90.62 327 PRO A N 1
ATOM 2676 C CA . PRO A 1 327 ? -6.344 8.789 -9.385 1.00 90.62 327 PRO A CA 1
ATOM 2677 C C . PRO A 1 327 ? -4.953 8.436 -8.841 1.00 90.62 327 PRO A C 1
ATOM 2679 O O . PRO A 1 327 ? -3.974 8.619 -9.563 1.00 90.62 327 PRO A O 1
ATOM 2682 N N . TYR A 1 328 ? -4.852 7.882 -7.625 1.00 90.44 328 TYR A N 1
ATOM 2683 C CA . TYR A 1 328 ? -3.559 7.496 -7.042 1.00 90.44 328 TYR A CA 1
ATOM 2684 C C . TYR A 1 328 ? -2.825 6.450 -7.872 1.00 90.44 328 TYR A C 1
ATOM 2686 O O . TYR A 1 328 ? -1.646 6.631 -8.168 1.00 90.44 328 TYR A O 1
ATOM 2694 N N . GLU A 1 329 ? -3.515 5.403 -8.331 1.00 89.12 329 GLU A N 1
ATOM 2695 C CA . GLU A 1 329 ? -2.916 4.394 -9.214 1.00 89.12 329 GLU A CA 1
ATOM 2696 C C . GLU A 1 329 ? -2.349 5.021 -10.499 1.00 89.12 329 GLU A C 1
ATOM 2698 O O . GLU A 1 329 ? -1.277 4.634 -10.977 1.00 89.12 329 GLU A O 1
ATOM 2703 N N . HIS A 1 330 ? -3.047 6.013 -11.064 1.00 89.00 330 HIS A N 1
ATOM 2704 C CA . HIS A 1 330 ? -2.574 6.742 -12.237 1.00 89.00 330 HIS A CA 1
ATOM 2705 C C . HIS A 1 330 ? -1.307 7.556 -11.939 1.00 89.00 330 HIS A C 1
ATOM 2707 O O . HIS A 1 330 ? -0.332 7.445 -12.688 1.00 89.00 330 HIS A O 1
ATOM 2713 N N . PHE A 1 331 ? -1.306 8.337 -10.852 1.00 90.88 331 PHE A N 1
ATOM 2714 C CA . PHE A 1 331 ? -0.152 9.138 -10.434 1.00 90.88 331 PHE A CA 1
ATOM 2715 C C . PHE A 1 331 ? 1.053 8.261 -10.091 1.00 90.88 331 PHE A C 1
ATOM 2717 O O . PHE A 1 331 ? 2.131 8.502 -10.629 1.00 90.88 331 PHE A O 1
ATOM 2724 N N . ASN A 1 332 ? 0.872 7.192 -9.312 1.00 87.44 332 ASN A N 1
ATOM 2725 C CA . ASN A 1 332 ? 1.942 6.257 -8.960 1.00 87.44 332 ASN A CA 1
ATOM 2726 C C . ASN A 1 332 ? 2.565 5.630 -10.210 1.00 87.44 332 ASN A C 1
ATOM 2728 O O . ASN A 1 332 ? 3.782 5.663 -10.380 1.00 87.44 332 ASN A O 1
ATOM 2732 N N . LYS A 1 333 ? 1.747 5.141 -11.153 1.00 85.31 333 LYS A N 1
ATOM 2733 C CA . LYS A 1 333 ? 2.264 4.582 -12.409 1.00 85.31 333 LYS A CA 1
ATOM 2734 C C . LYS A 1 333 ? 3.037 5.625 -13.219 1.00 85.31 333 LYS A C 1
ATOM 2736 O O . LYS A 1 333 ? 4.098 5.313 -13.757 1.00 85.31 333 LYS A O 1
ATOM 2741 N N . LYS A 1 334 ? 2.512 6.848 -13.335 1.00 89.19 334 LYS A N 1
ATOM 2742 C CA . LYS A 1 334 ? 3.178 7.910 -14.096 1.00 89.19 334 LYS A CA 1
ATOM 2743 C C . LYS A 1 334 ? 4.475 8.363 -13.424 1.00 89.19 334 LYS A C 1
ATOM 2745 O O . LYS A 1 334 ? 5.448 8.616 -14.125 1.00 89.19 334 LYS A O 1
ATOM 2750 N N . SER A 1 335 ? 4.500 8.392 -12.094 1.00 89.75 335 SER A N 1
ATOM 2751 C CA . SER A 1 335 ? 5.682 8.697 -11.289 1.00 89.75 335 SER A CA 1
ATOM 2752 C C . SER A 1 335 ? 6.771 7.655 -11.524 1.00 89.75 335 SER A C 1
ATOM 2754 O O . SER A 1 335 ? 7.900 8.015 -11.836 1.00 89.75 335 SER A O 1
ATOM 2756 N N . MET A 1 336 ? 6.426 6.363 -11.507 1.00 82.38 336 MET A N 1
ATOM 2757 C CA . MET A 1 336 ? 7.372 5.292 -11.841 1.00 82.38 336 MET A CA 1
ATOM 2758 C C . MET A 1 336 ? 7.942 5.431 -13.262 1.00 82.38 336 MET A C 1
ATOM 2760 O O . MET A 1 336 ? 9.141 5.261 -13.450 1.00 82.38 336 MET A O 1
ATOM 2764 N N . GLU A 1 337 ? 7.108 5.758 -14.260 1.00 83.81 337 GLU A N 1
ATOM 2765 C CA . GLU A 1 337 ? 7.564 5.971 -15.645 1.00 83.81 337 GLU A CA 1
ATOM 2766 C C . GLU A 1 337 ? 8.561 7.137 -15.758 1.00 83.81 337 GLU A C 1
ATOM 2768 O O . GLU A 1 337 ? 9.589 7.002 -16.419 1.00 83.81 337 GLU A O 1
ATOM 2773 N N . LEU A 1 338 ? 8.260 8.278 -15.127 1.00 88.56 338 LEU A N 1
ATOM 2774 C CA . LEU A 1 338 ? 9.118 9.466 -15.177 1.00 88.56 338 LEU A CA 1
ATOM 2775 C C . LEU A 1 338 ? 10.416 9.269 -14.383 1.00 88.56 338 LEU A C 1
ATOM 2777 O O . LEU A 1 338 ? 11.489 9.565 -14.901 1.00 88.56 338 LEU A O 1
ATOM 2781 N N . ASN A 1 339 ? 10.339 8.686 -13.184 1.00 87.75 339 ASN A N 1
ATOM 2782 C CA . ASN A 1 339 ? 11.516 8.383 -12.368 1.00 87.75 339 ASN A CA 1
ATOM 2783 C C . ASN A 1 339 ? 12.443 7.370 -13.047 1.00 87.75 339 ASN A C 1
ATOM 2785 O O . ASN A 1 339 ? 13.658 7.514 -12.974 1.00 87.75 339 ASN A O 1
ATOM 2789 N N . ALA A 1 340 ? 11.901 6.370 -13.751 1.00 81.50 340 ALA A N 1
ATOM 2790 C CA . ALA A 1 340 ? 12.722 5.439 -14.521 1.00 81.50 340 ALA A CA 1
ATOM 2791 C C . ALA A 1 340 ? 13.491 6.147 -15.650 1.00 81.50 340 ALA A C 1
ATOM 2793 O O . ALA A 1 340 ? 14.664 5.844 -15.865 1.00 81.50 340 ALA A O 1
ATOM 2794 N N . LYS A 1 341 ? 12.852 7.104 -16.343 1.00 83.75 341 LYS A N 1
ATOM 2795 C CA . LYS A 1 341 ? 13.510 7.917 -17.377 1.00 83.75 341 LYS A CA 1
ATOM 2796 C C . LYS A 1 341 ? 14.631 8.765 -16.771 1.00 83.75 341 LYS A C 1
ATOM 2798 O O . LYS A 1 341 ? 15.764 8.660 -17.224 1.00 83.75 341 LYS A O 1
ATOM 2803 N N . LEU A 1 342 ? 14.326 9.513 -15.709 1.00 88.69 342 LEU A N 1
ATOM 2804 C CA . LEU A 1 342 ? 15.290 10.358 -15.003 1.00 88.69 342 LEU A CA 1
ATOM 2805 C C . LEU A 1 342 ? 16.492 9.551 -14.493 1.00 88.69 342 LEU A C 1
ATOM 2807 O O . LEU A 1 342 ? 17.635 9.905 -14.767 1.00 88.69 342 LEU A O 1
ATOM 2811 N N . ASN A 1 343 ? 16.244 8.430 -13.811 1.00 84.94 343 ASN A N 1
ATOM 2812 C CA . ASN A 1 343 ? 17.306 7.558 -13.310 1.00 84.94 343 ASN A CA 1
ATOM 2813 C C . ASN A 1 343 ? 18.165 6.999 -14.447 1.00 84.94 343 ASN A C 1
ATOM 2815 O O . ASN A 1 343 ? 19.378 6.907 -14.295 1.00 84.94 343 ASN A O 1
ATOM 2819 N N . SER A 1 344 ? 17.567 6.651 -15.591 1.00 84.62 344 SER A N 1
ATOM 2820 C CA . SER A 1 344 ? 18.327 6.209 -16.764 1.00 84.62 344 SER A CA 1
ATOM 2821 C C . SER A 1 344 ? 19.255 7.309 -17.279 1.00 84.62 344 SER A C 1
ATOM 2823 O O . SER A 1 344 ? 20.424 7.024 -17.520 1.00 84.62 344 SER A O 1
ATOM 2825 N N . THR A 1 345 ? 18.760 8.546 -17.407 1.00 86.19 345 THR A N 1
ATOM 2826 C CA . THR A 1 345 ? 19.559 9.704 -17.841 1.00 86.19 345 THR A CA 1
ATOM 2827 C C . THR A 1 345 ? 20.721 9.965 -16.874 1.00 86.19 345 THR A C 1
ATOM 2829 O O . THR A 1 345 ? 21.851 10.168 -17.309 1.00 86.19 345 THR A O 1
ATOM 2832 N N . ILE A 1 346 ? 20.480 9.884 -15.561 1.00 89.56 346 ILE A N 1
ATOM 2833 C CA . ILE A 1 346 ? 21.518 10.070 -14.533 1.00 89.56 346 ILE A CA 1
ATOM 2834 C C . ILE A 1 346 ? 22.565 8.948 -14.577 1.00 89.56 346 ILE A C 1
ATOM 2836 O O . ILE A 1 346 ? 23.763 9.219 -14.517 1.00 89.56 346 ILE A O 1
ATOM 2840 N N . ILE A 1 347 ? 22.141 7.687 -14.696 1.00 85.19 347 ILE A N 1
ATOM 2841 C CA . ILE A 1 347 ? 23.067 6.550 -14.784 1.00 85.19 347 ILE A CA 1
ATOM 2842 C C . ILE A 1 347 ? 23.935 6.666 -16.040 1.00 85.19 347 ILE A C 1
ATOM 2844 O O . ILE A 1 347 ? 25.143 6.459 -15.952 1.00 85.19 347 ILE A O 1
ATOM 2848 N N . GLU A 1 348 ? 23.348 7.008 -17.189 1.00 84.44 348 GLU A N 1
ATOM 2849 C CA . GLU A 1 348 ? 24.070 7.211 -18.451 1.00 84.44 348 GLU A CA 1
ATOM 2850 C C . GLU A 1 348 ? 25.100 8.340 -18.334 1.00 84.44 348 GLU A C 1
ATOM 2852 O O . GLU A 1 348 ? 26.252 8.161 -18.726 1.00 84.44 348 GLU A O 1
ATOM 2857 N N . ALA A 1 349 ? 24.704 9.468 -17.741 1.00 89.38 349 ALA A N 1
ATOM 2858 C CA . ALA A 1 349 ? 25.577 10.608 -17.491 1.00 89.38 349 ALA A CA 1
ATOM 2859 C C .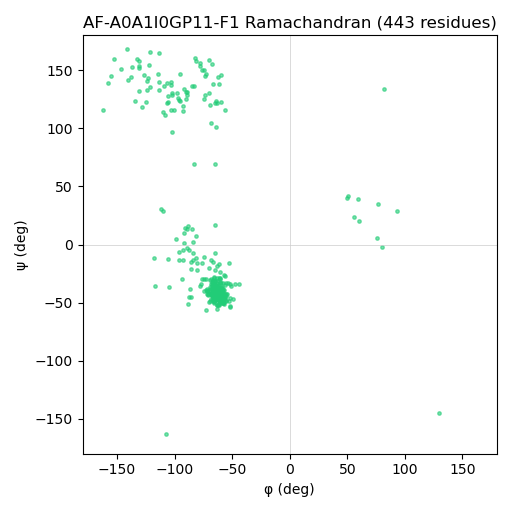 ALA A 1 349 ? 26.794 10.250 -16.632 1.00 89.38 349 ALA A C 1
ATOM 2861 O O . ALA A 1 349 ? 27.926 10.561 -16.993 1.00 89.38 349 ALA A O 1
ATOM 2862 N N . ILE A 1 350 ? 26.561 9.592 -15.495 1.00 90.62 350 ILE A N 1
ATOM 2863 C CA . ILE A 1 350 ? 27.622 9.255 -14.540 1.00 90.62 350 ILE A CA 1
ATOM 2864 C C . ILE A 1 350 ? 28.520 8.147 -15.097 1.00 90.62 350 ILE A C 1
ATOM 2866 O O . ILE A 1 350 ? 29.737 8.214 -14.950 1.00 90.62 350 ILE A O 1
ATOM 2870 N N . SER A 1 351 ? 27.942 7.149 -15.771 1.00 88.88 351 SER A N 1
ATOM 2871 C CA . SER A 1 351 ? 28.716 6.043 -16.354 1.00 88.88 351 SER A CA 1
ATOM 2872 C C . SER A 1 351 ? 29.638 6.513 -17.480 1.00 88.88 351 SER A C 1
ATOM 2874 O O . SER A 1 351 ? 30.689 5.918 -17.682 1.00 88.88 351 SER A O 1
ATOM 2876 N N . ASN A 1 352 ? 29.264 7.586 -18.186 1.00 91.44 352 ASN A N 1
ATOM 2877 C CA . ASN A 1 352 ? 30.026 8.157 -19.300 1.00 91.44 352 ASN A CA 1
ATOM 2878 C C . ASN A 1 352 ? 30.608 9.540 -18.958 1.00 91.44 352 ASN A C 1
ATOM 2880 O O . ASN A 1 352 ? 30.749 10.399 -19.832 1.00 91.44 352 ASN A O 1
ATOM 2884 N N . ILE A 1 353 ? 30.934 9.774 -17.682 1.00 94.56 353 ILE A N 1
ATOM 2885 C CA . ILE A 1 353 ? 31.356 11.097 -17.204 1.00 94.56 353 ILE A CA 1
ATOM 2886 C C . ILE A 1 353 ? 32.626 11.605 -17.898 1.00 94.56 353 ILE A C 1
ATOM 2888 O O . ILE A 1 353 ? 32.746 12.801 -18.150 1.00 94.56 353 ILE A O 1
ATOM 2892 N N . GLU A 1 354 ? 33.545 10.710 -18.266 1.00 96.69 354 GLU A N 1
ATOM 2893 C CA . GLU A 1 354 ? 34.769 11.056 -18.995 1.00 96.69 354 GLU A CA 1
ATOM 2894 C C . GLU A 1 354 ? 34.451 11.708 -20.346 1.00 96.69 354 GLU A C 1
ATOM 2896 O O . GLU A 1 354 ? 34.988 12.767 -20.663 1.00 96.69 354 GLU A O 1
ATOM 2901 N N . THR A 1 355 ? 33.505 11.144 -21.102 1.00 96.12 355 THR A N 1
ATOM 2902 C CA . THR A 1 355 ? 33.049 11.692 -22.387 1.00 96.12 355 THR A CA 1
ATOM 2903 C C . THR A 1 355 ? 32.372 13.047 -22.208 1.00 96.12 355 THR A C 1
ATOM 2905 O O . THR A 1 355 ? 32.644 13.980 -22.960 1.00 96.12 355 THR A O 1
ATOM 2908 N N . VAL A 1 356 ? 31.520 13.181 -21.188 1.00 96.56 356 VAL A N 1
ATOM 2909 C CA . VAL A 1 356 ? 30.846 14.452 -20.879 1.00 96.56 356 VAL A CA 1
ATOM 2910 C C . VAL A 1 356 ? 31.874 15.548 -20.590 1.00 96.56 356 VAL A C 1
ATOM 2912 O O . VAL A 1 356 ? 31.752 16.650 -21.124 1.00 96.56 356 VAL A O 1
ATOM 2915 N N . LYS A 1 357 ? 32.908 15.239 -19.794 1.00 97.00 357 LYS A N 1
ATOM 2916 C CA . LYS A 1 357 ? 33.995 16.169 -19.462 1.00 97.00 357 LYS A CA 1
ATOM 2917 C C . LYS A 1 357 ? 34.886 16.492 -20.656 1.00 97.00 357 LYS A C 1
ATOM 2919 O O . LYS A 1 357 ? 35.187 17.661 -20.878 1.00 97.00 357 LYS A O 1
ATOM 2924 N N . ALA A 1 358 ? 35.260 15.489 -21.446 1.00 97.69 358 ALA A N 1
ATOM 2925 C CA . ALA A 1 358 ? 36.098 15.666 -22.629 1.00 97.69 358 ALA A CA 1
ATOM 2926 C C . ALA A 1 358 ? 35.455 16.586 -23.680 1.00 97.69 358 ALA A C 1
ATOM 2928 O O . ALA A 1 358 ? 36.160 17.317 -24.370 1.00 97.69 358 ALA A O 1
ATOM 2929 N N . HIS A 1 359 ? 34.122 16.575 -23.780 1.00 96.69 359 HIS A N 1
ATOM 2930 C CA . HIS A 1 359 ? 33.368 17.401 -24.725 1.00 96.69 359 HIS A CA 1
ATOM 2931 C C . HIS A 1 359 ? 32.773 18.682 -24.121 1.00 96.69 359 HIS A C 1
ATOM 2933 O O . HIS A 1 359 ? 32.037 19.376 -24.819 1.00 96.69 359 HIS A O 1
ATOM 2939 N N . SER A 1 360 ? 33.057 18.995 -22.851 1.00 96.12 360 SER A N 1
ATOM 2940 C CA . SER A 1 360 ? 32.472 20.143 -22.134 1.00 96.12 360 SER A CA 1
ATOM 2941 C C . SER A 1 360 ? 30.937 20.218 -22.253 1.00 96.12 360 SER A C 1
ATOM 2943 O O . SER A 1 360 ? 30.349 21.282 -22.456 1.00 96.12 360 SER A O 1
ATOM 2945 N N . TYR A 1 361 ? 30.277 19.055 -22.185 1.00 95.88 361 TYR A N 1
ATOM 2946 C CA . TYR A 1 361 ? 28.837 18.903 -22.424 1.00 95.88 361 TYR A CA 1
ATOM 2947 C C . TYR A 1 361 ? 27.995 19.039 -21.140 1.00 95.88 361 TYR A C 1
ATOM 2949 O O . TYR A 1 361 ? 26.827 18.651 -21.111 1.00 95.88 361 TYR A O 1
ATOM 2957 N N . GLU A 1 362 ? 28.568 19.556 -20.047 1.00 96.31 362 GLU A N 1
ATOM 2958 C CA . GLU A 1 362 ? 27.924 19.566 -18.730 1.00 96.31 362 GLU A CA 1
ATOM 2959 C C . GLU A 1 362 ? 26.639 20.391 -18.697 1.00 96.31 362 GLU A C 1
ATOM 2961 O O . GLU A 1 362 ? 25.637 19.921 -18.168 1.00 96.31 362 GLU A O 1
ATOM 2966 N N . ASN A 1 363 ? 26.645 21.592 -19.280 1.00 96.50 363 ASN A N 1
ATOM 2967 C CA . ASN A 1 363 ? 25.473 22.472 -19.262 1.00 96.50 363 ASN A CA 1
ATOM 2968 C C . ASN A 1 363 ? 24.308 21.872 -20.055 1.00 96.50 363 ASN A C 1
ATOM 2970 O O . ASN A 1 363 ? 23.181 21.856 -19.573 1.00 96.50 363 ASN A O 1
ATOM 2974 N N . VAL A 1 364 ? 24.590 21.285 -21.222 1.00 94.88 364 VAL A N 1
ATOM 2975 C CA . VAL A 1 364 ? 23.561 20.637 -22.048 1.00 94.88 364 VAL A CA 1
ATOM 2976 C C . VAL A 1 364 ? 22.995 19.401 -21.348 1.00 94.88 364 VAL A C 1
ATOM 2978 O O . VAL A 1 364 ? 21.798 19.118 -21.408 1.00 94.88 364 VAL A O 1
ATOM 2981 N N . LEU A 1 365 ? 23.848 18.652 -20.647 1.00 95.38 365 LEU A N 1
ATOM 2982 C CA . LEU A 1 365 ? 23.398 17.531 -19.839 1.00 95.38 365 LEU A CA 1
ATOM 2983 C C . LEU A 1 365 ? 22.529 17.989 -18.656 1.00 95.38 365 LEU A C 1
ATOM 2985 O O . LEU A 1 365 ? 21.526 17.338 -18.366 1.00 95.38 365 LEU A O 1
ATOM 2989 N N . LEU A 1 366 ? 22.892 19.087 -17.986 1.00 96.25 366 LEU A N 1
ATOM 2990 C CA . LEU A 1 366 ? 22.094 19.669 -16.906 1.00 96.25 366 LEU A CA 1
ATOM 2991 C C . LEU A 1 366 ? 20.715 20.105 -17.405 1.00 96.25 366 LEU A C 1
ATOM 2993 O O . LEU A 1 366 ? 19.723 19.732 -16.783 1.00 96.25 366 LEU A O 1
ATOM 2997 N N . GLU A 1 367 ? 20.640 20.790 -18.548 1.00 96.44 367 GLU A N 1
ATOM 2998 C CA . GLU A 1 367 ? 19.370 21.152 -19.192 1.00 96.44 367 GLU A CA 1
ATOM 2999 C C . GLU A 1 367 ? 18.523 19.906 -19.488 1.00 96.44 367 GLU A C 1
ATOM 3001 O O . GLU A 1 367 ? 17.345 19.852 -19.143 1.00 96.44 367 GLU A O 1
ATOM 3006 N N . ARG A 1 368 ? 19.126 18.839 -20.030 1.00 93.81 368 ARG A N 1
ATOM 3007 C CA . ARG A 1 368 ? 18.418 17.574 -20.291 1.00 93.81 368 ARG A CA 1
ATOM 3008 C C . ARG A 1 368 ? 17.898 16.905 -19.012 1.00 93.81 368 ARG A C 1
ATOM 3010 O O . ARG A 1 368 ? 16.795 16.356 -19.007 1.00 93.81 368 ARG A O 1
ATOM 3017 N N . ILE A 1 369 ? 18.681 16.919 -17.932 1.00 95.50 369 ILE A N 1
ATOM 3018 C CA . ILE A 1 369 ? 18.243 16.404 -16.626 1.00 95.50 369 ILE A CA 1
ATOM 3019 C C . ILE A 1 369 ? 17.085 17.251 -16.093 1.00 95.50 369 ILE A C 1
ATOM 3021 O O . ILE A 1 369 ? 16.111 16.698 -15.581 1.00 95.50 369 ILE A O 1
ATOM 3025 N N . GLU A 1 370 ? 17.157 18.573 -16.242 1.00 96.38 370 GLU A N 1
ATOM 3026 C CA . GLU A 1 370 ? 16.091 19.489 -15.849 1.00 96.38 370 GLU A CA 1
ATOM 3027 C C . GLU A 1 370 ? 14.796 19.211 -16.631 1.00 96.38 370 GLU A C 1
ATOM 3029 O O . GLU A 1 370 ? 13.728 19.060 -16.029 1.00 96.38 370 GLU A O 1
ATOM 3034 N N . GLU A 1 371 ? 14.882 19.032 -17.951 1.00 95.69 371 GLU A N 1
ATOM 3035 C CA . GLU A 1 371 ? 13.753 18.658 -18.811 1.00 95.69 371 GLU A CA 1
ATOM 3036 C C . GLU A 1 371 ? 13.099 17.330 -18.396 1.00 95.69 371 GLU A C 1
ATOM 3038 O O . GLU A 1 371 ? 11.872 17.193 -18.454 1.00 95.69 371 GLU A O 1
ATOM 3043 N N . ASP A 1 372 ? 13.893 16.354 -17.946 1.00 92.56 372 ASP A N 1
ATOM 3044 C CA . ASP A 1 372 ? 13.398 15.075 -17.428 1.00 92.56 372 ASP A CA 1
ATOM 3045 C C . ASP A 1 372 ? 12.813 15.200 -16.007 1.00 92.56 372 ASP A C 1
ATOM 3047 O O . ASP A 1 372 ? 11.879 14.471 -15.645 1.00 92.56 372 ASP A O 1
ATOM 3051 N N . PHE A 1 373 ? 13.308 16.144 -15.200 1.00 95.88 373 PHE A N 1
ATOM 3052 C CA . PHE A 1 373 ? 12.903 16.320 -13.806 1.00 95.88 373 PHE A CA 1
ATOM 3053 C C . PHE A 1 373 ? 11.664 17.209 -13.624 1.00 95.88 373 PHE A C 1
ATOM 3055 O O . PHE A 1 373 ? 10.790 16.882 -12.815 1.00 95.88 373 PHE A O 1
ATOM 3062 N N . ILE A 1 374 ? 11.512 18.284 -14.406 1.00 96.94 374 ILE A N 1
ATOM 3063 C CA . ILE A 1 374 ? 10.358 19.202 -14.337 1.00 96.94 374 ILE A CA 1
ATOM 3064 C C . ILE A 1 374 ? 9.004 18.460 -14.420 1.00 96.94 374 ILE A C 1
ATOM 3066 O O . ILE A 1 374 ? 8.112 18.746 -13.610 1.00 96.94 374 ILE A O 1
ATOM 3070 N N . PRO A 1 375 ? 8.784 17.499 -15.343 1.00 95.75 375 PRO A N 1
ATOM 3071 C CA . PRO A 1 375 ? 7.548 16.720 -15.391 1.00 95.75 375 PRO A CA 1
ATOM 3072 C C . PRO A 1 375 ? 7.287 15.932 -14.105 1.00 95.75 375 PRO A C 1
ATOM 3074 O O . PRO A 1 375 ? 6.134 15.838 -13.676 1.00 95.75 375 PRO A O 1
ATOM 3077 N N . THR A 1 376 ? 8.340 15.395 -13.484 1.00 93.62 376 THR A N 1
ATOM 3078 C CA . THR A 1 376 ? 8.269 14.666 -12.211 1.00 93.62 376 THR A CA 1
ATOM 3079 C C . THR A 1 376 ? 7.817 15.599 -11.092 1.00 93.62 376 THR A C 1
ATOM 3081 O O . THR A 1 376 ? 6.855 15.281 -10.394 1.00 93.62 376 THR A O 1
ATOM 3084 N N . LEU A 1 377 ? 8.403 16.798 -10.992 1.00 95.06 377 LEU A N 1
ATOM 3085 C CA . LEU A 1 377 ? 7.989 17.817 -10.019 1.00 95.06 377 LEU A CA 1
ATOM 3086 C C . LEU A 1 377 ? 6.525 18.237 -10.201 1.00 95.06 377 LEU A C 1
ATOM 3088 O O . LEU A 1 377 ? 5.758 18.271 -9.238 1.00 95.06 377 LEU A O 1
ATOM 3092 N N . ARG A 1 378 ? 6.093 18.493 -11.443 1.00 96.44 378 ARG A N 1
ATOM 3093 C CA . ARG A 1 378 ? 4.691 18.839 -11.745 1.00 96.44 378 ARG A CA 1
ATOM 3094 C C . ARG A 1 378 ? 3.728 17.712 -11.371 1.00 96.44 378 ARG A C 1
ATOM 3096 O O . ARG A 1 378 ? 2.612 17.984 -10.927 1.00 96.44 378 ARG A O 1
ATOM 3103 N N . LEU A 1 379 ? 4.128 16.455 -11.572 1.00 95.75 379 LEU A N 1
ATOM 3104 C CA . LEU A 1 379 ? 3.327 15.291 -11.203 1.00 95.75 379 LEU A CA 1
ATOM 3105 C C . LEU A 1 379 ? 3.216 15.154 -9.678 1.00 95.75 379 LEU A C 1
ATOM 3107 O O . LEU A 1 379 ? 2.102 14.997 -9.179 1.00 95.75 379 LEU A O 1
ATOM 3111 N N . ILE A 1 380 ? 4.338 15.274 -8.959 1.00 93.38 380 ILE A N 1
ATOM 3112 C CA . ILE A 1 380 ? 4.390 15.239 -7.490 1.00 93.38 380 ILE A CA 1
ATOM 3113 C C . ILE A 1 380 ? 3.508 16.343 -6.906 1.00 93.38 380 ILE A C 1
ATOM 3115 O O . ILE A 1 380 ? 2.702 16.071 -6.022 1.00 93.38 380 ILE A O 1
ATOM 3119 N N . PHE A 1 381 ? 3.577 17.564 -7.441 1.00 96.19 381 PHE A N 1
ATOM 3120 C CA . PHE A 1 381 ? 2.735 18.671 -6.988 1.00 96.19 381 PHE A CA 1
ATOM 3121 C C . PHE A 1 381 ? 1.237 18.383 -7.179 1.00 96.19 381 PHE A C 1
ATOM 3123 O O . PHE A 1 381 ? 0.445 18.558 -6.254 1.00 96.19 381 PHE A O 1
ATOM 3130 N N . LYS A 1 382 ? 0.833 17.866 -8.350 1.00 96.06 382 LYS A N 1
ATOM 3131 C CA . LYS A 1 382 ? -0.565 17.471 -8.611 1.00 96.06 382 LYS A CA 1
ATOM 3132 C C . LYS A 1 382 ? -1.038 16.344 -7.686 1.00 96.06 382 LYS A C 1
ATOM 3134 O O . LYS A 1 382 ? -2.160 16.403 -7.186 1.00 96.06 382 LYS A O 1
ATOM 3139 N N . GLN A 1 383 ? -0.194 15.341 -7.442 1.00 94.69 383 GLN A N 1
ATOM 3140 C CA . GLN A 1 383 ? -0.470 14.269 -6.483 1.00 94.69 383 GLN A CA 1
ATOM 3141 C C . GLN A 1 383 ? -0.564 14.805 -5.044 1.00 94.69 383 GLN A C 1
ATOM 3143 O O . GLN A 1 383 ? -1.417 14.360 -4.274 1.00 94.69 383 GLN A O 1
ATOM 3148 N N . GLY A 1 384 ? 0.267 15.788 -4.694 1.00 94.44 384 GLY A N 1
ATOM 3149 C CA . GLY A 1 384 ? 0.239 16.484 -3.411 1.00 94.44 384 GLY A CA 1
ATOM 3150 C C . GLY A 1 384 ? -1.071 17.238 -3.195 1.00 94.44 384 GLY A C 1
ATOM 3151 O O . GLY A 1 384 ? -1.710 17.055 -2.165 1.00 94.44 384 GLY A O 1
ATOM 3152 N N . ILE A 1 385 ? -1.542 17.995 -4.195 1.00 96.56 385 ILE A N 1
ATOM 3153 C CA . ILE A 1 385 ? -2.857 18.656 -4.139 1.00 96.56 385 ILE A CA 1
ATOM 3154 C C . ILE A 1 385 ? -3.970 17.630 -3.925 1.00 96.56 385 ILE A C 1
ATOM 3156 O O . ILE A 1 385 ? -4.820 17.835 -3.065 1.00 96.56 385 ILE A O 1
ATOM 3160 N N . LEU A 1 386 ? -3.964 16.519 -4.667 1.00 94.12 386 LEU A N 1
ATOM 3161 C CA . LEU A 1 386 ? -4.974 15.472 -4.504 1.00 94.12 386 LEU A CA 1
ATOM 3162 C C . LEU A 1 386 ? -4.973 14.900 -3.075 1.00 94.12 386 LEU A C 1
ATOM 3164 O O . LEU A 1 386 ? -6.036 14.739 -2.478 1.00 94.12 386 LEU A O 1
ATOM 3168 N N . THR A 1 387 ? -3.784 14.653 -2.525 1.00 93.88 387 THR A N 1
ATOM 3169 C CA . THR A 1 387 ? -3.601 14.185 -1.143 1.00 93.88 387 THR A CA 1
ATOM 3170 C C . THR A 1 387 ? -4.109 15.189 -0.126 1.00 93.88 387 THR A C 1
ATOM 3172 O O . THR A 1 387 ? -4.837 14.810 0.788 1.00 93.88 387 THR A O 1
ATOM 3175 N N . ASN A 1 388 ? -3.821 16.473 -0.323 1.00 94.94 388 ASN A N 1
ATOM 3176 C CA . ASN A 1 388 ? -4.331 17.531 0.540 1.00 94.94 388 ASN A CA 1
ATOM 3177 C C . ASN A 1 388 ? -5.858 17.623 0.469 1.00 94.94 388 ASN A C 1
ATOM 3179 O O . ASN A 1 388 ? -6.508 17.706 1.505 1.00 94.94 388 ASN A O 1
ATOM 3183 N N . VAL A 1 389 ? -6.449 17.544 -0.726 1.00 95.88 389 VAL A N 1
ATOM 3184 C CA . VAL A 1 389 ? -7.911 17.546 -0.893 1.00 95.88 389 VAL A CA 1
ATOM 3185 C C . VAL A 1 389 ? -8.543 16.362 -0.161 1.00 95.88 389 VAL A C 1
ATOM 3187 O O . VAL A 1 389 ? -9.501 16.557 0.585 1.00 95.88 389 VAL A O 1
ATOM 3190 N N . GLN A 1 390 ? -8.002 15.150 -0.314 1.00 93.62 390 GLN A N 1
ATOM 3191 C CA . GLN A 1 390 ? -8.506 13.982 0.410 1.00 93.62 390 GLN A CA 1
ATOM 3192 C C . GLN A 1 390 ? -8.370 14.156 1.929 1.00 93.62 390 GLN A C 1
ATOM 3194 O O . GLN A 1 390 ? -9.312 13.848 2.658 1.00 93.62 390 GLN A O 1
ATOM 3199 N N . ALA A 1 391 ? -7.232 14.669 2.406 1.00 92.75 391 ALA A N 1
ATOM 3200 C CA . ALA A 1 391 ? -6.986 14.900 3.826 1.00 92.75 391 ALA A CA 1
ATOM 3201 C C . ALA A 1 391 ? -7.953 15.936 4.417 1.00 92.75 391 ALA A C 1
ATOM 3203 O O . ALA A 1 391 ? -8.512 15.702 5.487 1.00 92.75 391 ALA A O 1
ATOM 3204 N N . VAL A 1 392 ? -8.215 17.041 3.708 1.00 96.31 392 VAL A N 1
ATOM 3205 C CA . VAL A 1 392 ? -9.204 18.045 4.130 1.00 96.31 392 VAL A CA 1
ATOM 3206 C C . VAL A 1 392 ? -10.607 17.440 4.164 1.00 96.31 392 VAL A C 1
ATOM 3208 O O . VAL A 1 392 ? -11.305 17.606 5.160 1.00 96.31 392 VAL A O 1
ATOM 3211 N N . LEU A 1 393 ? -11.018 16.695 3.131 1.00 95.75 393 LEU A N 1
ATOM 3212 C CA . LEU A 1 393 ? -12.333 16.042 3.105 1.00 95.75 393 LEU A CA 1
ATOM 3213 C C . LEU A 1 393 ? -12.497 15.029 4.247 1.00 95.75 393 LEU A C 1
ATOM 3215 O O . LEU A 1 393 ? -13.527 15.031 4.919 1.00 95.75 393 LEU A O 1
ATOM 3219 N N . ALA A 1 394 ? -11.481 14.203 4.506 1.00 92.56 394 ALA A N 1
ATOM 3220 C CA . ALA A 1 394 ? -11.476 13.271 5.632 1.00 92.56 394 ALA A CA 1
ATOM 3221 C C . ALA A 1 394 ? -11.527 14.013 6.980 1.00 92.56 394 ALA A C 1
ATOM 3223 O O . ALA A 1 394 ? -12.289 13.636 7.868 1.00 92.56 394 ALA A O 1
ATOM 3224 N N . GLY A 1 395 ? -10.769 15.105 7.124 1.00 93.38 395 GLY A N 1
ATOM 3225 C CA . GLY A 1 395 ? -10.791 15.962 8.309 1.00 93.38 395 GLY A CA 1
ATOM 3226 C C . GLY A 1 395 ? -12.169 16.572 8.567 1.00 93.38 395 GLY A C 1
ATOM 3227 O O . GLY A 1 395 ? -12.670 16.499 9.686 1.00 93.38 395 GLY A O 1
ATOM 3228 N N . VAL A 1 396 ? -12.823 17.102 7.531 1.00 96.06 396 VAL A N 1
ATOM 3229 C CA . VAL A 1 396 ? -14.189 17.643 7.618 1.00 96.06 396 VAL A CA 1
ATOM 3230 C C . VAL A 1 396 ? -15.188 16.552 8.009 1.00 96.06 396 VAL A C 1
ATOM 3232 O O . VAL A 1 396 ? -15.987 16.767 8.918 1.00 96.06 396 VAL A O 1
ATOM 3235 N N . LEU A 1 397 ? -15.121 15.367 7.389 1.00 94.25 397 LEU A N 1
ATOM 3236 C CA . LEU A 1 397 ? -15.981 14.229 7.739 1.00 94.25 397 LEU A CA 1
ATOM 3237 C C . LEU A 1 397 ? -15.813 13.806 9.204 1.00 94.25 397 LEU A C 1
ATOM 3239 O O . LEU A 1 397 ? -16.809 13.584 9.890 1.00 94.25 397 LEU A O 1
ATOM 3243 N N . ASN A 1 398 ? -14.575 13.738 9.699 1.00 92.06 398 ASN A N 1
ATOM 3244 C CA . ASN A 1 398 ? -14.298 13.391 11.092 1.00 92.06 398 ASN A CA 1
ATOM 3245 C C . ASN A 1 398 ? -14.790 14.477 12.061 1.00 92.06 398 ASN A C 1
ATOM 3247 O O . ASN A 1 398 ? -15.404 14.150 13.073 1.00 92.06 398 ASN A O 1
ATOM 3251 N N . SER A 1 399 ? -14.600 15.759 11.740 1.00 94.75 399 SER A N 1
ATOM 3252 C CA . SER A 1 399 ? -15.104 16.874 12.555 1.00 94.75 399 SER A CA 1
ATOM 3253 C C . SER A 1 399 ? -16.631 16.896 12.627 1.00 94.75 399 SER A C 1
ATOM 3255 O O . SER A 1 399 ? -17.191 17.033 13.713 1.00 94.75 399 SER A O 1
ATOM 3257 N N . ILE A 1 400 ? -17.318 16.696 11.497 1.00 95.38 400 ILE A N 1
ATOM 3258 C CA . ILE A 1 400 ? -18.784 16.583 11.458 1.00 95.38 400 ILE A CA 1
ATOM 3259 C C . ILE A 1 400 ? -19.244 15.353 12.249 1.00 95.38 400 ILE A C 1
ATOM 3261 O O . ILE A 1 400 ? -20.174 15.453 13.046 1.00 95.38 400 ILE A O 1
ATOM 3265 N N . GLY A 1 401 ? -18.572 14.211 12.080 1.00 93.00 401 GLY A N 1
ATOM 3266 C CA . GLY A 1 401 ? -18.844 12.993 12.843 1.00 93.00 401 GLY A CA 1
ATOM 3267 C C . GLY A 1 401 ? -18.733 13.212 14.352 1.00 93.00 401 GLY A C 1
ATOM 3268 O O . GLY A 1 401 ? -19.649 12.857 15.090 1.00 93.00 401 GLY A O 1
ATOM 3269 N N . ASN A 1 402 ? -17.663 13.869 14.805 1.00 92.81 402 ASN A N 1
ATOM 3270 C CA . ASN A 1 402 ? -17.448 14.206 16.213 1.00 92.81 402 ASN A CA 1
ATOM 3271 C C . ASN A 1 402 ? -18.510 15.176 16.754 1.00 92.81 402 ASN A C 1
ATOM 3273 O O . ASN A 1 402 ? -18.984 14.997 17.877 1.00 92.81 402 ASN A O 1
ATOM 3277 N N . LEU A 1 403 ? -18.926 16.170 15.963 1.00 95.31 403 LEU A N 1
ATOM 3278 C CA . LEU A 1 403 ? -20.013 17.083 16.335 1.00 95.31 403 LEU A CA 1
ATOM 3279 C C . LEU A 1 403 ? -21.347 16.345 16.489 1.00 95.31 403 LEU A C 1
ATOM 3281 O O . LEU A 1 403 ? -22.038 16.538 17.488 1.00 95.31 403 LEU A O 1
ATOM 3285 N N . ILE A 1 404 ? -21.691 15.465 15.544 1.00 95.19 404 ILE A N 1
ATOM 3286 C CA . ILE A 1 404 ? -22.917 14.654 15.603 1.00 95.19 404 ILE A CA 1
ATOM 3287 C C . ILE A 1 404 ? -22.885 13.710 16.811 1.00 95.19 404 ILE A C 1
ATOM 3289 O O . ILE A 1 404 ? -23.874 13.618 17.540 1.00 95.19 404 ILE A O 1
ATOM 3293 N N . LEU A 1 405 ? -21.752 13.041 17.053 1.00 94.12 405 LEU A N 1
ATOM 3294 C CA . LEU A 1 405 ? -21.554 12.186 18.226 1.00 94.12 405 LEU A CA 1
ATOM 3295 C C . LEU A 1 405 ? -21.720 12.970 19.528 1.00 94.12 405 LEU A C 1
ATOM 3297 O O . LEU A 1 405 ? -22.373 12.478 20.443 1.00 94.12 405 LEU A O 1
ATOM 3301 N N . THR A 1 406 ? -21.200 14.197 19.587 1.00 94.56 406 THR A N 1
ATOM 3302 C CA . THR A 1 406 ? -21.348 15.068 20.758 1.00 94.56 406 THR A CA 1
ATOM 3303 C C . THR A 1 406 ? -22.791 15.487 20.969 1.00 94.56 406 THR A C 1
ATOM 3305 O O . THR A 1 406 ? -23.315 15.332 22.068 1.00 94.56 406 THR A O 1
ATOM 3308 N N . TYR A 1 407 ? -23.467 15.951 19.921 1.00 95.88 407 TYR A N 1
ATOM 3309 C CA . TYR A 1 407 ? -24.862 16.372 20.007 1.00 95.88 407 TYR A CA 1
ATOM 3310 C C . TYR A 1 407 ? -25.781 15.232 20.473 1.00 95.88 407 TYR A C 1
ATOM 3312 O O . TYR A 1 407 ? -26.582 15.399 21.394 1.00 95.88 407 TYR A O 1
ATOM 3320 N N . ILE A 1 408 ? -25.640 14.046 19.875 1.00 95.31 408 ILE A N 1
ATOM 3321 C CA . ILE A 1 408 ? -26.453 12.881 20.237 1.00 95.31 408 ILE A CA 1
ATOM 3322 C C . ILE A 1 408 ? -26.051 12.343 21.614 1.00 95.31 408 ILE A C 1
ATOM 3324 O O . ILE A 1 408 ? -26.931 12.012 22.405 1.00 95.31 408 ILE A O 1
ATOM 3328 N N . GLY A 1 409 ? -24.756 12.309 21.933 1.00 95.00 409 GLY A N 1
ATOM 3329 C CA . GLY A 1 409 ? -24.246 11.899 23.242 1.00 95.00 409 GLY A CA 1
ATOM 3330 C C . GLY A 1 409 ? -24.795 12.760 24.378 1.00 95.00 409 GLY A C 1
ATOM 3331 O O . GLY A 1 409 ? -25.330 12.223 25.343 1.00 95.00 409 GLY A O 1
ATOM 3332 N N . VAL A 1 410 ? -24.763 14.087 24.227 1.00 94.94 410 VAL A N 1
ATOM 3333 C CA . VAL A 1 410 ? -25.334 15.030 25.202 1.00 94.94 410 VAL A CA 1
ATOM 3334 C C . VAL A 1 410 ? -26.847 14.852 25.332 1.00 94.94 410 VAL A C 1
ATOM 3336 O O . VAL A 1 410 ? -27.356 14.785 26.447 1.00 94.94 410 VAL A O 1
ATOM 3339 N N . ASN A 1 411 ? -27.575 14.679 24.225 1.00 95.50 411 ASN A N 1
ATOM 3340 C CA . ASN A 1 411 ? -29.016 14.415 24.281 1.00 95.50 411 ASN A CA 1
ATOM 3341 C C . ASN A 1 411 ? -29.360 13.100 25.005 1.00 95.50 411 ASN A C 1
ATOM 3343 O O . ASN A 1 411 ? -30.391 13.025 25.672 1.00 95.50 411 ASN A O 1
ATOM 3347 N N . LEU A 1 412 ? -28.526 12.061 24.884 1.00 94.56 412 LEU A N 1
ATOM 3348 C CA . LEU A 1 412 ? -28.688 10.805 25.629 1.00 94.56 412 LEU A CA 1
ATOM 3349 C C . LEU A 1 412 ? -28.421 10.992 27.126 1.00 94.56 412 LEU A C 1
ATOM 3351 O O . LEU A 1 412 ? -29.134 10.412 27.943 1.00 94.56 412 LEU A O 1
ATOM 3355 N N . ILE A 1 413 ? -27.447 11.836 27.477 1.00 94.94 413 ILE A N 1
ATOM 3356 C CA . ILE A 1 413 ? -27.162 12.212 28.867 1.00 94.94 413 ILE A CA 1
ATOM 3357 C C . ILE A 1 413 ? -28.341 12.989 29.462 1.00 94.94 413 ILE A C 1
ATOM 3359 O O . ILE A 1 413 ? -28.810 12.642 30.538 1.00 94.94 413 ILE A O 1
ATOM 3363 N N . PHE A 1 414 ? -28.898 13.972 28.746 1.00 95.62 414 PHE A N 1
ATOM 3364 C CA . PHE A 1 414 ? -30.080 14.719 29.205 1.00 95.62 414 PHE A CA 1
ATOM 3365 C C . PHE A 1 414 ? -31.319 13.840 29.406 1.00 95.62 414 PHE A C 1
ATOM 3367 O O . PHE A 1 414 ? -32.164 14.149 30.242 1.00 95.62 414 PHE A O 1
ATOM 3374 N N . LYS A 1 415 ? -31.432 12.738 28.658 1.00 94.50 415 LYS A N 1
ATOM 3375 C CA . LYS A 1 415 ? -32.497 11.737 28.821 1.00 94.50 415 LYS A CA 1
ATOM 3376 C C . LYS A 1 415 ? -32.209 10.700 29.911 1.00 94.50 415 LYS A C 1
ATOM 3378 O O . LYS A 1 415 ? -33.014 9.791 30.082 1.00 94.50 415 LYS A O 1
ATOM 3383 N N . ASN A 1 416 ? -31.083 10.807 30.621 1.00 91.50 416 ASN A N 1
ATOM 3384 C CA . ASN A 1 416 ? -30.593 9.816 31.584 1.00 91.50 416 ASN A CA 1
ATOM 3385 C C . ASN A 1 416 ? -30.435 8.394 30.994 1.00 91.50 416 ASN A C 1
ATOM 3387 O O . ASN A 1 416 ? -30.440 7.414 31.733 1.00 91.50 416 ASN A O 1
ATOM 3391 N N . GLU A 1 417 ? -30.274 8.258 29.669 1.00 91.50 417 GLU A N 1
ATOM 3392 C CA . GLU A 1 417 ? -30.000 6.966 29.009 1.00 91.50 417 GLU A CA 1
ATOM 3393 C C . GLU A 1 417 ? -28.512 6.574 29.113 1.00 91.50 417 GLU A C 1
ATOM 3395 O O . GLU A 1 417 ? -28.146 5.431 28.843 1.00 91.50 417 GLU A O 1
ATOM 3400 N N . MET A 1 418 ? -27.634 7.525 29.452 1.00 93.06 418 MET A N 1
ATOM 3401 C CA . MET A 1 418 ? -26.183 7.339 29.510 1.00 93.06 418 MET A CA 1
ATOM 3402 C C . MET A 1 418 ? -25.548 8.344 30.483 1.00 93.06 418 MET A C 1
ATOM 3404 O O . MET A 1 418 ? -25.987 9.488 30.557 1.00 93.06 418 MET A O 1
ATOM 3408 N N . SER A 1 419 ? -24.491 7.946 31.198 1.00 94.19 419 SER A N 1
ATOM 3409 C CA . SER A 1 419 ? -23.714 8.858 32.051 1.00 94.19 419 SER A CA 1
ATOM 3410 C C . SER A 1 419 ? -22.666 9.653 31.260 1.00 94.19 419 SER A C 1
ATOM 3412 O O . SER A 1 419 ? -22.240 9.249 30.170 1.00 94.19 419 SER A O 1
ATOM 3414 N N . ILE A 1 420 ? -22.201 10.770 31.829 1.00 93.50 420 ILE A N 1
ATOM 3415 C CA . ILE A 1 420 ? -21.115 11.581 31.252 1.00 93.50 420 ILE A CA 1
ATOM 3416 C C . ILE A 1 420 ? -19.843 10.737 31.127 1.00 93.50 420 ILE A C 1
ATOM 3418 O O . ILE A 1 420 ? -19.192 10.746 30.081 1.00 93.50 420 ILE A O 1
ATOM 3422 N N . GLY A 1 421 ? -19.514 9.956 32.157 1.00 93.31 421 GLY A N 1
ATOM 3423 C CA . GLY A 1 421 ? -18.363 9.073 32.136 1.00 93.31 421 GLY A CA 1
ATOM 3424 C C . GLY A 1 421 ? -18.437 8.019 31.031 1.00 93.31 421 GLY A C 1
ATOM 3425 O O . GLY A 1 421 ? -17.467 7.813 30.299 1.00 93.31 421 GLY A O 1
ATOM 3426 N N . THR A 1 422 ? -19.607 7.404 30.843 1.00 93.00 422 THR A N 1
ATOM 3427 C CA . THR A 1 422 ? -19.844 6.421 29.774 1.00 93.00 422 THR A CA 1
ATOM 3428 C C . THR A 1 422 ? -19.649 7.036 28.384 1.00 93.00 422 THR A C 1
ATOM 3430 O O . THR A 1 422 ? -19.019 6.409 27.532 1.00 93.00 422 THR A O 1
ATOM 3433 N N . TYR A 1 423 ? -20.104 8.274 28.164 1.00 94.75 423 TYR A N 1
ATOM 3434 C CA . TYR A 1 423 ? -19.862 9.008 26.917 1.00 94.75 423 TYR A CA 1
ATOM 3435 C C . TYR A 1 423 ? -18.371 9.264 26.664 1.00 94.75 423 TYR A C 1
ATOM 3437 O O . TYR A 1 423 ? -17.876 8.994 25.571 1.00 94.75 423 TYR A O 1
ATOM 3445 N N . LEU A 1 424 ? -17.629 9.735 27.671 1.00 93.81 424 LEU A N 1
ATOM 3446 C CA . LEU A 1 424 ? -16.193 9.991 27.519 1.00 93.81 424 LEU A CA 1
ATOM 3447 C C . LEU A 1 424 ? -15.418 8.708 27.207 1.00 93.81 424 LEU A C 1
ATOM 3449 O O . LEU A 1 424 ? -14.575 8.703 26.310 1.00 93.81 424 LEU A O 1
ATOM 3453 N N . SER A 1 425 ? -15.747 7.603 27.881 1.00 93.50 425 SER A N 1
ATOM 3454 C CA . SER A 1 425 ? -15.177 6.296 27.549 1.00 93.50 425 SER A CA 1
ATOM 3455 C C . SER A 1 425 ? -15.531 5.840 26.143 1.00 93.50 425 SER A C 1
ATOM 3457 O O . SER A 1 425 ? -14.676 5.282 25.457 1.00 93.50 425 SER A O 1
ATOM 3459 N N . PHE A 1 426 ? -16.755 6.107 25.689 1.00 94.25 426 PHE A N 1
ATOM 3460 C CA . PHE A 1 426 ? -17.183 5.794 24.331 1.00 94.25 426 PHE A CA 1
ATOM 3461 C C . PHE A 1 426 ? -16.337 6.536 23.284 1.00 94.25 426 PHE A C 1
ATOM 3463 O O . PHE A 1 426 ? -15.853 5.908 22.340 1.00 94.25 426 PHE A O 1
ATOM 3470 N N . ILE A 1 427 ? -16.079 7.839 23.467 1.00 92.56 427 ILE A N 1
ATOM 3471 C CA . ILE A 1 427 ? -15.183 8.599 22.575 1.00 92.56 427 ILE A CA 1
ATOM 3472 C C . ILE A 1 427 ? -13.778 7.993 22.589 1.00 92.56 427 ILE A C 1
ATOM 3474 O O . ILE A 1 427 ? -13.211 7.747 21.526 1.00 92.56 427 ILE A O 1
ATOM 3478 N N . SER A 1 428 ? -13.204 7.722 23.764 1.00 91.81 428 SER A N 1
ATOM 3479 C CA . SER A 1 428 ? -11.852 7.158 23.855 1.00 91.81 428 SER A CA 1
ATOM 3480 C C . SER A 1 428 ? -11.751 5.797 23.151 1.00 91.81 428 SER A C 1
ATOM 3482 O O . SER A 1 428 ? -10.837 5.583 22.350 1.00 91.81 428 SER A O 1
ATOM 3484 N N . LEU A 1 429 ? -12.736 4.915 23.353 1.00 92.31 429 LEU A N 1
ATOM 3485 C CA . LEU A 1 429 ? -12.809 3.594 22.717 1.00 92.31 429 LEU A CA 1
ATOM 3486 C C . LEU A 1 429 ? -13.057 3.658 21.207 1.00 92.31 429 LEU A C 1
ATOM 3488 O O . LEU A 1 429 ? -12.586 2.783 20.481 1.00 92.31 429 LEU A O 1
ATOM 3492 N N . SER A 1 430 ? -13.752 4.692 20.717 1.00 91.75 430 SER A N 1
ATOM 3493 C CA . SER A 1 430 ? -14.039 4.857 19.286 1.00 91.75 430 SER A CA 1
ATOM 3494 C C . SER A 1 430 ? -12.766 4.863 18.435 1.00 91.75 430 SER A C 1
ATOM 3496 O O . SER A 1 430 ? -12.745 4.286 17.348 1.00 91.75 430 SER A O 1
ATOM 3498 N N . SER A 1 431 ? -11.671 5.423 18.959 1.00 88.88 431 SER A N 1
ATOM 3499 C CA . SER A 1 431 ? -10.380 5.479 18.269 1.00 88.88 431 SER A CA 1
ATOM 3500 C C . SER A 1 431 ? -9.802 4.086 17.976 1.00 88.88 431 SER A C 1
ATOM 3502 O O . SER A 1 431 ? -9.308 3.847 16.870 1.00 88.88 431 SER A O 1
ATOM 3504 N N . TYR A 1 432 ? -9.948 3.144 18.916 1.00 89.06 432 TYR A N 1
ATOM 3505 C CA . TYR A 1 432 ? -9.512 1.750 18.776 1.00 89.06 432 TYR A CA 1
ATOM 3506 C C . TYR A 1 432 ? -10.362 0.955 17.780 1.00 89.06 432 TYR A C 1
ATOM 3508 O O . TYR A 1 432 ? -9.899 -0.051 17.256 1.00 89.06 432 TYR A O 1
ATOM 3516 N N . PHE A 1 433 ? -11.580 1.411 17.479 1.00 91.19 433 PHE A N 1
ATOM 3517 C CA . PHE A 1 433 ? -12.411 0.835 16.424 1.00 91.19 433 PHE A CA 1
ATOM 3518 C C . PHE A 1 433 ? -12.120 1.467 15.054 1.00 91.19 433 PHE A C 1
ATOM 3520 O O . PHE A 1 433 ? -11.966 0.761 14.058 1.00 91.19 433 PHE A O 1
ATOM 3527 N N . MET A 1 434 ? -12.010 2.798 14.988 1.00 89.94 434 MET A N 1
ATOM 3528 C CA . MET A 1 434 ? -11.830 3.524 13.726 1.00 89.94 434 MET A CA 1
ATOM 3529 C C . MET A 1 434 ? -10.434 3.327 13.120 1.00 89.94 434 MET A C 1
ATOM 3531 O O . MET A 1 434 ? -10.314 3.144 11.908 1.00 89.94 434 MET A O 1
ATOM 3535 N N . SER A 1 435 ? -9.376 3.360 13.939 1.00 87.31 435 SER A N 1
ATOM 3536 C CA . SER A 1 435 ? -7.991 3.334 13.446 1.00 87.31 435 SER A CA 1
ATOM 3537 C C . SER A 1 435 ? -7.641 2.057 12.658 1.00 87.31 435 SER A C 1
ATOM 3539 O O . SER A 1 435 ? -7.144 2.200 11.535 1.00 87.31 435 SER A O 1
ATOM 3541 N N . PRO A 1 436 ? -7.947 0.836 13.147 1.00 87.00 436 PRO A N 1
ATOM 3542 C CA . PRO A 1 436 ? -7.735 -0.403 12.392 1.00 87.00 436 PRO A CA 1
ATOM 3543 C C . PRO A 1 436 ? -8.417 -0.415 11.020 1.00 87.00 436 PRO A C 1
ATOM 3545 O O . PRO A 1 436 ? -7.813 -0.787 10.014 1.00 87.00 436 PRO A O 1
ATOM 3548 N N . ILE A 1 437 ? -9.673 0.042 10.956 1.00 86.25 437 ILE A N 1
ATOM 3549 C CA . ILE A 1 437 ? -10.467 0.026 9.721 1.00 86.25 437 ILE A CA 1
ATOM 3550 C C . ILE A 1 437 ? -9.839 0.947 8.678 1.00 86.25 437 ILE A C 1
ATOM 3552 O O . ILE A 1 437 ? -9.627 0.539 7.536 1.00 86.25 437 ILE A O 1
ATOM 3556 N N . LEU A 1 438 ? -9.484 2.169 9.081 1.00 83.44 438 LEU A N 1
ATOM 3557 C CA . LEU A 1 438 ? -8.831 3.132 8.196 1.00 83.44 438 LEU A CA 1
ATOM 3558 C C . LEU A 1 438 ? -7.483 2.607 7.686 1.00 83.44 438 LEU A C 1
ATOM 3560 O O . LEU A 1 438 ? -7.189 2.762 6.500 1.00 83.44 438 LEU A O 1
ATOM 3564 N N . ARG A 1 439 ? -6.709 1.918 8.538 1.00 83.81 439 ARG A N 1
ATOM 3565 C CA . ARG A 1 439 ? -5.438 1.294 8.145 1.00 83.81 439 ARG A CA 1
ATOM 3566 C C . ARG A 1 439 ? -5.637 0.189 7.105 1.00 83.81 439 ARG A C 1
ATOM 3568 O O . ARG A 1 439 ? -4.918 0.149 6.106 1.00 83.81 439 ARG A O 1
ATOM 3575 N N . PHE A 1 440 ? -6.636 -0.679 7.280 1.00 80.56 440 PHE A N 1
ATOM 3576 C CA . PHE A 1 440 ? -6.947 -1.725 6.298 1.00 80.56 440 PHE A CA 1
ATOM 3577 C C . PHE A 1 440 ? -7.349 -1.169 4.942 1.00 80.56 440 PHE A C 1
ATOM 3579 O O . PHE A 1 440 ? -6.947 -1.714 3.913 1.00 80.56 440 PHE A O 1
ATOM 3586 N N . ILE A 1 441 ? -8.112 -0.081 4.928 1.00 77.44 441 ILE A N 1
ATOM 3587 C CA . ILE A 1 441 ? -8.540 0.544 3.681 1.00 77.44 441 ILE A CA 1
ATOM 3588 C C . ILE A 1 441 ? -7.351 1.242 3.005 1.00 77.44 441 ILE A C 1
ATOM 3590 O O . ILE A 1 441 ? -7.205 1.137 1.788 1.00 77.44 441 ILE A O 1
ATOM 3594 N N . SER A 1 442 ? -6.455 1.881 3.771 1.00 71.56 442 SER A N 1
ATOM 3595 C CA . SER A 1 442 ? -5.251 2.509 3.210 1.00 71.56 442 SER A CA 1
ATOM 3596 C C . SER A 1 442 ? -4.254 1.507 2.627 1.00 71.56 442 SER A C 1
ATOM 3598 O O . SER A 1 442 ? -3.607 1.823 1.640 1.00 71.56 442 SER A O 1
ATOM 3600 N N . LEU A 1 443 ? -4.158 0.290 3.176 1.00 69.00 443 LEU A N 1
ATOM 3601 C CA . LEU A 1 443 ? -3.268 -0.762 2.657 1.00 69.00 443 LEU A CA 1
ATOM 3602 C C . LEU A 1 443 ? -3.674 -1.292 1.267 1.00 69.00 443 LEU A C 1
ATOM 3604 O O . LEU A 1 443 ? -2.903 -2.008 0.632 1.00 69.00 443 LEU A O 1
ATOM 3608 N N . GLN A 1 444 ? -4.895 -1.004 0.804 1.00 56.19 444 GLN A N 1
ATOM 3609 C CA . GLN A 1 444 ? -5.385 -1.423 -0.515 1.00 56.19 444 GLN A CA 1
ATOM 3610 C C . GLN A 1 444 ? -5.080 -0.416 -1.638 1.00 56.19 444 GLN A C 1
ATOM 3612 O O . GLN A 1 444 ? -5.460 -0.674 -2.792 1.00 56.19 444 GLN A O 1
ATOM 3617 N N . LEU A 1 445 ? -4.474 0.725 -1.299 1.00 48.25 445 LEU A N 1
ATOM 3618 C CA . LEU A 1 445 ? -3.982 1.763 -2.208 1.00 48.25 445 LEU A CA 1
ATOM 3619 C C . LEU A 1 445 ? -2.487 1.579 -2.465 1.00 48.25 445 LEU A C 1
ATOM 3621 O O . LEU A 1 445 ? -2.079 1.844 -3.620 1.00 48.25 445 LEU A O 1
#

Foldseek 3Di:
DQFQDFAADPDPQCQLLRLLQSVCVSVVHHFDSVVLCVQLVAFPLHGDPVSSCRSQVLFQKDKDKDQADLVCVVVDDDPFKKFWWADPVRRIGIWTFHDDDPFWTWIHGNNRDTDIDGSVVVNVTGPRIIMDIDHNDPDGDPVGHDPVPPVVVVVLVVLCVVVVVLLVVLLVLLLVLLVLLLVVLLLLLCCQPPCVVVVPVVVVVVSVVVVVVSVVVSVVSVVVSVVSLVVSLVSSLVVLVCVLVVVVVPDDVVVVVRDDPVRSVVVSVVSSVVSVLVSCCVSLLVSLVVLQVVLLVVLCVLPVVLSVLLVVLLVVLLVLLVVCVVVVVVLVVVLVVLVVVLVVLVCVCVVPVVVCVVVVVVVVSVVVSCVSCVVNVVSVVVVVVSVVVSVVVNVVSVVVSVVVLVVVVVVCVVVVVHPPSSSSSSVSSSCSNNVSSSVVSVSVD

pLDDT: mean 87.09, std 8.71, range [48.25, 97.69]

Radius of gyration: 30.43 Å; Cα contacts (8 Å, |Δi|>4): 454; chains: 1; bounding box: 69×53×99 Å

Solvent-accessible surface area (backbone atoms only — not comparable to full-atom values): 23992 Å² total; per-residue (Å²): 131,89,76,71,54,83,39,59,41,89,52,92,43,30,26,47,55,22,35,53,48,20,53,33,47,56,73,71,43,64,61,37,65,71,60,47,35,62,61,23,60,53,42,84,92,22,56,54,71,69,24,50,48,50,34,38,42,69,58,35,27,47,71,48,79,46,78,51,58,89,83,52,72,78,74,65,75,76,70,54,24,41,34,44,31,50,46,99,86,76,46,82,46,35,30,27,40,64,48,79,52,101,61,36,41,31,31,40,37,18,92,63,45,79,50,74,44,42,52,71,64,46,55,77,32,40,77,33,41,34,39,36,63,48,71,74,54,93,69,63,56,72,90,48,47,57,74,85,69,61,58,67,61,54,50,51,51,53,57,49,57,78,46,44,68,56,54,50,51,32,51,52,36,47,52,52,35,50,53,52,54,55,56,56,23,45,52,52,18,48,45,54,65,59,34,56,79,68,64,41,66,74,56,51,56,53,50,52,52,53,50,50,54,50,51,53,51,42,55,50,33,52,49,54,31,50,52,43,49,52,53,50,50,54,53,52,49,52,53,51,52,52,55,51,51,61,52,58,77,68,54,60,68,70,59,62,76,54,47,57,71,66,60,57,52,50,54,53,53,50,50,54,51,51,50,54,51,49,53,55,46,57,60,45,49,59,53,31,53,51,43,28,52,54,32,48,55,52,41,48,72,74,38,55,73,62,40,54,52,52,53,50,46,51,49,52,49,51,50,52,55,59,70,50,39,64,62,49,56,51,50,54,54,50,49,53,56,39,51,52,52,39,50,49,55,52,50,54,50,64,77,43,40,67,60,38,62,76,65,69,40,57,67,65,52,49,52,51,51,47,66,45,42,52,61,47,54,57,48,52,51,55,51,47,52,53,50,48,53,52,50,51,54,49,50,51,52,51,52,51,43,51,50,53,50,48,56,52,48,52,54,33,36,77,68,68,76,41,54,72,12,56,49,52,19,48,59,51,42,44,52,50,37,50,52,39,53,54,51,58,60,57,74,77,106

Sequence (445 aa):
MRRVPLVKQRESTDCGVSALQMIFLYYKKNIDINKLRRSVGTDYLGTSIRGLEKGARLANFEVKIIKIKENDLQKGFTLPAIAHITLSNGGTHYIVITKIRKKYVFFNDPIGKRKKITISDFNLISDGIFMLLYPKNNQIDESLILNKENKVYKLYYNLLKKQKLIVIQTIIASLIFTGLGIIFSFFNKYLMDEIIPYKLETTVLLYCIVFFILYLLNHFLIFIRSVFLLYLSQKLDLDIVLDYFNHILKLPMNFFQLKRVGDIITRFTDSMTIKTILLEVTLGILIDIVSLSIAMIILINLNVKLFVIICIVVFLNALLIYLFKKPYEHFNKKSMELNAKLNSTIIEAISNIETVKAHSYENVLLERIEEDFIPTLRLIFKQGILTNVQAVLAGVLNSIGNLILTYIGVNLIFKNEMSIGTYLSFISLSSYFMSPILRFISLQL

Organism: NCBI:txid69824

Secondary structure (DSSP, 8-state):
-PPPP----SSTT-HHHHHHHHHHHHTT--B-HHHHHHHHT--SS---HHHHHHHHHHTTEEEEEEE--TTTTTS---SSEEEEEE-TTS-EEEEEEEEEETTEEEEEETTTEEEEEEHHHHHHHEEEEEEEEEES-SPPPGGGB-----HHHHHHHHHHHHTHHHHHHHHHHHHHHHHHHHHHHTHHHHIIIIITTTT-HHHHHHHHHHHHHHHHHHHHHHHHHHHHHHHHHHHHHHHHHHHHHHHHTTS-HHHHHHS-HHHHHHHHHHHHHHHHHHHHHHHHHHHHHHHHHHHHHHHHHH-HHHHHHHHHHHHHHHHHHHHHHHHHHHHHHHHHHHHHHHHHHHHHHHHTHHHHHHTT-HHHHHHHHHHHHHHHHHHHHHHHHHHHHHHHHHHHHHHHHHHHHHHHHHHHHHTTSS-HHHHHHHHHHHHHHHHHHHHHHHTT-

Mean predicted aligned error: 11.48 Å